Protein AF-A0A418EXW4-F1 (afdb_monomer_lite)

pLDDT: mean 85.15, std 21.93, range [22.19, 98.62]

Secondary structure (DSSP, 8-state):
--SPPEEE-STTT-EEE----TT--SHHHHHHHTTSSEEEE-HHHHHHHIIIIISBTTTSPTT--GGG--EEEEEEEEE---HHHHHHHTTSSSTTSEE---EETTEE--S-SS--S-HHHHHHHTGGG-----SPPEEEE-TT-TTS--TT-EEEEE--SSTTS-GGG--HHHHHHS--SBPPTTPPP-SSS-SEEEEEEEEEEHHHHTTGGGSB-TTSSPBPSSHHHHHHTT--SB-TT-TTSS-GGGSSTT-HHHHHHHHHHHHHHHHHHHTSTT--PPPPPPHHHHHHTS--HHHH-HHHHS-TT-EEEETTTTEEEE-SSS-TT-BPPPTTPPPPPPPPPPPP-S-GGGS---TTS-TTS-S-PPPPPPPP--------------------EEEEEEE-------

Radius of gyration: 22.68 Å; chains: 1; bounding box: 72×52×68 Å

Structure (mmCIF, N/CA/C/O backbone):
data_AF-A0A418EXW4-F1
#
_entry.id   AF-A0A418EXW4-F1
#
loop_
_atom_site.group_PDB
_atom_site.id
_atom_site.type_symbol
_atom_site.label_atom_id
_atom_site.label_alt_id
_atom_site.label_comp_id
_atom_site.label_asym_id
_atom_site.label_entity_id
_atom_site.label_seq_id
_atom_site.pdbx_PDB_ins_code
_atom_site.Cartn_x
_atom_site.Cartn_y
_atom_site.Cartn_z
_atom_site.occupancy
_atom_site.B_iso_or_equiv
_atom_site.auth_seq_id
_atom_site.auth_comp_id
_atom_site.auth_asym_id
_atom_site.auth_atom_id
_atom_site.pdbx_PDB_model_num
ATOM 1 N N . GLN A 1 1 ? -5.792 6.456 5.890 1.00 83.19 1 GLN A N 1
ATOM 2 C CA . GLN A 1 1 ? -6.657 7.423 5.182 1.00 83.19 1 GLN A CA 1
ATOM 3 C C . GLN A 1 1 ? -7.570 8.117 6.175 1.00 83.19 1 GLN A C 1
ATOM 5 O O . GLN A 1 1 ? -7.992 7.467 7.125 1.00 83.19 1 GLN A O 1
ATOM 10 N N . ALA A 1 2 ? -7.866 9.405 5.986 1.00 87.44 2 ALA A N 1
ATOM 11 C CA . ALA A 1 2 ? -8.767 10.152 6.876 1.00 87.44 2 ALA A CA 1
ATOM 12 C C . ALA A 1 2 ? -10.256 9.908 6.583 1.00 87.44 2 ALA A C 1
ATOM 14 O O . ALA A 1 2 ? -11.087 9.942 7.484 1.00 87.44 2 ALA A O 1
ATOM 15 N N . PHE A 1 3 ? -10.582 9.588 5.332 1.00 90.56 3 PHE A N 1
ATOM 16 C CA . PHE A 1 3 ? -11.949 9.374 4.866 1.00 90.56 3 PHE A CA 1
ATOM 17 C C . PHE A 1 3 ? -12.121 7.941 4.345 1.00 90.56 3 PHE A C 1
ATOM 19 O O . PHE A 1 3 ? -11.136 7.341 3.884 1.00 90.56 3 PHE A O 1
ATOM 26 N N . PRO A 1 4 ? -13.339 7.373 4.407 1.00 94.19 4 PRO A N 1
ATOM 27 C CA . PRO A 1 4 ? -13.627 6.156 3.669 1.00 94.19 4 PRO A CA 1
ATOM 28 C C . PRO A 1 4 ? -13.623 6.479 2.164 1.00 94.19 4 PRO A C 1
ATOM 30 O O . PRO A 1 4 ? -13.849 7.631 1.781 1.00 94.19 4 PRO A O 1
ATOM 33 N N . PRO A 1 5 ? -13.351 5.502 1.291 1.00 95.50 5 PRO A N 1
ATOM 34 C CA . PRO A 1 5 ? -13.584 5.686 -0.128 1.00 95.50 5 PRO A CA 1
ATOM 35 C C . PRO A 1 5 ? -15.093 5.679 -0.419 1.00 95.50 5 PRO A C 1
ATOM 37 O O . PRO A 1 5 ? -15.870 5.021 0.278 1.00 95.50 5 PRO A O 1
ATOM 40 N N . SER A 1 6 ? -15.500 6.352 -1.491 1.00 95.19 6 SER A N 1
ATOM 41 C CA . SER A 1 6 ? -16.889 6.372 -1.964 1.00 95.19 6 SER A CA 1
ATOM 42 C C . SER A 1 6 ? -17.069 5.359 -3.091 1.00 95.19 6 SER A C 1
ATOM 44 O O . SER A 1 6 ? -16.230 5.278 -3.988 1.00 95.19 6 SER A O 1
ATOM 46 N N . TYR A 1 7 ? -18.145 4.569 -3.051 1.00 96.19 7 TYR A N 1
ATOM 47 C CA . TYR A 1 7 ? -18.466 3.634 -4.132 1.00 96.19 7 TYR A CA 1
ATOM 48 C C . TYR A 1 7 ? -19.105 4.381 -5.305 1.00 96.19 7 TYR A C 1
ATOM 50 O O . TYR A 1 7 ? -20.157 5.002 -5.146 1.00 96.19 7 TYR A O 1
ATOM 58 N N . ASP A 1 8 ? -18.484 4.311 -6.480 1.00 95.12 8 ASP A N 1
ATOM 59 C CA . ASP A 1 8 ? -19.014 4.880 -7.716 1.00 95.12 8 ASP A CA 1
ATOM 60 C C . ASP A 1 8 ? -19.685 3.776 -8.548 1.00 95.12 8 ASP A C 1
ATOM 62 O O . ASP A 1 8 ? -19.020 2.896 -9.100 1.00 95.12 8 ASP A O 1
ATOM 66 N N . ALA A 1 9 ? -21.018 3.829 -8.616 1.00 94.50 9 ALA A N 1
ATOM 67 C CA . ALA A 1 9 ? -21.865 2.880 -9.344 1.00 94.50 9 ALA A CA 1
ATOM 68 C C . ALA A 1 9 ? -22.154 3.308 -10.800 1.00 94.50 9 ALA A C 1
ATOM 70 O O . ALA A 1 9 ? -23.098 2.818 -11.423 1.00 94.50 9 ALA A O 1
ATOM 71 N N . GLY A 1 10 ? -21.389 4.261 -11.346 1.00 91.50 10 GLY A N 1
ATOM 72 C CA . GLY A 1 10 ? -21.533 4.699 -12.730 1.00 91.50 10 GLY A CA 1
ATOM 73 C C . GLY A 1 10 ? -21.259 3.568 -13.737 1.00 91.50 10 GLY A C 1
ATOM 74 O O . GLY A 1 10 ? -20.490 2.645 -13.441 1.00 91.50 10 GLY A O 1
ATOM 75 N N . PRO A 1 11 ? -21.849 3.613 -14.950 1.00 87.88 11 PRO A N 1
ATOM 76 C CA . PRO A 1 11 ? -21.608 2.603 -15.979 1.00 87.88 11 PRO A CA 1
ATOM 77 C C . PRO A 1 11 ? -20.112 2.438 -16.288 1.00 87.88 11 PRO A C 1
ATOM 79 O O . PRO A 1 11 ? -19.457 3.367 -16.751 1.00 87.88 11 PRO A O 1
ATOM 82 N N . GLY A 1 12 ? -19.566 1.246 -16.032 1.00 84.50 12 GLY A N 1
ATOM 83 C CA . GLY A 1 12 ? -18.142 0.949 -16.235 1.00 84.50 12 GLY A CA 1
ATOM 84 C C . GLY A 1 12 ? -17.203 1.414 -15.111 1.00 84.50 12 GLY A C 1
ATOM 85 O O . GLY A 1 12 ? -15.995 1.216 -15.223 1.00 84.50 12 GLY A O 1
ATOM 86 N N . HIS A 1 13 ? -17.727 1.997 -14.027 1.00 91.19 13 HIS A N 1
ATOM 87 C CA . HIS A 1 13 ? -16.953 2.388 -12.846 1.00 91.19 13 HIS A CA 1
ATOM 88 C C . HIS A 1 13 ? -16.941 1.246 -11.818 1.00 91.19 13 HIS A C 1
ATOM 90 O O . HIS A 1 13 ? -15.905 0.588 -11.659 1.00 91.19 13 HIS A O 1
ATOM 96 N N . ASN A 1 14 ? -18.103 0.994 -11.193 1.00 91.38 14 ASN A N 1
ATOM 97 C CA . ASN A 1 14 ? -18.404 -0.062 -10.212 1.00 91.38 14 ASN A CA 1
ATOM 98 C C . ASN A 1 14 ? -17.257 -0.351 -9.230 1.00 91.38 14 ASN A C 1
ATOM 100 O O . ASN A 1 14 ? -16.878 -1.503 -9.018 1.00 91.38 14 ASN A O 1
ATOM 104 N N . THR A 1 15 ? -16.675 0.701 -8.655 1.00 94.25 15 THR A N 1
ATOM 105 C CA . THR A 1 15 ? -15.489 0.612 -7.794 1.00 94.25 15 THR A CA 1
ATOM 106 C C . THR A 1 15 ? -15.510 1.700 -6.735 1.00 94.25 15 THR A C 1
ATOM 108 O O . THR A 1 15 ? -16.086 2.770 -6.926 1.00 94.25 15 THR A O 1
ATOM 111 N N . PHE A 1 16 ? -14.818 1.453 -5.629 1.00 96.94 16 PHE A N 1
ATOM 112 C CA . PHE A 1 16 ? -14.482 2.499 -4.677 1.00 96.94 16 PHE A CA 1
ATOM 113 C C . PHE A 1 16 ? -13.431 3.453 -5.261 1.00 96.94 16 PHE A C 1
ATOM 115 O O . PHE A 1 16 ? -12.499 3.020 -5.947 1.00 96.94 16 PHE A O 1
ATOM 122 N N . VAL A 1 17 ? -13.582 4.745 -4.974 1.00 95.56 17 VAL A N 1
ATOM 123 C CA . VAL A 1 17 ? -12.668 5.826 -5.365 1.00 95.56 17 VAL A CA 1
ATOM 124 C C . VAL A 1 17 ? -12.491 6.832 -4.226 1.00 95.56 17 VAL A C 1
ATOM 126 O O . VAL A 1 17 ? -13.269 6.867 -3.271 1.00 95.56 17 VAL A O 1
ATOM 129 N N . ALA A 1 18 ? -11.462 7.669 -4.321 1.00 92.50 18 ALA A N 1
ATOM 130 C CA . ALA A 1 18 ? -11.243 8.752 -3.378 1.00 92.50 18 ALA A CA 1
ATOM 131 C C . ALA A 1 18 ? -12.281 9.866 -3.504 1.00 92.50 18 ALA A C 1
ATOM 133 O O . ALA A 1 18 ? -12.610 10.298 -4.601 1.00 92.50 18 ALA A O 1
ATOM 134 N N . ASP A 1 19 ? -12.744 10.368 -2.360 1.00 84.94 19 ASP A N 1
ATOM 135 C CA . ASP A 1 19 ? -13.742 11.446 -2.286 1.00 84.94 19 ASP A CA 1
ATOM 136 C C . ASP A 1 19 ? -13.309 12.586 -1.352 1.00 84.94 19 ASP A C 1
ATOM 138 O O . ASP A 1 19 ? -14.115 13.363 -0.855 1.00 84.94 19 ASP A O 1
ATOM 142 N N . PHE A 1 20 ? -12.006 12.663 -1.072 1.00 77.69 20 PHE A N 1
ATOM 143 C CA . PHE A 1 20 ? -11.433 13.599 -0.103 1.00 77.69 20 PHE A CA 1
ATOM 144 C C . PHE A 1 20 ? -10.622 14.733 -0.737 1.00 77.69 20 PHE A C 1
ATOM 146 O O . PHE A 1 20 ? -10.200 15.645 -0.032 1.00 77.69 20 PHE A O 1
ATOM 153 N N . VAL A 1 21 ? -10.375 14.699 -2.050 1.00 78.19 21 VAL A N 1
ATOM 154 C CA . VAL A 1 21 ? -9.720 15.806 -2.759 1.00 78.19 21 VAL A CA 1
ATOM 155 C C . VAL A 1 21 ? -10.798 16.660 -3.396 1.00 78.19 21 VAL A C 1
ATOM 157 O O . VAL A 1 21 ? -11.480 16.216 -4.312 1.00 78.19 21 VAL A O 1
ATOM 160 N N . LYS A 1 22 ? -10.934 17.895 -2.906 1.00 74.75 22 LYS A N 1
ATOM 161 C CA . LYS A 1 22 ? -11.986 18.832 -3.323 1.00 74.75 22 LYS A CA 1
ATOM 162 C C . LYS A 1 22 ? -12.024 19.059 -4.838 1.00 74.75 22 LYS A C 1
ATOM 164 O O . LYS A 1 22 ? -13.104 19.156 -5.409 1.00 74.75 22 LYS A O 1
ATOM 169 N N . ASP A 1 23 ? -10.856 19.096 -5.472 1.00 78.88 23 ASP A N 1
ATOM 170 C CA . ASP A 1 23 ? -10.730 19.352 -6.909 1.00 78.88 23 ASP A CA 1
ATOM 171 C C . ASP A 1 23 ? -10.870 18.077 -7.764 1.00 78.88 23 ASP A C 1
ATOM 173 O O . ASP A 1 23 ? -10.887 18.150 -8.992 1.00 78.88 23 ASP A O 1
ATOM 177 N N . ALA A 1 24 ? -11.008 16.897 -7.145 1.00 85.31 24 ALA A N 1
ATOM 178 C CA . ALA A 1 24 ? -11.282 15.649 -7.848 1.00 85.31 24 ALA A CA 1
ATOM 179 C C . ALA A 1 24 ? -12.788 15.512 -8.117 1.00 85.31 24 ALA A C 1
ATOM 181 O O . ALA A 1 24 ? -13.532 14.898 -7.352 1.00 85.31 24 ALA A O 1
ATOM 182 N N . VAL A 1 25 ? -13.239 16.118 -9.217 1.00 88.25 25 VAL A N 1
ATOM 183 C CA . VAL A 1 25 ? -14.669 16.218 -9.546 1.00 88.25 25 VAL A CA 1
ATOM 184 C C . VAL A 1 25 ? -15.150 15.020 -10.361 1.00 88.25 25 VAL A C 1
ATOM 186 O O . VAL A 1 25 ? -16.224 14.480 -10.090 1.00 88.25 25 VAL A O 1
ATOM 189 N N . THR A 1 26 ? -14.376 14.585 -11.358 1.00 92.62 26 THR A N 1
ATOM 190 C CA . THR A 1 26 ? -14.779 13.472 -12.229 1.00 92.62 26 THR A CA 1
ATOM 191 C C . THR A 1 26 ? -14.409 12.120 -11.625 1.00 92.62 26 THR A C 1
ATOM 193 O O . THR A 1 26 ? -13.487 12.017 -10.816 1.00 92.62 26 THR A O 1
ATOM 196 N N . PHE A 1 27 ? -15.064 11.046 -12.079 1.00 93.81 27 PHE A N 1
ATOM 197 C CA . PHE A 1 27 ? -14.653 9.684 -11.726 1.00 93.81 27 PHE A CA 1
ATOM 198 C C . PHE A 1 27 ? -13.165 9.434 -12.017 1.00 93.81 27 PHE A C 1
ATOM 200 O O . PHE A 1 27 ? -12.473 8.838 -11.199 1.00 93.81 27 PHE A O 1
ATOM 207 N N . GLN A 1 28 ? -12.652 9.917 -13.154 1.00 92.56 28 GLN A N 1
ATOM 208 C CA . GLN A 1 28 ? -11.246 9.725 -13.519 1.00 92.56 28 GLN A CA 1
ATOM 209 C C . GLN A 1 28 ? -10.301 10.452 -12.559 1.00 92.56 28 GLN A C 1
ATOM 211 O O . GLN A 1 28 ? -9.252 9.910 -12.215 1.00 92.56 28 GLN A O 1
ATOM 216 N N . ASP A 1 29 ? -10.686 11.634 -12.071 1.00 91.94 29 ASP A N 1
ATOM 217 C CA . ASP A 1 29 ? -9.913 12.346 -11.053 1.00 91.94 29 ASP A CA 1
ATOM 218 C C . ASP A 1 29 ? -9.911 11.587 -9.730 1.00 91.94 29 ASP A C 1
ATOM 220 O O . ASP A 1 29 ? -8.846 11.352 -9.159 1.00 91.94 29 ASP A O 1
ATOM 224 N N . LYS A 1 30 ? -11.090 11.152 -9.274 1.00 94.44 30 LYS A N 1
ATOM 225 C CA . LYS A 1 30 ? -11.257 10.388 -8.031 1.00 94.44 30 LYS A CA 1
ATOM 226 C C . LYS A 1 30 ? -10.513 9.053 -8.074 1.00 94.44 30 LYS A C 1
ATOM 228 O O . LYS A 1 30 ? -9.831 8.678 -7.115 1.00 94.44 30 LYS A O 1
ATOM 233 N N . TYR A 1 31 ? -10.578 8.356 -9.207 1.00 94.75 31 TYR A N 1
ATOM 234 C CA . TYR A 1 31 ? -9.795 7.152 -9.464 1.00 94.75 31 TYR A CA 1
ATOM 235 C C . TYR A 1 31 ? -8.300 7.475 -9.384 1.00 94.75 31 TYR A C 1
ATOM 237 O O . TYR A 1 31 ? -7.606 6.931 -8.532 1.00 94.75 31 TYR A O 1
ATOM 245 N N . ARG A 1 32 ? -7.802 8.433 -10.173 1.00 93.88 32 ARG A N 1
ATOM 246 C CA . ARG A 1 32 ? -6.382 8.822 -10.195 1.00 93.88 32 ARG A CA 1
ATOM 247 C C . ARG A 1 32 ? -5.840 9.181 -8.809 1.00 93.88 32 ARG A C 1
ATOM 249 O O . ARG A 1 32 ? -4.806 8.647 -8.415 1.00 93.88 32 ARG A O 1
ATOM 256 N N . VAL A 1 33 ? -6.553 10.028 -8.064 1.00 92.56 33 VAL A N 1
ATOM 257 C CA . VAL A 1 33 ? -6.192 10.473 -6.706 1.00 92.56 33 VAL A CA 1
ATOM 258 C C . VAL A 1 33 ? -6.076 9.313 -5.714 1.00 92.56 33 VAL A C 1
ATOM 260 O O . VAL A 1 33 ? -5.283 9.394 -4.777 1.00 92.56 33 VAL A O 1
ATOM 263 N N . SER A 1 34 ? -6.790 8.203 -5.925 1.00 94.69 34 SER A N 1
ATOM 264 C CA . SER A 1 34 ? -6.730 7.041 -5.020 1.00 94.69 34 SER A CA 1
ATOM 265 C C . SER A 1 34 ? -5.339 6.396 -4.936 1.00 94.69 34 SER A C 1
ATOM 267 O O . SER A 1 34 ? -5.062 5.692 -3.962 1.00 94.69 34 SER A O 1
ATOM 269 N N . MET A 1 35 ? -4.483 6.638 -5.938 1.00 95.25 35 MET A N 1
ATOM 270 C CA . MET A 1 35 ? -3.099 6.159 -6.035 1.00 95.25 35 MET A CA 1
ATOM 271 C C . MET A 1 35 ? -2.174 7.230 -6.656 1.00 95.25 35 MET A C 1
ATOM 273 O O . MET A 1 35 ? -1.333 6.914 -7.496 1.00 95.25 35 MET A O 1
ATOM 277 N N . ASP A 1 36 ? -2.336 8.519 -6.331 1.00 94.50 36 ASP A N 1
ATOM 278 C CA . ASP A 1 36 ? -1.576 9.620 -6.963 1.00 94.50 36 ASP A CA 1
ATOM 279 C C . ASP A 1 36 ? -0.199 9.863 -6.325 1.00 94.50 36 ASP A C 1
ATOM 281 O O . ASP A 1 36 ? 0.008 10.854 -5.629 1.00 94.50 36 ASP A O 1
ATOM 285 N N . THR A 1 37 ? 0.741 8.948 -6.589 1.00 96.44 37 THR A N 1
ATOM 286 C CA . THR A 1 37 ? 2.108 8.939 -6.035 1.00 96.44 37 THR A CA 1
ATOM 287 C C . THR A 1 37 ? 2.086 8.701 -4.532 1.00 96.44 37 THR A C 1
ATOM 289 O O . THR A 1 37 ? 2.160 9.629 -3.729 1.00 96.44 37 THR A O 1
ATOM 292 N N . VAL A 1 38 ? 1.917 7.436 -4.149 1.00 95.38 38 VAL A N 1
ATOM 293 C CA . VAL A 1 38 ? 1.603 7.054 -2.768 1.00 95.38 38 VAL A CA 1
ATOM 294 C C . VAL A 1 38 ? 2.438 5.875 -2.291 1.00 95.38 38 VAL A C 1
ATOM 296 O O . VAL A 1 38 ? 2.827 5.002 -3.071 1.00 95.38 38 VAL A O 1
ATOM 299 N N . ASN A 1 39 ? 2.647 5.823 -0.978 1.00 95.31 39 ASN A N 1
ATOM 300 C CA . ASN A 1 39 ? 3.104 4.617 -0.301 1.00 95.31 39 ASN A CA 1
ATOM 301 C C . ASN A 1 39 ? 1.909 3.699 -0.005 1.00 95.31 39 ASN A C 1
ATOM 303 O O . ASN A 1 39 ? 0.850 4.153 0.439 1.00 95.31 39 ASN A O 1
ATOM 307 N N . THR A 1 40 ? 2.100 2.397 -0.174 1.00 96.94 40 THR A N 1
ATOM 308 C CA . THR A 1 40 ? 1.206 1.360 0.355 1.00 96.94 40 THR A CA 1
ATOM 309 C C . THR A 1 40 ? 2.024 0.347 1.150 1.00 96.94 40 THR A C 1
ATOM 311 O O . THR A 1 40 ? 3.253 0.416 1.191 1.00 96.94 40 THR A O 1
ATOM 314 N N . ALA A 1 41 ? 1.357 -0.610 1.786 1.00 97.25 41 ALA A N 1
ATOM 315 C CA . ALA A 1 41 ? 2.026 -1.646 2.550 1.00 97.25 41 ALA A CA 1
ATOM 316 C C . ALA A 1 41 ? 1.304 -2.998 2.447 1.00 97.25 41 ALA A C 1
ATOM 318 O O . ALA A 1 41 ? 0.163 -3.105 1.989 1.00 97.25 41 ALA A O 1
ATOM 319 N N . SER A 1 42 ? 1.970 -4.053 2.908 1.00 97.88 42 SER A N 1
ATOM 320 C CA . SER A 1 42 ? 1.277 -5.267 3.332 1.00 97.88 42 SER A CA 1
ATOM 321 C C . SER A 1 42 ? 0.292 -4.948 4.470 1.00 97.88 42 SER A C 1
ATOM 323 O O . SER A 1 42 ? 0.343 -3.871 5.073 1.00 97.88 42 SER A O 1
ATOM 325 N N . VAL A 1 43 ? -0.617 -5.873 4.788 1.00 97.81 43 VAL A N 1
ATOM 326 C CA . VAL A 1 43 ? -1.553 -5.702 5.918 1.00 97.81 43 VAL A CA 1
ATOM 327 C C . VAL A 1 43 ? -0.783 -5.446 7.215 1.00 97.81 43 VAL A C 1
ATOM 329 O O . VAL A 1 43 ? -1.119 -4.560 8.000 1.00 97.81 43 VAL A O 1
ATOM 332 N N . GLU A 1 44 ? 0.298 -6.191 7.396 1.00 97.62 44 GLU A N 1
ATOM 333 C CA . GLU A 1 44 ? 1.221 -6.099 8.514 1.00 97.62 44 GLU A CA 1
ATOM 334 C C . GLU A 1 44 ? 1.920 -4.739 8.544 1.00 97.62 44 GLU A C 1
ATOM 336 O O . GLU A 1 44 ? 2.035 -4.120 9.599 1.00 97.62 44 GLU A O 1
ATOM 341 N N . GLY A 1 45 ? 2.347 -4.235 7.384 1.00 97.00 45 GLY A N 1
ATOM 342 C CA . GLY A 1 45 ? 2.979 -2.925 7.297 1.00 97.00 45 GLY A CA 1
ATOM 343 C C . GLY A 1 45 ? 2.026 -1.757 7.529 1.00 97.00 45 GLY A C 1
ATOM 344 O O . GLY A 1 45 ? 2.429 -0.756 8.124 1.00 97.00 45 GLY A O 1
ATOM 345 N N . ALA A 1 46 ? 0.753 -1.895 7.151 1.00 97.75 46 ALA A N 1
ATOM 346 C CA . ALA A 1 46 ? -0.278 -0.914 7.478 1.00 97.75 46 ALA A CA 1
ATOM 347 C C . ALA A 1 46 ? -0.512 -0.827 8.996 1.00 97.75 46 ALA A C 1
ATOM 349 O O . ALA A 1 46 ? -0.620 0.277 9.533 1.00 97.75 46 ALA A O 1
ATOM 350 N N . LEU A 1 47 ? -0.531 -1.966 9.700 1.00 97.94 47 LEU A N 1
ATOM 351 C CA . LEU A 1 47 ? -0.631 -1.998 11.163 1.00 97.94 47 LEU A CA 1
ATOM 352 C C . LEU A 1 47 ? 0.639 -1.506 11.857 1.00 97.94 47 LEU A C 1
ATOM 354 O O . LEU A 1 47 ? 0.528 -0.793 12.852 1.00 97.94 47 LEU A O 1
ATOM 358 N N . MET A 1 48 ? 1.823 -1.814 11.316 1.00 96.00 48 MET A N 1
ATOM 359 C CA . MET A 1 48 ? 3.079 -1.232 11.794 1.00 96.00 48 MET A CA 1
ATOM 360 C C . MET A 1 48 ? 3.001 0.296 11.752 1.00 96.00 48 MET A C 1
ATOM 362 O O . MET A 1 48 ? 3.203 0.942 12.777 1.00 96.00 48 MET A O 1
ATOM 366 N N . TYR A 1 49 ? 2.644 0.873 10.598 1.00 95.00 49 TYR A N 1
ATOM 367 C CA . TYR A 1 49 ? 2.528 2.325 10.440 1.00 95.00 49 TYR A CA 1
ATOM 368 C C . TYR A 1 49 ? 1.488 2.926 11.390 1.00 95.00 49 TYR A C 1
ATOM 370 O O . TYR A 1 49 ? 1.743 3.943 12.041 1.00 95.00 49 TYR A O 1
ATOM 378 N N . LEU A 1 50 ? 0.325 2.277 11.501 1.00 96.31 50 LEU A N 1
ATOM 379 C CA . LEU A 1 50 ? -0.730 2.699 12.410 1.00 96.31 50 LEU A CA 1
ATOM 380 C C . LEU A 1 50 ? -0.226 2.740 13.858 1.00 96.31 50 LEU A C 1
ATOM 382 O O . LEU A 1 50 ? -0.375 3.769 14.505 1.00 96.31 50 LEU A O 1
ATOM 386 N N . GLN A 1 51 ? 0.413 1.672 14.337 1.00 95.19 51 GLN A N 1
ATOM 387 C CA . GLN A 1 51 ? 0.926 1.563 15.704 1.00 95.19 51 GLN A CA 1
ATOM 388 C C . GLN A 1 51 ? 2.085 2.532 15.975 1.00 95.19 51 GLN A C 1
ATOM 390 O O . GLN A 1 51 ? 2.043 3.286 16.944 1.00 95.19 51 GLN A O 1
ATOM 395 N N . ALA A 1 52 ? 3.120 2.511 15.132 1.00 91.94 52 ALA A N 1
ATOM 396 C CA . ALA A 1 52 ? 4.373 3.231 15.361 1.00 91.94 52 ALA A CA 1
ATOM 397 C C . ALA A 1 52 ? 4.264 4.743 15.140 1.00 91.94 52 ALA A C 1
ATOM 399 O O . ALA A 1 52 ? 5.057 5.507 15.690 1.00 91.94 52 ALA A O 1
ATOM 400 N N . GLU A 1 53 ? 3.332 5.177 14.290 1.00 90.38 53 GLU A N 1
ATOM 401 C CA . GLU A 1 53 ? 3.239 6.578 13.874 1.00 90.38 53 GLU A CA 1
ATOM 402 C C . GLU A 1 53 ? 1.820 7.128 13.940 1.00 90.38 53 GLU A C 1
ATOM 404 O O . GLU A 1 53 ? 1.639 8.309 14.228 1.00 90.38 53 GLU A O 1
ATOM 409 N N . GLY A 1 54 ? 0.814 6.297 13.674 1.00 92.81 54 GLY A N 1
ATOM 410 C CA . GLY A 1 54 ? -0.581 6.709 13.573 1.00 92.81 54 GLY A CA 1
ATOM 411 C C . GLY A 1 54 ? -1.237 7.077 14.897 1.00 92.81 54 GLY A C 1
ATOM 412 O O . GLY A 1 54 ? -1.873 8.127 14.983 1.00 92.81 54 GLY A O 1
ATOM 413 N N . ILE A 1 55 ? -1.102 6.218 15.906 1.00 94.81 55 ILE A N 1
ATOM 414 C CA . ILE A 1 55 ? -1.922 6.266 17.131 1.00 94.81 55 ILE A CA 1
ATOM 415 C C . ILE A 1 55 ? -1.139 6.539 18.411 1.00 94.81 55 ILE A C 1
ATOM 417 O O . ILE A 1 55 ? -1.754 6.753 19.452 1.00 94.81 55 ILE A O 1
ATOM 421 N N . ASP A 1 56 ? 0.194 6.495 18.364 1.00 93.31 56 ASP A N 1
ATOM 422 C CA . ASP A 1 56 ? 1.009 6.612 19.570 1.00 93.31 56 ASP A CA 1
ATOM 423 C C . ASP A 1 56 ? 0.884 8.006 20.189 1.00 93.31 56 ASP A C 1
ATOM 425 O O . ASP A 1 56 ? 1.332 9.010 19.624 1.00 93.31 56 ASP A O 1
ATOM 429 N N . TYR A 1 57 ? 0.270 8.052 21.370 1.00 91.44 57 TYR A N 1
ATOM 430 C CA . TYR A 1 57 ? 0.057 9.261 22.155 1.00 91.44 57 TYR A CA 1
ATOM 431 C C . TYR A 1 57 ? 1.372 9.963 22.526 1.00 91.44 57 TYR A C 1
ATOM 433 O O . TYR A 1 57 ? 1.382 11.171 22.758 1.00 91.44 57 TYR A O 1
ATOM 441 N N . ALA A 1 58 ? 2.499 9.242 22.549 1.00 89.12 58 ALA A N 1
ATOM 442 C CA . ALA A 1 58 ? 3.807 9.819 22.843 1.00 89.12 58 ALA A CA 1
ATOM 443 C C . ALA A 1 58 ? 4.309 10.799 21.773 1.00 89.12 58 ALA A C 1
ATOM 445 O O . ALA A 1 58 ? 5.088 11.698 22.092 1.00 89.12 58 ALA A O 1
ATOM 446 N N . VAL A 1 59 ? 3.881 10.626 20.519 1.00 87.44 59 VAL A N 1
ATOM 447 C CA . VAL A 1 59 ? 4.385 11.391 19.363 1.00 87.44 59 VAL A CA 1
ATOM 448 C C . VAL A 1 59 ? 3.292 12.168 18.632 1.00 87.44 59 VAL A C 1
ATOM 450 O O . VAL A 1 59 ? 3.596 13.045 17.822 1.00 87.44 59 VAL A O 1
ATOM 453 N N . ASN A 1 60 ? 2.022 11.873 18.913 1.00 89.06 60 ASN A N 1
ATOM 454 C CA . ASN A 1 60 ? 0.878 12.523 18.288 1.00 89.06 60 ASN A CA 1
ATOM 455 C C . ASN A 1 60 ? 0.297 13.653 19.142 1.00 89.06 60 ASN A C 1
ATOM 457 O O . ASN A 1 60 ? 0.443 13.702 20.363 1.00 89.06 60 ASN A O 1
ATOM 461 N N . LYS A 1 61 ? -0.407 14.579 18.481 1.00 88.94 61 LYS A N 1
ATOM 462 C CA . LYS A 1 61 ? -1.178 15.612 19.182 1.00 88.94 61 LYS A CA 1
ATOM 463 C C . LYS A 1 61 ? -2.317 14.949 19.975 1.00 88.94 61 LYS A C 1
ATOM 465 O O . LYS A 1 61 ? -2.954 14.040 19.440 1.00 88.94 61 LYS A O 1
ATOM 470 N N . PRO A 1 62 ? -2.637 15.424 21.194 1.00 87.12 62 PRO A N 1
ATOM 471 C CA . PRO A 1 62 ? -3.729 14.862 21.984 1.00 87.12 62 PRO A CA 1
ATOM 472 C C . PRO A 1 62 ? -5.042 14.806 21.198 1.00 87.12 62 PRO A C 1
ATOM 474 O O . PRO A 1 62 ? -5.473 15.808 20.630 1.00 87.12 62 PRO A O 1
ATOM 477 N N . CYS A 1 63 ? -5.673 13.632 21.180 1.00 91.50 63 CYS A N 1
ATOM 478 C CA . CYS A 1 63 ? -6.941 13.360 20.494 1.00 91.50 63 CYS A CA 1
ATOM 479 C C . CYS A 1 63 ? -6.935 13.557 18.974 1.00 91.50 63 CYS A C 1
ATOM 481 O O . CYS A 1 63 ? -7.993 13.729 18.370 1.00 91.50 63 CYS A O 1
ATOM 483 N N . TYR A 1 64 ? -5.760 13.435 18.354 1.00 91.19 64 TYR A N 1
ATOM 484 C CA . TYR A 1 64 ? -5.602 13.283 16.913 1.00 91.19 64 TYR A CA 1
ATOM 485 C C . TYR A 1 64 ? -4.709 12.081 16.618 1.00 91.19 64 TYR A C 1
ATOM 487 O O . TYR A 1 64 ? -3.648 11.926 17.217 1.00 91.19 64 TYR A O 1
ATOM 495 N N . ARG A 1 65 ? -5.108 11.261 15.647 1.00 94.12 65 ARG A N 1
ATOM 496 C CA . ARG A 1 65 ? -4.172 10.343 14.992 1.00 94.12 65 ARG A CA 1
ATOM 497 C C . ARG A 1 65 ? -3.359 11.109 13.953 1.00 94.12 65 ARG A C 1
ATOM 499 O O . ARG A 1 65 ? -3.851 12.097 13.395 1.00 94.12 65 ARG A O 1
ATOM 506 N N . LYS A 1 66 ? -2.141 10.653 13.649 1.00 90.31 66 LYS A N 1
ATOM 507 C CA . LYS A 1 66 ? -1.306 11.253 12.597 1.00 90.31 66 LYS A CA 1
ATOM 508 C C . LYS A 1 66 ? -2.114 11.382 11.306 1.00 90.31 66 LYS A C 1
ATOM 510 O O . LYS A 1 66 ? -2.795 10.448 10.880 1.00 90.31 66 LYS A O 1
ATOM 515 N N . ASN A 1 67 ? -2.062 12.563 10.695 1.00 85.94 67 ASN A N 1
ATOM 516 C CA . ASN A 1 67 ? -2.767 12.886 9.450 1.00 85.94 67 ASN A CA 1
ATOM 517 C C . ASN A 1 67 ? -4.283 12.602 9.484 1.00 85.94 67 ASN A C 1
ATOM 519 O O . ASN A 1 67 ? -4.877 12.329 8.443 1.00 85.94 67 ASN A O 1
ATOM 523 N N . ASN A 1 68 ? -4.902 12.640 10.671 1.00 91.31 68 ASN A N 1
ATOM 524 C CA . ASN A 1 68 ? -6.316 12.331 10.892 1.00 91.31 68 ASN A CA 1
ATOM 525 C C . ASN A 1 68 ? -6.733 10.954 10.356 1.00 91.31 68 ASN A C 1
ATOM 527 O O . ASN A 1 68 ? -7.854 10.797 9.887 1.00 91.31 68 ASN A O 1
ATOM 531 N N . MET A 1 69 ? -5.841 9.958 10.369 1.00 92.81 69 MET A N 1
ATOM 532 C CA . MET A 1 69 ? -6.191 8.646 9.830 1.00 92.81 69 MET A CA 1
ATOM 533 C C . MET A 1 69 ? -7.334 7.990 10.622 1.00 92.81 69 MET A C 1
ATOM 535 O O . MET A 1 69 ? -7.277 7.864 11.842 1.00 92.81 69 MET A O 1
ATOM 539 N N . SER A 1 70 ? -8.348 7.524 9.903 1.00 95.75 70 SER A N 1
ATOM 540 C CA . SER A 1 70 ? -9.534 6.858 10.453 1.00 95.75 70 SER A CA 1
ATOM 541 C C . SER A 1 70 ? -9.839 5.534 9.755 1.00 95.75 70 SER A C 1
ATOM 543 O O . SER A 1 70 ? -10.576 4.720 10.301 1.00 95.75 70 SER A O 1
ATOM 545 N N . TYR A 1 71 ? -9.244 5.288 8.583 1.00 97.50 71 TYR A N 1
ATOM 546 C CA . TYR A 1 71 ? -9.525 4.119 7.755 1.00 97.50 71 TYR A CA 1
ATOM 547 C C . TYR A 1 71 ? -8.255 3.479 7.188 1.00 97.50 71 TYR A C 1
ATOM 549 O O . TYR A 1 71 ? -7.314 4.180 6.784 1.00 97.50 71 TYR A O 1
ATOM 557 N N . ILE A 1 72 ? -8.282 2.150 7.092 1.00 98.38 72 ILE A N 1
ATOM 558 C CA . ILE A 1 72 ? -7.342 1.322 6.327 1.00 98.38 72 ILE A CA 1
ATOM 559 C C . ILE A 1 72 ? -8.045 0.923 5.032 1.00 98.38 72 ILE A C 1
ATOM 561 O O . ILE A 1 72 ? -9.123 0.331 5.076 1.00 98.38 72 ILE A O 1
ATOM 565 N N . TRP A 1 73 ? -7.467 1.270 3.886 1.00 97.75 73 TRP A N 1
ATOM 566 C CA . TRP A 1 73 ? -8.029 0.916 2.581 1.00 97.75 73 TRP A CA 1
ATOM 567 C C . TRP A 1 73 ? -7.369 -0.347 2.052 1.00 97.75 73 TRP A C 1
ATOM 569 O O . TRP A 1 73 ? -6.165 -0.523 2.219 1.00 97.75 73 TRP A O 1
ATOM 579 N N . PHE A 1 74 ? -8.145 -1.195 1.385 1.00 98.44 74 PHE A N 1
ATOM 580 C CA . PHE A 1 74 ? -7.668 -2.423 0.762 1.00 98.44 74 PHE A CA 1
ATOM 581 C C . PHE A 1 74 ? -7.772 -2.308 -0.750 1.00 98.44 74 PHE A C 1
ATOM 583 O O . PHE A 1 74 ? -8.773 -1.837 -1.291 1.00 98.44 74 PHE A O 1
ATOM 590 N N . TYR A 1 75 ? -6.728 -2.766 -1.423 1.00 97.94 75 TYR A N 1
ATOM 591 C CA . TYR A 1 75 ? -6.550 -2.664 -2.856 1.00 97.94 75 TYR A CA 1
ATOM 592 C C . TYR A 1 75 ? -6.313 -4.044 -3.435 1.00 97.94 75 TYR A C 1
ATOM 594 O O . TYR A 1 75 ? -5.586 -4.843 -2.851 1.00 97.94 75 TYR A O 1
ATOM 602 N N . ASN A 1 76 ? -6.864 -4.277 -4.617 1.00 96.75 76 ASN A N 1
ATOM 603 C CA . ASN A 1 76 ? -6.395 -5.295 -5.539 1.00 96.75 76 ASN A CA 1
ATOM 604 C C . ASN A 1 76 ? -5.575 -4.592 -6.626 1.00 96.75 76 ASN A C 1
ATOM 606 O O . ASN A 1 76 ? -6.082 -3.691 -7.287 1.00 96.75 76 ASN A O 1
ATOM 610 N N . ILE A 1 77 ? -4.305 -4.945 -6.781 1.00 97.75 77 ILE A N 1
ATOM 611 C CA . ILE A 1 77 ? -3.322 -4.239 -7.602 1.00 97.75 77 ILE A CA 1
ATOM 612 C C . ILE A 1 77 ? -2.671 -5.232 -8.544 1.00 97.75 77 ILE A C 1
ATOM 614 O O . ILE A 1 77 ? -2.028 -6.179 -8.115 1.00 97.75 77 ILE A O 1
ATOM 618 N N . THR A 1 78 ? -2.792 -4.995 -9.844 1.00 97.56 78 THR A N 1
ATOM 619 C CA . THR A 1 78 ? -2.031 -5.746 -10.842 1.00 97.56 78 THR A CA 1
ATOM 620 C C . THR A 1 78 ? -0.740 -5.004 -11.161 1.00 97.56 78 THR A C 1
ATOM 622 O O . THR A 1 78 ? -0.798 -3.799 -11.390 1.00 97.56 78 THR A O 1
ATOM 625 N N . ILE A 1 79 ? 0.400 -5.696 -11.218 1.00 97.38 79 ILE A N 1
ATOM 626 C CA . ILE A 1 79 ? 1.723 -5.126 -11.502 1.00 97.38 79 ILE A CA 1
ATOM 627 C C . ILE A 1 79 ? 2.383 -5.886 -12.658 1.00 97.38 79 ILE A C 1
ATOM 629 O O . ILE A 1 79 ? 2.400 -7.117 -12.685 1.00 97.38 79 ILE A O 1
ATOM 633 N N . VAL A 1 80 ? 2.964 -5.139 -13.596 1.00 97.00 80 VAL A N 1
ATOM 634 C CA . VAL A 1 80 ? 3.961 -5.617 -14.561 1.00 97.00 80 VAL A CA 1
ATOM 635 C C . VAL A 1 80 ? 5.103 -4.618 -14.549 1.00 97.00 80 VAL A C 1
ATOM 637 O O . VAL A 1 80 ? 4.931 -3.478 -14.969 1.00 97.00 80 VAL A O 1
ATOM 640 N N . GLN A 1 81 ? 6.260 -5.040 -14.054 1.00 96.56 81 GLN A N 1
ATOM 641 C CA . GLN A 1 81 ? 7.420 -4.167 -13.930 1.00 96.56 81 GLN A CA 1
ATOM 642 C C . GLN A 1 81 ? 8.092 -3.886 -15.280 1.00 96.56 81 GLN A C 1
ATOM 644 O O . GLN A 1 81 ? 8.103 -4.762 -16.150 1.00 96.56 81 GLN A O 1
ATOM 649 N N . PRO A 1 82 ? 8.724 -2.713 -15.449 1.00 96.75 82 PRO A N 1
ATOM 650 C CA . PRO A 1 82 ? 9.579 -2.451 -16.598 1.00 96.75 82 PRO A CA 1
ATOM 651 C C . PRO A 1 82 ? 10.774 -3.410 -16.675 1.00 96.75 82 PRO A C 1
ATOM 653 O O . PRO A 1 82 ? 11.441 -3.680 -15.674 1.00 96.75 82 PRO A O 1
ATOM 656 N N . THR A 1 83 ? 11.104 -3.870 -17.885 1.00 95.50 83 THR A N 1
ATOM 657 C CA . THR A 1 83 ? 12.231 -4.788 -18.125 1.00 95.50 83 THR A CA 1
ATOM 658 C C . THR A 1 83 ? 13.572 -4.209 -17.677 1.00 95.50 83 THR A C 1
ATOM 660 O O . THR A 1 83 ? 14.364 -4.922 -17.068 1.00 95.50 83 THR A O 1
ATOM 663 N N . TYR A 1 84 ? 13.821 -2.922 -17.943 1.00 95.44 84 TYR A N 1
ATOM 664 C CA . TYR A 1 84 ? 15.077 -2.271 -17.559 1.00 95.44 84 TYR A CA 1
ATOM 665 C C . TYR A 1 84 ? 15.250 -2.196 -16.043 1.00 95.44 84 TYR A C 1
ATOM 667 O O . TYR A 1 84 ? 16.356 -2.399 -15.552 1.00 95.44 84 TYR A O 1
ATOM 675 N N . MET A 1 85 ? 14.163 -1.962 -15.302 1.00 94.44 85 MET A N 1
ATOM 676 C CA . MET A 1 85 ? 14.200 -1.998 -13.843 1.00 94.44 85 MET A CA 1
ATOM 677 C C . MET A 1 85 ? 14.525 -3.410 -13.341 1.00 94.44 85 MET A C 1
ATOM 679 O O . MET A 1 85 ? 15.433 -3.569 -12.528 1.00 94.44 85 MET A O 1
ATOM 683 N N . LEU A 1 86 ? 13.845 -4.444 -13.855 1.00 94.00 86 LEU A N 1
ATOM 684 C CA . LEU A 1 86 ? 14.135 -5.829 -13.465 1.00 94.00 86 LEU A CA 1
ATOM 685 C C . LEU A 1 86 ? 15.600 -6.189 -13.745 1.00 94.00 86 LEU A C 1
ATOM 687 O O . LEU A 1 86 ? 16.266 -6.755 -12.886 1.00 94.00 86 LEU A O 1
ATOM 691 N N . ALA A 1 87 ? 16.136 -5.802 -14.905 1.00 93.56 87 ALA A N 1
ATOM 692 C CA . ALA A 1 87 ? 17.541 -6.027 -15.239 1.00 93.56 87 ALA A CA 1
ATOM 693 C C . ALA A 1 87 ? 18.512 -5.379 -14.233 1.00 93.56 87 ALA A C 1
ATOM 695 O O . ALA A 1 87 ? 19.597 -5.916 -13.991 1.00 93.56 87 ALA A O 1
ATOM 696 N N . GLU A 1 88 ? 18.133 -4.233 -13.664 1.00 91.00 88 GLU A N 1
ATOM 697 C CA . GLU A 1 88 ? 18.937 -3.479 -12.703 1.00 91.00 88 GLU A CA 1
ATOM 698 C C . GLU A 1 88 ? 18.863 -4.067 -11.284 1.00 91.00 88 GLU A C 1
ATOM 700 O O . GLU A 1 88 ? 19.893 -4.161 -10.617 1.00 91.00 88 GLU A O 1
ATOM 705 N N . PHE A 1 89 ? 17.683 -4.522 -10.842 1.00 90.12 89 PHE A N 1
ATOM 706 C CA . PHE A 1 89 ? 17.419 -4.853 -9.432 1.00 90.12 89 PHE A CA 1
ATOM 707 C C . PHE A 1 89 ? 17.008 -6.311 -9.144 1.00 90.12 89 PHE A C 1
ATOM 709 O O . PHE A 1 89 ? 16.722 -6.649 -7.991 1.00 90.12 89 PHE A O 1
ATOM 716 N N . GLN A 1 90 ? 17.027 -7.209 -10.135 1.00 88.69 90 GLN A N 1
ATOM 717 C CA . GLN A 1 90 ? 16.646 -8.628 -9.975 1.00 88.69 90 GLN A CA 1
ATOM 718 C C . GLN A 1 90 ? 17.454 -9.420 -8.930 1.00 88.69 90 GLN A C 1
ATOM 720 O O . GLN A 1 90 ? 17.006 -10.480 -8.491 1.00 88.69 90 GLN A O 1
ATOM 725 N N . ASP A 1 91 ? 18.620 -8.925 -8.507 1.00 86.56 91 ASP A N 1
ATOM 726 C CA . ASP A 1 91 ? 19.474 -9.597 -7.517 1.00 86.56 91 ASP A CA 1
ATOM 727 C C . ASP A 1 91 ? 19.206 -9.149 -6.066 1.00 86.56 91 ASP A C 1
ATOM 729 O O . ASP A 1 91 ? 19.729 -9.741 -5.111 1.00 86.56 91 ASP A O 1
ATOM 733 N N . THR A 1 92 ? 18.350 -8.141 -5.871 1.00 86.62 92 THR A N 1
ATOM 734 C CA . THR A 1 92 ? 18.033 -7.564 -4.556 1.00 86.62 92 THR A CA 1
ATOM 735 C C . THR A 1 92 ? 17.218 -8.519 -3.664 1.00 86.62 92 THR A C 1
ATOM 737 O O . THR A 1 92 ? 16.923 -9.670 -4.007 1.00 86.62 92 THR A O 1
ATOM 740 N N . GLN A 1 93 ? 16.880 -8.081 -2.445 1.00 83.62 93 GLN A N 1
ATOM 741 C CA . GLN A 1 93 ? 16.027 -8.853 -1.533 1.00 83.62 93 GLN A CA 1
ATOM 742 C C . GLN A 1 93 ? 14.585 -8.996 -2.051 1.00 83.62 93 GLN A C 1
ATOM 744 O O . GLN A 1 93 ? 13.917 -9.968 -1.705 1.00 83.62 93 GLN A O 1
ATOM 749 N N . MET A 1 94 ? 14.134 -8.059 -2.889 1.00 89.19 94 MET A N 1
ATOM 750 C CA . MET A 1 94 ? 12.798 -8.007 -3.482 1.00 89.19 94 MET A CA 1
ATOM 751 C C . MET A 1 94 ? 12.934 -8.070 -5.011 1.00 89.19 94 MET A C 1
ATOM 753 O O . MET A 1 94 ? 12.755 -7.061 -5.682 1.00 89.19 94 MET A O 1
ATOM 757 N N . PRO A 1 95 ? 13.268 -9.235 -5.590 1.00 87.81 95 PRO A N 1
ATOM 758 C CA . PRO A 1 95 ? 13.767 -9.332 -6.967 1.00 87.81 95 PRO A CA 1
ATOM 759 C C . PRO A 1 95 ? 12.732 -9.014 -8.064 1.00 87.81 95 PRO A C 1
ATOM 761 O O . PRO A 1 95 ? 13.081 -8.975 -9.238 1.00 87.81 95 PRO A O 1
ATOM 764 N N . GLU A 1 96 ? 11.464 -8.811 -7.700 1.00 93.81 96 GLU A N 1
ATOM 765 C CA . GLU A 1 96 ? 10.388 -8.361 -8.598 1.00 93.81 96 GLU A CA 1
ATOM 766 C C . GLU A 1 96 ? 10.054 -6.868 -8.419 1.00 93.81 96 GLU A C 1
ATOM 768 O O . GLU A 1 96 ? 9.043 -6.389 -8.929 1.00 93.81 96 GLU A O 1
ATOM 773 N N . TYR A 1 97 ? 10.851 -6.120 -7.654 1.00 94.94 97 TYR A N 1
ATOM 774 C CA . TYR A 1 97 ? 10.588 -4.722 -7.331 1.00 94.94 97 TYR A CA 1
ATOM 775 C C . TYR A 1 97 ? 11.849 -3.878 -7.468 1.00 94.94 97 TYR A C 1
ATOM 777 O O . TYR A 1 97 ? 12.965 -4.352 -7.255 1.00 94.94 97 TYR A O 1
ATOM 785 N N . GLY A 1 98 ? 11.648 -2.605 -7.809 1.00 93.19 98 GLY A N 1
ATOM 786 C CA . GLY A 1 98 ? 12.709 -1.615 -7.689 1.00 93.19 98 GLY A CA 1
ATOM 787 C C . GLY A 1 98 ? 12.914 -1.231 -6.223 1.00 93.19 98 GLY A C 1
ATOM 788 O O . GLY A 1 98 ? 12.160 -1.681 -5.345 1.00 93.19 98 GLY A O 1
ATOM 789 N N . PRO A 1 99 ? 13.893 -0.368 -5.929 1.00 91.88 99 PRO A N 1
ATOM 790 C CA . PRO A 1 99 ? 14.059 0.134 -4.583 1.00 91.88 99 PRO A CA 1
ATOM 791 C C . PRO A 1 99 ? 12.826 0.919 -4.131 1.00 91.88 99 PRO A C 1
ATOM 793 O O . PRO A 1 99 ? 12.207 1.641 -4.915 1.00 91.88 99 PRO A O 1
ATOM 796 N N . PHE A 1 100 ? 12.437 0.755 -2.868 1.00 92.94 100 PHE A N 1
ATOM 797 C CA . PHE A 1 100 ? 11.390 1.584 -2.280 1.00 92.94 100 PHE A CA 1
ATOM 798 C C . PHE A 1 100 ? 11.847 3.041 -2.225 1.00 92.94 100 PHE A C 1
ATOM 800 O O . PHE A 1 100 ? 12.958 3.340 -1.786 1.00 92.94 100 PHE A O 1
ATOM 807 N N . VAL A 1 101 ? 10.940 3.945 -2.583 1.00 91.56 101 VAL A N 1
ATOM 808 C CA . VAL A 1 101 ? 11.120 5.385 -2.404 1.00 91.56 101 VAL A CA 1
ATOM 809 C C . VAL A 1 101 ? 9.955 5.920 -1.599 1.00 91.56 101 VAL A C 1
ATOM 811 O O . VAL A 1 101 ? 8.804 5.707 -1.970 1.00 91.56 101 VAL A O 1
ATOM 814 N N . ALA A 1 102 ? 10.234 6.648 -0.521 1.00 91.25 102 ALA A N 1
ATOM 815 C CA . ALA A 1 102 ? 9.169 7.307 0.221 1.00 91.25 102 ALA A CA 1
ATOM 816 C C . ALA A 1 102 ? 8.422 8.296 -0.690 1.00 91.25 102 ALA A C 1
ATOM 818 O O . ALA A 1 102 ? 9.039 9.092 -1.398 1.00 91.25 102 ALA A O 1
ATOM 819 N N . MET A 1 103 ? 7.092 8.212 -0.688 1.00 92.25 103 MET A N 1
ATOM 820 C CA . MET A 1 103 ? 6.201 9.103 -1.433 1.00 92.25 103 MET A CA 1
ATOM 821 C C . MET A 1 103 ? 5.239 9.835 -0.495 1.00 92.25 103 MET A C 1
ATOM 823 O O . MET A 1 103 ? 4.104 9.404 -0.277 1.00 92.25 103 MET A O 1
ATOM 827 N N . ASP A 1 104 ? 5.711 10.930 0.093 1.00 87.44 104 ASP A N 1
ATOM 828 C CA . ASP A 1 104 ? 4.934 11.771 1.002 1.00 87.44 104 ASP A CA 1
ATOM 829 C C . ASP A 1 104 ? 4.284 12.936 0.248 1.00 87.44 104 ASP A C 1
ATOM 831 O O . ASP A 1 104 ? 4.886 13.534 -0.637 1.00 87.44 104 ASP A O 1
ATOM 835 N N . ASN A 1 105 ? 3.046 13.298 0.601 1.00 88.56 105 ASN A N 1
ATOM 836 C CA . ASN A 1 105 ? 2.312 14.424 -0.003 1.00 88.56 105 ASN A CA 1
ATOM 837 C C . ASN A 1 105 ? 2.171 14.371 -1.541 1.00 88.56 105 ASN A C 1
ATOM 839 O O . ASN A 1 105 ? 2.069 15.414 -2.194 1.00 88.56 105 ASN A O 1
ATOM 843 N N . GLY A 1 106 ? 2.150 13.172 -2.128 1.00 91.31 106 GLY A N 1
ATOM 844 C CA . GLY A 1 106 ? 1.965 12.988 -3.569 1.00 91.31 106 GLY A CA 1
ATOM 845 C C . GLY A 1 106 ? 3.231 13.201 -4.396 1.00 91.31 106 GLY A C 1
ATOM 846 O O . GLY A 1 106 ? 3.148 13.297 -5.621 1.00 91.31 106 GLY A O 1
ATOM 847 N N . ILE A 1 107 ? 4.396 13.296 -3.757 1.00 93.88 107 ILE A N 1
ATOM 848 C CA . ILE A 1 107 ? 5.685 13.518 -4.410 1.00 93.88 107 ILE A CA 1
ATOM 849 C C . ILE A 1 107 ? 6.694 12.468 -3.941 1.00 93.88 107 ILE A C 1
ATOM 851 O O . ILE A 1 107 ? 6.605 11.983 -2.819 1.00 93.88 107 ILE A O 1
ATOM 855 N N . CYS A 1 108 ? 7.672 12.125 -4.779 1.00 93.50 108 CYS A N 1
ATOM 856 C CA . CYS A 1 108 ? 8.890 11.472 -4.309 1.00 93.50 108 CYS A CA 1
ATOM 857 C C . CYS A 1 108 ? 9.540 12.315 -3.209 1.00 93.50 108 CYS A C 1
ATOM 859 O O . CYS A 1 108 ? 9.965 13.441 -3.470 1.00 93.50 108 CYS A O 1
ATOM 861 N N . THR A 1 109 ? 9.610 11.783 -1.993 1.00 91.56 109 THR A N 1
ATOM 862 C CA . THR A 1 109 ? 10.038 12.535 -0.816 1.00 91.56 109 THR A CA 1
ATOM 863 C C . THR A 1 109 ? 11.462 13.065 -1.010 1.00 91.56 109 THR A C 1
ATOM 865 O O . THR A 1 109 ? 12.390 12.271 -1.195 1.00 91.56 109 THR A O 1
ATOM 868 N N . PRO A 1 110 ? 11.669 14.395 -0.962 1.00 88.69 110 PRO A N 1
ATOM 869 C CA . PRO A 1 110 ? 13.003 14.979 -0.987 1.00 88.69 110 PRO A CA 1
ATOM 870 C C . PRO A 1 110 ? 13.857 14.460 0.174 1.00 88.69 110 PRO A C 1
ATOM 872 O O . PRO A 1 110 ? 13.397 14.420 1.314 1.00 88.69 110 PRO A O 1
ATOM 875 N N . ILE A 1 111 ? 15.116 14.109 -0.092 1.00 84.62 111 ILE A N 1
ATOM 876 C CA . ILE A 1 111 ? 16.034 13.601 0.945 1.00 84.62 111 ILE A CA 1
ATOM 877 C C . ILE A 1 111 ? 16.588 14.758 1.771 1.00 84.62 111 ILE A C 1
ATOM 879 O O . ILE A 1 111 ? 16.736 14.676 2.987 1.00 84.62 111 ILE A O 1
ATOM 883 N N . SER A 1 112 ? 16.930 15.850 1.093 1.00 81.69 112 SER A N 1
ATOM 884 C CA . SER A 1 112 ? 17.403 17.087 1.704 1.00 81.69 112 SER A CA 1
ATOM 885 C C . SER A 1 112 ? 17.219 18.247 0.730 1.00 81.69 112 SER A C 1
ATOM 887 O O . SER A 1 112 ? 16.929 18.040 -0.447 1.00 81.69 112 SER A O 1
ATOM 889 N N . ALA A 1 113 ? 17.469 19.476 1.185 1.00 80.19 113 ALA A N 1
ATOM 890 C CA . ALA A 1 113 ? 17.510 20.632 0.290 1.00 80.19 113 ALA A CA 1
ATOM 891 C C . ALA A 1 113 ? 18.553 20.474 -0.840 1.00 80.19 113 ALA A C 1
ATOM 893 O O . ALA A 1 113 ? 18.336 20.965 -1.943 1.00 80.19 113 ALA A O 1
ATOM 894 N N . ALA A 1 114 ? 19.663 19.768 -0.582 1.00 83.81 114 ALA A N 1
ATOM 895 C CA . ALA A 1 114 ? 20.710 19.506 -1.573 1.00 83.81 114 ALA A CA 1
ATOM 896 C C . ALA A 1 114 ? 20.376 18.333 -2.513 1.00 83.81 114 ALA A C 1
ATOM 898 O O . ALA A 1 114 ? 20.908 18.259 -3.618 1.00 83.81 114 ALA A O 1
ATOM 899 N N . VAL A 1 115 ? 19.493 17.425 -2.088 1.00 82.50 115 VAL A N 1
ATOM 900 C CA . VAL A 1 115 ? 19.047 16.264 -2.870 1.00 82.50 115 VAL A CA 1
ATOM 901 C C . VAL A 1 115 ? 17.515 16.285 -2.933 1.00 82.50 115 VAL A C 1
ATOM 903 O O . VAL A 1 115 ? 16.848 15.543 -2.202 1.00 82.50 115 VAL A O 1
ATOM 906 N N . PRO A 1 116 ? 16.945 17.174 -3.771 1.00 86.06 116 PRO A N 1
ATOM 907 C CA . PRO A 1 116 ? 15.505 17.411 -3.813 1.00 86.06 116 PRO A CA 1
ATOM 908 C C . PRO A 1 116 ? 14.726 16.283 -4.499 1.00 86.06 116 PRO A C 1
ATOM 910 O O . PRO A 1 116 ? 13.515 16.197 -4.335 1.00 86.06 116 PRO A O 1
ATOM 913 N N . VAL A 1 117 ? 15.409 15.426 -5.266 1.00 90.62 117 VAL A N 1
ATOM 914 C CA . VAL A 1 117 ? 14.813 14.287 -5.971 1.00 90.62 117 VAL A CA 1
ATOM 915 C C . VAL A 1 117 ? 15.682 13.047 -5.735 1.00 90.62 117 VAL A C 1
ATOM 917 O O . VAL A 1 117 ? 16.857 13.080 -6.120 1.00 90.62 117 VAL A O 1
ATOM 920 N N . PRO A 1 118 ? 15.133 11.975 -5.131 1.00 91.69 118 PRO A N 1
ATOM 921 C CA . PRO A 1 118 ? 15.797 10.675 -5.022 1.00 91.69 118 PRO A CA 1
ATOM 922 C C . PRO A 1 118 ? 16.239 10.133 -6.384 1.00 91.69 118 PRO A C 1
ATOM 924 O O . PRO A 1 118 ? 15.542 10.333 -7.382 1.00 91.69 118 PRO A O 1
ATOM 927 N N . ALA A 1 119 ? 17.370 9.430 -6.425 1.00 91.69 119 ALA A N 1
ATOM 928 C CA . ALA A 1 119 ? 17.920 8.857 -7.656 1.00 91.69 119 ALA A CA 1
ATOM 929 C C . ALA A 1 119 ? 16.913 7.953 -8.368 1.00 91.69 119 ALA A C 1
ATOM 931 O O . ALA A 1 119 ? 16.638 8.139 -9.548 1.00 91.69 119 ALA A O 1
ATOM 932 N N . GLU A 1 120 ? 16.260 7.081 -7.613 1.00 92.00 120 GLU A N 1
ATOM 933 C CA . GLU A 1 120 ? 15.235 6.153 -8.079 1.00 92.00 120 GLU A CA 1
ATOM 934 C C . GLU A 1 120 ? 14.094 6.871 -8.823 1.00 92.00 120 GLU A C 1
ATOM 936 O O . GLU A 1 120 ? 13.565 6.372 -9.814 1.00 92.00 120 GLU A O 1
ATOM 941 N N . CYS A 1 121 ? 13.722 8.083 -8.391 1.00 93.88 121 CYS A N 1
ATOM 942 C CA . CYS A 1 121 ? 12.698 8.874 -9.076 1.00 93.88 121 CYS A CA 1
ATOM 943 C C . CYS A 1 121 ? 13.222 9.577 -10.333 1.00 93.88 121 CYS A C 1
ATOM 945 O O . CYS A 1 121 ? 12.448 9.846 -11.256 1.00 93.88 121 CYS A O 1
ATOM 947 N N . LYS A 1 122 ? 14.527 9.856 -10.410 1.00 93.81 122 LYS A N 1
ATOM 948 C CA . LYS A 1 122 ? 15.163 10.308 -11.656 1.00 93.81 122 LYS A CA 1
ATOM 949 C C . LYS A 1 122 ? 15.212 9.184 -12.685 1.00 93.81 122 LYS A C 1
ATOM 951 O O . LYS A 1 122 ? 15.019 9.445 -13.870 1.00 93.81 122 LYS A O 1
ATOM 956 N N . GLU A 1 123 ? 15.390 7.945 -12.238 1.00 94.19 123 GLU A N 1
ATOM 957 C CA . GLU A 1 123 ? 15.460 6.761 -13.097 1.00 94.19 123 GLU A CA 1
ATOM 958 C C . GLU A 1 123 ? 14.131 6.403 -13.781 1.00 94.19 123 GLU A C 1
ATOM 960 O O . GLU A 1 123 ? 14.134 5.775 -14.838 1.00 94.19 123 GLU A O 1
ATOM 965 N N . ILE A 1 124 ? 12.988 6.842 -13.242 1.00 94.25 124 ILE A N 1
ATOM 966 C CA . ILE A 1 124 ? 11.667 6.584 -13.843 1.00 94.25 124 ILE A CA 1
ATOM 967 C C . ILE A 1 124 ? 11.608 7.087 -15.294 1.00 94.25 124 ILE A C 1
ATOM 969 O O . ILE A 1 124 ? 11.332 6.313 -16.215 1.00 94.25 124 ILE A O 1
ATOM 973 N N . ASP A 1 125 ? 11.915 8.369 -15.502 1.00 92.88 125 ASP A N 1
ATOM 974 C CA . ASP A 1 125 ? 11.860 9.019 -16.817 1.00 92.88 125 ASP A CA 1
ATOM 975 C C . ASP A 1 125 ? 13.248 9.312 -17.417 1.00 92.88 125 ASP A C 1
ATOM 977 O O . ASP A 1 125 ? 13.334 9.798 -18.547 1.00 92.88 125 ASP A O 1
ATOM 981 N N . GLY A 1 126 ? 14.331 8.957 -16.715 1.00 93.50 126 GLY A N 1
ATOM 982 C CA . GLY A 1 126 ? 15.713 9.204 -17.141 1.00 93.50 126 GLY A CA 1
ATOM 983 C C . GLY A 1 126 ? 16.127 10.674 -17.020 1.00 93.50 126 GLY A C 1
ATOM 984 O O . GLY A 1 126 ? 16.726 11.245 -17.932 1.00 93.50 126 GLY A O 1
ATOM 985 N N . LEU A 1 127 ? 15.750 11.313 -15.912 1.00 91.94 127 LEU A N 1
ATOM 986 C CA . LEU A 1 127 ? 16.036 12.721 -15.628 1.00 91.94 127 LEU A CA 1
ATOM 987 C C . LEU A 1 127 ? 17.518 12.921 -15.299 1.00 91.94 127 LEU A C 1
ATOM 989 O O . LEU A 1 127 ? 18.159 12.023 -14.773 1.00 91.94 127 LEU A O 1
ATOM 993 N N . ASP A 1 128 ? 18.078 14.099 -15.577 1.00 91.94 128 ASP A N 1
ATOM 994 C CA . ASP A 1 128 ? 19.483 14.432 -15.271 1.00 91.94 128 ASP A CA 1
ATOM 995 C C . ASP A 1 128 ? 20.510 13.401 -15.790 1.00 91.94 128 ASP A C 1
ATOM 997 O O . ASP A 1 128 ? 21.544 13.167 -15.167 1.00 91.94 128 ASP A O 1
ATOM 1001 N N . ASN A 1 129 ? 20.226 12.778 -16.940 1.00 93.31 129 ASN A N 1
ATOM 1002 C CA . ASN A 1 129 ? 21.007 11.686 -17.537 1.00 93.31 129 ASN A CA 1
ATOM 1003 C C . ASN A 1 129 ? 21.019 10.367 -16.737 1.00 93.31 129 ASN A C 1
ATOM 1005 O O . ASN A 1 129 ? 21.809 9.472 -17.049 1.00 93.31 129 ASN A O 1
ATOM 1009 N N . PHE A 1 130 ? 20.148 10.201 -15.741 1.00 94.19 130 PHE A N 1
ATOM 1010 C CA . PHE A 1 130 ? 19.934 8.903 -15.105 1.00 94.19 130 PHE A CA 1
ATOM 1011 C C . PHE A 1 130 ? 19.401 7.881 -16.121 1.00 94.19 130 PHE A C 1
ATOM 1013 O O . PHE A 1 130 ? 18.753 8.261 -17.104 1.00 94.19 130 PHE A O 1
ATOM 1020 N N . PRO A 1 131 ? 19.673 6.579 -15.921 1.00 94.38 131 PRO A N 1
ATOM 1021 C CA . PRO A 1 131 ? 19.125 5.545 -16.786 1.00 94.38 131 PRO A CA 1
ATOM 1022 C C . PRO A 1 131 ? 17.596 5.593 -16.762 1.00 94.38 131 PRO A C 1
ATOM 1024 O O . PRO A 1 131 ? 16.989 5.645 -15.699 1.00 94.38 131 PRO A O 1
ATOM 1027 N N . LYS A 1 132 ? 16.962 5.553 -17.937 1.00 94.88 132 LYS A N 1
ATOM 1028 C CA . LYS A 1 132 ? 15.501 5.473 -18.036 1.00 94.88 132 LYS A CA 1
ATOM 1029 C C . LYS A 1 132 ? 15.046 4.030 -17.830 1.00 94.88 132 LYS A C 1
ATOM 1031 O O . LYS A 1 132 ? 14.993 3.250 -18.780 1.00 94.88 132 LYS A O 1
ATOM 1036 N N . LEU A 1 133 ? 14.720 3.685 -16.591 1.00 95.06 133 LEU A N 1
ATOM 1037 C CA . LEU A 1 133 ? 14.255 2.353 -16.209 1.00 95.06 133 LEU A CA 1
ATOM 1038 C C . LEU A 1 133 ? 12.759 2.153 -16.479 1.00 95.06 133 LEU A C 1
ATOM 1040 O O . LEU A 1 133 ? 12.317 1.014 -16.616 1.00 95.06 133 LEU A O 1
ATOM 1044 N N . GLY A 1 134 ? 12.001 3.243 -16.617 1.00 95.12 134 GLY A N 1
ATOM 1045 C CA . GLY A 1 134 ? 10.543 3.230 -16.698 1.00 95.12 134 GLY A CA 1
ATOM 1046 C C . GLY A 1 134 ? 9.900 3.360 -15.313 1.00 95.12 134 GLY A C 1
ATOM 1047 O O . GLY A 1 134 ? 10.568 3.188 -14.295 1.00 95.12 134 GLY A O 1
ATOM 1048 N N . PRO A 1 135 ? 8.597 3.671 -15.241 1.00 95.19 135 PRO A N 1
ATOM 1049 C CA . PRO A 1 135 ? 7.914 3.881 -13.971 1.00 95.19 135 PRO A CA 1
ATOM 1050 C C . PRO A 1 135 ? 7.759 2.558 -13.234 1.00 95.19 135 PRO A C 1
ATOM 1052 O O . PRO A 1 135 ? 6.912 1.754 -13.595 1.00 95.19 135 PRO A O 1
ATOM 1055 N N . PHE A 1 136 ? 8.561 2.298 -12.212 1.00 96.06 136 PHE A N 1
ATOM 1056 C CA . PHE A 1 136 ? 8.519 1.030 -11.490 1.00 96.06 136 PHE A CA 1
ATOM 1057 C C . PHE A 1 136 ? 7.821 1.147 -10.138 1.00 96.06 136 PHE A C 1
ATOM 1059 O O . PHE A 1 136 ? 7.782 2.211 -9.524 1.00 96.06 136 PHE A O 1
ATOM 1066 N N . VAL A 1 137 ? 7.292 0.022 -9.659 1.00 97.75 137 VAL A N 1
ATOM 1067 C CA . VAL A 1 137 ? 6.852 -0.101 -8.267 1.00 97.75 137 VAL A CA 1
ATOM 1068 C C . VAL A 1 137 ? 8.054 -0.503 -7.422 1.00 97.75 137 VAL A C 1
ATOM 1070 O O . VAL A 1 137 ? 8.694 -1.525 -7.691 1.00 97.75 137 VAL A O 1
ATOM 1073 N N . GLY A 1 138 ? 8.349 0.303 -6.408 1.00 95.81 138 GLY A N 1
ATOM 1074 C CA . GLY A 1 138 ? 9.390 0.013 -5.427 1.00 95.81 138 GLY A CA 1
ATOM 1075 C C . GLY A 1 138 ? 8.875 -0.848 -4.275 1.00 95.81 138 GLY A C 1
ATOM 1076 O O . GLY A 1 138 ? 7.681 -0.812 -3.967 1.00 95.81 138 GLY A O 1
ATOM 1077 N N . GLY A 1 139 ? 9.761 -1.612 -3.633 1.00 94.44 139 GLY A N 1
ATOM 1078 C CA . GLY A 1 139 ? 9.414 -2.488 -2.512 1.00 94.44 139 GLY A CA 1
ATOM 1079 C C . GLY A 1 139 ? 10.544 -2.648 -1.492 1.00 94.44 139 GLY A C 1
ATOM 1080 O O . GLY A 1 139 ? 11.713 -2.714 -1.859 1.00 94.44 139 GLY A O 1
ATOM 1081 N N . GLU A 1 140 ? 10.203 -2.727 -0.204 1.00 91.19 140 GLU A N 1
ATOM 1082 C CA . GLU A 1 140 ? 11.176 -2.870 0.889 1.00 91.19 140 GLU A CA 1
ATOM 1083 C C . GLU A 1 140 ? 10.585 -3.610 2.101 1.00 91.19 140 GLU A C 1
ATOM 1085 O O . GLU A 1 140 ? 9.542 -3.205 2.624 1.00 91.19 140 GLU A O 1
ATOM 1090 N N . PRO A 1 141 ? 11.251 -4.658 2.617 1.00 92.00 141 PRO A N 1
ATOM 1091 C CA . PRO A 1 141 ? 10.912 -5.243 3.910 1.00 92.00 141 PRO A CA 1
ATOM 1092 C C . PRO A 1 141 ? 11.333 -4.325 5.069 1.00 92.00 141 PRO A C 1
ATOM 1094 O O . PRO A 1 141 ? 12.488 -3.917 5.156 1.00 92.00 141 PRO A O 1
ATOM 1097 N N . ARG A 1 142 ? 10.428 -4.065 6.019 1.00 89.25 142 ARG A N 1
ATOM 1098 C CA . ARG A 1 142 ? 10.658 -3.204 7.199 1.00 89.25 142 ARG A CA 1
ATOM 1099 C C . ARG A 1 142 ? 10.393 -3.936 8.515 1.00 89.25 142 ARG A C 1
ATOM 1101 O O . ARG A 1 142 ? 9.578 -3.530 9.340 1.00 89.25 142 ARG A O 1
ATOM 1108 N N . LYS A 1 143 ? 11.075 -5.062 8.696 1.00 89.38 143 LYS A N 1
ATOM 1109 C CA . LYS A 1 143 ? 10.745 -6.067 9.722 1.00 89.38 143 LYS A CA 1
ATOM 1110 C C . LYS A 1 143 ? 11.082 -5.667 11.159 1.00 89.38 143 LYS A C 1
ATOM 1112 O O . LYS A 1 143 ? 10.486 -6.181 12.103 1.00 89.38 143 LYS A O 1
ATOM 1117 N N . ASP A 1 144 ? 12.054 -4.773 11.316 1.00 86.94 144 ASP A N 1
ATOM 1118 C CA . ASP A 1 144 ? 12.738 -4.524 12.588 1.00 86.94 144 ASP A CA 1
ATOM 1119 C C . ASP A 1 144 ? 12.536 -3.099 13.112 1.00 86.94 144 ASP A C 1
ATOM 1121 O O . ASP A 1 144 ? 13.398 -2.578 13.818 1.00 86.94 144 ASP A O 1
ATOM 1125 N N . ASP A 1 145 ? 11.414 -2.451 12.776 1.00 87.50 145 ASP A N 1
ATOM 1126 C CA . ASP A 1 145 ? 11.077 -1.173 13.408 1.00 87.50 145 ASP A CA 1
ATOM 1127 C C . ASP A 1 145 ? 10.913 -1.391 14.926 1.00 87.50 145 ASP A C 1
ATOM 1129 O O . ASP A 1 145 ? 10.019 -2.134 15.347 1.00 87.50 145 ASP A O 1
ATOM 1133 N N . PRO A 1 146 ? 11.759 -0.774 15.775 1.00 89.44 146 PRO A N 1
ATOM 1134 C CA . PRO A 1 146 ? 11.752 -1.038 17.210 1.00 89.44 146 PRO A CA 1
ATOM 1135 C C . PRO A 1 146 ? 10.473 -0.545 17.899 1.00 89.44 146 PRO A C 1
ATOM 1137 O O . PRO A 1 146 ? 10.178 -0.975 19.011 1.00 89.44 146 PRO A O 1
ATOM 1140 N N . ARG A 1 147 ? 9.700 0.338 17.254 1.00 89.81 147 ARG A N 1
ATOM 1141 C CA . ARG A 1 147 ? 8.425 0.857 17.774 1.00 89.81 147 ARG A CA 1
ATOM 1142 C C . ARG A 1 147 ? 7.278 -0.135 17.562 1.00 89.81 147 ARG A C 1
ATOM 1144 O O . ARG A 1 147 ? 6.299 -0.124 18.307 1.00 89.81 147 ARG A O 1
ATOM 1151 N N . ALA A 1 148 ? 7.387 -0.977 16.535 1.00 92.19 148 ALA A N 1
ATOM 1152 C CA . ALA A 1 148 ? 6.365 -1.929 16.123 1.00 92.19 148 ALA A CA 1
ATOM 1153 C C . ALA A 1 148 ? 6.999 -3.038 15.254 1.00 92.19 148 ALA A C 1
ATOM 1155 O O . ALA A 1 148 ? 6.983 -2.951 14.024 1.00 92.19 148 ALA A O 1
ATOM 1156 N N . PRO A 1 149 ? 7.573 -4.092 15.860 1.00 95.12 149 PRO A N 1
ATOM 1157 C CA . PRO A 1 149 ? 8.244 -5.153 15.115 1.00 95.12 149 PRO A CA 1
ATOM 1158 C C . PRO A 1 149 ? 7.226 -6.115 14.479 1.00 95.12 149 PRO A C 1
ATOM 1160 O O . PRO A 1 149 ? 6.626 -6.947 15.164 1.00 95.12 149 PRO A O 1
ATOM 1163 N N . TYR A 1 150 ? 7.035 -6.005 13.163 1.00 96.00 150 TYR A N 1
ATOM 1164 C CA . TYR A 1 150 ? 6.176 -6.874 12.348 1.00 96.00 150 TYR A CA 1
ATOM 1165 C C . TYR A 1 150 ? 7.046 -7.614 11.315 1.00 96.00 150 TYR A C 1
ATOM 1167 O O . TYR A 1 150 ? 7.532 -7.001 10.368 1.00 96.00 150 TYR A O 1
ATOM 1175 N N . ASP A 1 151 ? 7.221 -8.933 11.460 1.00 93.81 151 ASP A N 1
ATOM 1176 C CA . ASP A 1 151 ? 8.125 -9.751 10.616 1.00 93.81 151 ASP A CA 1
ATOM 1177 C C . ASP A 1 151 ? 7.797 -9.733 9.115 1.00 93.81 151 ASP A C 1
ATOM 1179 O O . ASP A 1 151 ? 8.668 -9.938 8.264 1.00 93.81 151 ASP A O 1
ATOM 1183 N N . GLU A 1 152 ? 6.530 -9.487 8.802 1.00 93.25 152 GLU A N 1
ATOM 1184 C CA . GLU A 1 152 ? 5.953 -9.534 7.457 1.00 93.25 152 GLU A CA 1
ATOM 1185 C C . GLU A 1 152 ? 5.538 -8.133 6.965 1.00 93.25 152 GLU A C 1
ATOM 1187 O O . GLU A 1 152 ? 4.729 -7.962 6.053 1.00 93.25 152 GLU A O 1
ATOM 1192 N N . ASN A 1 153 ? 6.121 -7.099 7.576 1.00 94.50 153 ASN A N 1
ATOM 1193 C CA . ASN A 1 153 ? 5.980 -5.716 7.151 1.00 94.50 153 ASN A CA 1
ATOM 1194 C C . ASN A 1 153 ? 6.748 -5.459 5.850 1.00 94.50 153 ASN A C 1
ATOM 1196 O O . ASN A 1 153 ? 7.982 -5.498 5.827 1.00 94.50 153 ASN A O 1
ATOM 1200 N N . ILE A 1 154 ? 6.009 -5.153 4.786 1.00 95.69 154 ILE A N 1
ATOM 1201 C CA . ILE A 1 154 ? 6.560 -4.797 3.481 1.00 95.69 154 ILE A CA 1
ATOM 1202 C C . ILE A 1 154 ? 5.929 -3.487 3.034 1.00 95.69 154 ILE A C 1
ATOM 1204 O O . ILE A 1 154 ? 4.709 -3.335 3.067 1.00 95.69 154 ILE A O 1
ATOM 1208 N N . TRP A 1 155 ? 6.769 -2.543 2.633 1.00 95.75 155 TRP A N 1
ATOM 1209 C CA . TRP A 1 155 ? 6.365 -1.245 2.113 1.00 95.75 155 TRP A CA 1
ATOM 1210 C C . TRP A 1 155 ? 6.565 -1.201 0.615 1.00 95.75 155 TRP A C 1
ATOM 1212 O O . TRP A 1 155 ? 7.491 -1.812 0.083 1.00 95.75 155 TRP A O 1
ATOM 1222 N N . PHE A 1 156 ? 5.702 -0.447 -0.050 1.00 97.62 156 PHE A N 1
ATOM 1223 C CA . PHE A 1 156 ? 5.726 -0.294 -1.489 1.00 97.62 156 PHE A CA 1
ATOM 1224 C C . PHE A 1 156 ? 5.479 1.155 -1.883 1.00 97.62 156 PHE A C 1
ATOM 1226 O O . PHE A 1 156 ? 4.732 1.873 -1.219 1.00 97.62 156 PHE A O 1
ATOM 1233 N N . SER A 1 157 ? 6.081 1.564 -2.992 1.00 96.94 157 SER A N 1
ATOM 1234 C CA . SER A 1 157 ? 5.997 2.922 -3.520 1.00 96.94 157 SER A CA 1
ATOM 1235 C C . SER A 1 157 ? 5.456 2.903 -4.945 1.00 96.94 157 SER A C 1
ATOM 1237 O O . SER A 1 157 ? 6.036 2.248 -5.816 1.00 96.94 157 SER A O 1
ATOM 1239 N N . TYR A 1 158 ? 4.357 3.622 -5.175 1.00 98.06 158 TYR A N 1
ATOM 1240 C CA . TYR A 1 158 ? 3.615 3.640 -6.436 1.00 98.06 158 TYR A CA 1
ATOM 1241 C C . TYR A 1 158 ? 3.690 5.019 -7.080 1.00 98.06 158 TYR A C 1
ATOM 1243 O O . TYR A 1 158 ? 2.848 5.868 -6.772 1.00 98.06 158 TYR A O 1
ATOM 1251 N N . PRO A 1 159 ? 4.653 5.269 -7.984 1.00 96.88 159 PRO A N 1
ATOM 1252 C CA . PRO A 1 159 ? 4.753 6.559 -8.646 1.00 96.88 159 PRO A CA 1
ATOM 1253 C C . PRO A 1 159 ? 3.613 6.709 -9.654 1.00 96.88 159 PRO A C 1
ATOM 1255 O O . PRO A 1 159 ? 3.489 5.920 -10.589 1.00 96.88 159 PRO A O 1
ATOM 1258 N N . ASN A 1 160 ? 2.785 7.739 -9.499 1.00 96.25 160 ASN A N 1
ATOM 1259 C CA . ASN A 1 160 ? 1.814 8.148 -10.512 1.00 96.25 160 ASN A CA 1
ATOM 1260 C C . ASN A 1 160 ? 2.360 9.351 -11.289 1.00 96.25 160 ASN A C 1
ATOM 1262 O O . ASN A 1 160 ? 3.454 9.846 -11.033 1.00 96.25 160 ASN A O 1
ATOM 1266 N N . SER A 1 161 ? 1.607 9.802 -12.278 1.00 95.62 161 SER A N 1
ATOM 1267 C CA . SER A 1 161 ? 1.905 10.988 -13.055 1.00 95.62 161 SER A CA 1
ATOM 1268 C C . SER A 1 161 ? 2.228 12.209 -12.183 1.00 95.62 161 SER A C 1
ATOM 1270 O O . SER A 1 161 ? 1.646 12.424 -11.115 1.00 95.62 161 SER A O 1
ATOM 1272 N N . CYS A 1 162 ? 3.152 13.040 -12.666 1.00 96.62 162 CYS A N 1
ATOM 1273 C CA . CYS A 1 162 ? 3.647 14.218 -11.960 1.00 96.62 162 CYS A CA 1
ATOM 1274 C C . CYS A 1 162 ? 4.167 13.889 -10.547 1.00 96.62 162 CYS A C 1
ATOM 1276 O O . CYS A 1 162 ? 3.796 14.521 -9.557 1.00 96.62 162 CYS A O 1
ATOM 1278 N N . TYR A 1 163 ? 4.994 12.846 -10.438 1.00 95.88 163 TYR A N 1
ATOM 1279 C CA . TYR A 1 163 ? 5.553 12.352 -9.176 1.00 95.88 163 TYR A CA 1
ATOM 1280 C C . TYR A 1 163 ? 6.618 13.272 -8.558 1.00 95.88 163 TYR A C 1
ATOM 1282 O O . TYR A 1 163 ? 7.055 13.010 -7.442 1.00 95.88 163 TYR A O 1
ATOM 1290 N N . LEU A 1 164 ? 7.024 14.348 -9.242 1.00 95.12 164 LEU A N 1
ATOM 1291 C CA . LEU A 1 164 ? 7.910 15.393 -8.713 1.00 95.12 164 LEU A CA 1
ATOM 1292 C C . LEU A 1 164 ? 7.165 16.656 -8.262 1.00 95.12 164 LEU A C 1
ATOM 1294 O O . LEU A 1 164 ? 7.785 17.696 -8.047 1.00 95.12 164 LEU A O 1
ATOM 1298 N N . SER A 1 165 ? 5.838 16.614 -8.143 1.00 95.06 165 SER A N 1
ATOM 1299 C CA . SER A 1 165 ? 5.064 17.732 -7.599 1.00 95.06 165 SER A CA 1
ATOM 1300 C C . SER A 1 165 ? 4.118 17.251 -6.505 1.00 95.06 165 SER A C 1
ATOM 1302 O O . SER A 1 165 ? 3.482 16.208 -6.671 1.00 95.06 165 SER A O 1
ATOM 1304 N N . PRO A 1 166 ? 4.001 18.000 -5.393 1.00 92.69 166 PRO A N 1
ATOM 1305 C CA . PRO A 1 166 ? 3.069 17.653 -4.327 1.00 92.69 166 PRO A CA 1
ATOM 1306 C C . PRO A 1 166 ? 1.627 17.767 -4.829 1.00 92.69 166 PRO A C 1
ATOM 1308 O O . PRO A 1 166 ? 1.384 18.432 -5.835 1.00 92.69 166 PRO A O 1
ATOM 1311 N N . PHE A 1 167 ? 0.664 17.181 -4.112 1.00 88.94 167 PHE A N 1
ATOM 1312 C CA . PHE A 1 167 ? -0.749 17.126 -4.525 1.00 88.94 167 PHE A CA 1
ATOM 1313 C C . PHE A 1 167 ? -1.294 18.443 -5.108 1.00 88.94 167 PHE A C 1
ATOM 1315 O O . PHE A 1 167 ? -1.797 18.443 -6.229 1.00 88.94 167 PHE A O 1
ATOM 1322 N N . GLY A 1 168 ? -1.128 19.570 -4.405 1.00 87.31 168 GLY A N 1
ATOM 1323 C CA . GLY A 1 168 ? -1.617 20.883 -4.858 1.00 87.31 168 GLY A CA 1
ATOM 1324 C C . GLY A 1 168 ? -0.850 21.505 -6.036 1.00 87.31 168 GLY A C 1
ATOM 1325 O O . GLY A 1 168 ? -1.303 22.487 -6.610 1.00 87.31 168 GLY A O 1
ATOM 1326 N N . GLY A 1 169 ? 0.311 20.954 -6.401 1.00 91.31 169 GLY A N 1
ATOM 1327 C CA . GLY A 1 169 ? 1.139 21.409 -7.522 1.00 91.31 169 GLY A CA 1
ATOM 1328 C C . GLY A 1 169 ? 1.007 20.559 -8.789 1.00 91.31 169 GLY A C 1
ATOM 1329 O O . GLY A 1 169 ? 1.615 20.888 -9.810 1.00 91.31 169 GLY A O 1
ATOM 1330 N N . LYS A 1 170 ? 0.246 19.459 -8.756 1.00 93.38 170 LYS A N 1
ATOM 1331 C CA . LYS A 1 170 ? 0.094 18.570 -9.913 1.00 93.38 170 LYS A CA 1
ATOM 1332 C C . LYS A 1 170 ? -0.803 19.215 -10.973 1.00 93.38 170 LYS A C 1
ATOM 1334 O O . LYS A 1 170 ? -1.986 19.447 -10.751 1.00 93.38 170 LYS A O 1
ATOM 1339 N N . SER A 1 171 ? -0.248 19.440 -12.159 1.00 92.81 171 SER A N 1
ATOM 1340 C CA . SER A 1 171 ? -0.942 19.983 -13.333 1.00 92.81 171 SER A CA 1
ATOM 1341 C C . SER A 1 171 ? -1.024 18.966 -14.471 1.00 92.81 171 SER A C 1
ATOM 1343 O O . SER A 1 171 ? -0.181 18.079 -14.598 1.00 92.81 171 SER A O 1
ATOM 1345 N N . GLU A 1 172 ? -1.986 19.128 -15.379 1.00 93.12 172 GLU A N 1
ATOM 1346 C CA . GLU A 1 172 ? -2.052 18.303 -16.596 1.00 93.12 172 GLU A CA 1
ATOM 1347 C C . GLU A 1 172 ? -0.783 18.421 -17.461 1.00 93.12 172 GLU A C 1
ATOM 1349 O O . GLU A 1 172 ? -0.410 17.475 -18.151 1.00 93.12 172 GLU A O 1
ATOM 1354 N N . ALA A 1 173 ? -0.075 19.555 -17.402 1.00 95.56 173 ALA A N 1
ATOM 1355 C CA . ALA A 1 173 ? 1.190 19.735 -18.109 1.00 95.56 173 ALA A CA 1
ATOM 1356 C C . ALA A 1 173 ? 2.289 18.810 -17.562 1.00 95.56 173 ALA A C 1
ATOM 1358 O O . ALA A 1 173 ? 2.912 18.089 -18.340 1.00 95.56 173 ALA A O 1
ATOM 1359 N N . CYS A 1 174 ? 2.497 18.769 -16.240 1.00 95.31 174 CYS A N 1
ATOM 1360 C CA . CYS A 1 174 ? 3.495 17.868 -15.659 1.00 95.31 174 CYS A CA 1
ATOM 1361 C C . CYS A 1 174 ? 3.064 16.399 -15.719 1.00 95.31 174 CYS A C 1
ATOM 1363 O O . CYS A 1 174 ? 3.913 15.531 -15.871 1.00 95.31 174 CYS A O 1
ATOM 1365 N N . ARG A 1 175 ? 1.761 16.090 -15.668 1.00 94.31 175 ARG A N 1
ATOM 1366 C CA . ARG A 1 175 ? 1.277 14.707 -15.823 1.00 94.31 175 ARG A CA 1
ATOM 1367 C C . ARG A 1 175 ? 1.547 14.133 -17.216 1.00 94.31 175 ARG A C 1
ATOM 1369 O O . ARG A 1 175 ? 1.724 12.928 -17.354 1.00 94.31 175 ARG A O 1
ATOM 1376 N N . LYS A 1 176 ? 1.608 14.985 -18.245 1.00 92.81 176 LYS A N 1
ATOM 1377 C CA . LYS A 1 176 ? 1.990 14.580 -19.607 1.00 92.81 176 LYS A CA 1
ATOM 1378 C C . LYS A 1 176 ? 3.486 14.311 -19.752 1.00 92.81 176 LYS A C 1
ATOM 1380 O O . LYS A 1 176 ? 3.858 13.474 -20.567 1.00 92.81 176 LYS A O 1
ATOM 1385 N N . THR A 1 177 ? 4.334 15.028 -19.013 1.00 92.31 177 THR A N 1
ATOM 1386 C CA . THR A 1 177 ? 5.796 14.874 -19.100 1.00 92.31 177 THR A CA 1
ATOM 1387 C C . THR A 1 177 ? 6.329 13.807 -18.152 1.00 92.31 177 THR A C 1
ATOM 1389 O O . THR A 1 177 ? 7.235 13.074 -18.523 1.00 92.31 177 THR A O 1
ATOM 1392 N N . GLN A 1 178 ? 5.737 13.699 -16.965 1.00 94.25 178 GLN A N 1
ATOM 1393 C CA . GLN A 1 178 ? 6.003 12.680 -15.958 1.00 94.25 178 GLN A CA 1
ATOM 1394 C C . GLN A 1 178 ? 4.788 11.763 -15.903 1.00 94.25 178 GLN A C 1
ATOM 1396 O O . GLN A 1 178 ? 3.816 12.065 -15.211 1.00 94.25 178 GLN A O 1
ATOM 1401 N N . THR A 1 179 ? 4.799 10.681 -16.673 1.00 87.81 179 THR A N 1
ATOM 1402 C CA . THR A 1 179 ? 3.595 9.848 -16.868 1.00 87.81 179 THR A CA 1
ATOM 1403 C C . THR A 1 179 ? 3.325 8.899 -15.699 1.00 87.81 179 THR A C 1
ATOM 1405 O O . THR A 1 179 ? 2.166 8.621 -15.391 1.00 87.81 179 THR A O 1
ATOM 1408 N N . GLY A 1 180 ? 4.371 8.480 -14.979 1.00 94.44 180 GLY A N 1
ATOM 1409 C CA . GLY A 1 180 ? 4.253 7.539 -13.864 1.00 94.44 180 GLY A CA 1
ATOM 1410 C C . GLY A 1 180 ? 3.728 6.163 -14.292 1.00 94.44 180 GLY A C 1
ATOM 1411 O O . GLY A 1 180 ? 3.684 5.831 -15.471 1.00 94.44 180 GLY A O 1
ATOM 1412 N N . GLY A 1 181 ? 3.372 5.326 -13.317 1.00 96.88 181 GLY A N 1
ATOM 1413 C CA . GLY A 1 181 ? 3.070 3.910 -13.541 1.00 96.88 181 GLY A CA 1
ATOM 1414 C C . GLY A 1 181 ? 1.589 3.544 -13.576 1.00 96.88 181 GLY A C 1
ATOM 1415 O O . GLY A 1 181 ? 1.283 2.407 -13.935 1.00 96.88 181 GLY A O 1
ATOM 1416 N N . LEU A 1 182 ? 0.675 4.452 -13.212 1.00 97.69 182 LEU A N 1
ATOM 1417 C CA . LEU A 1 182 ? -0.750 4.128 -13.127 1.00 97.69 182 LEU A CA 1
ATOM 1418 C C . LEU A 1 182 ? -1.362 3.945 -14.521 1.00 97.69 182 LEU A C 1
ATOM 1420 O O . LEU A 1 182 ? -1.378 4.861 -15.342 1.00 97.69 182 LEU A O 1
ATOM 1424 N N . CYS A 1 183 ? -1.948 2.779 -14.756 1.00 97.31 183 CYS A N 1
ATOM 1425 C CA . CYS A 1 183 ? -2.733 2.504 -15.945 1.00 97.31 183 CYS A CA 1
ATOM 1426 C C . CYS A 1 183 ? -4.088 3.229 -15.919 1.00 97.31 183 CYS A C 1
ATOM 1428 O O . CYS A 1 183 ? -4.741 3.284 -14.866 1.00 97.31 183 CYS A O 1
ATOM 1430 N N . PRO A 1 184 ? -4.580 3.694 -17.084 1.00 94.19 184 PRO A N 1
ATOM 1431 C CA . PRO A 1 184 ? -5.969 4.110 -17.227 1.00 94.19 184 PRO A CA 1
ATOM 1432 C C . PRO A 1 184 ? -6.928 3.014 -16.746 1.00 94.19 184 PRO A C 1
ATOM 1434 O O . PRO A 1 184 ? -6.656 1.821 -16.920 1.00 94.19 184 PRO A O 1
ATOM 1437 N N . ARG A 1 185 ? -8.071 3.404 -16.169 1.00 92.38 185 ARG A N 1
ATOM 1438 C CA . ARG A 1 185 ? -9.088 2.453 -15.695 1.00 92.38 185 ARG A CA 1
ATOM 1439 C C . ARG A 1 185 ? -9.441 1.445 -16.798 1.00 92.38 185 ARG A C 1
ATOM 1441 O O . ARG A 1 185 ? -9.701 1.821 -17.937 1.00 92.38 185 ARG A O 1
ATOM 1448 N N . GLY A 1 186 ? -9.437 0.160 -16.443 1.00 90.69 186 GLY A N 1
ATOM 1449 C CA . GLY A 1 186 ? -9.761 -0.947 -17.352 1.00 90.69 186 GLY A CA 1
ATOM 1450 C C . GLY A 1 186 ? -8.606 -1.396 -18.255 1.00 90.69 186 GLY A C 1
ATOM 1451 O O . GLY A 1 186 ? -8.738 -2.396 -18.958 1.00 90.69 186 GLY A O 1
ATOM 1452 N N . THR A 1 187 ? -7.459 -0.713 -18.217 1.00 95.19 187 THR A N 1
ATOM 1453 C CA . THR A 1 187 ? -6.252 -1.125 -18.943 1.00 95.19 187 THR A CA 1
ATOM 1454 C C . THR A 1 187 ? -5.379 -2.002 -18.052 1.00 95.19 187 THR A C 1
ATOM 1456 O O . THR A 1 187 ? -5.071 -1.634 -16.920 1.00 95.19 187 THR A O 1
ATOM 1459 N N . LYS A 1 188 ? -4.962 -3.164 -18.565 1.00 96.19 188 LYS A N 1
ATOM 1460 C CA . LYS A 1 188 ? -4.002 -4.029 -17.870 1.00 96.19 188 LYS A CA 1
ATOM 1461 C C . LYS A 1 188 ? -2.585 -3.452 -17.99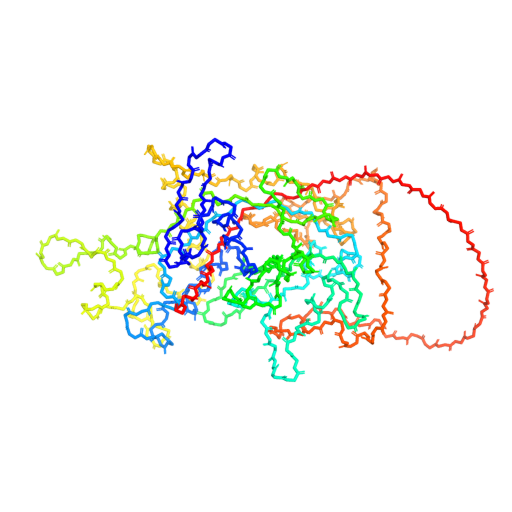0 1.00 96.19 188 LYS A C 1
ATOM 1463 O O . LYS A 1 188 ? -2.236 -2.990 -19.079 1.00 96.19 188 LYS A O 1
ATOM 1468 N N . PRO A 1 189 ? -1.773 -3.505 -16.920 1.00 97.94 189 PRO A N 1
ATOM 1469 C CA . PRO A 1 189 ? -0.379 -3.094 -16.988 1.00 97.94 189 PRO A CA 1
ATOM 1470 C C . PRO A 1 189 ? 0.408 -3.982 -17.936 1.00 97.94 189 PRO A C 1
ATOM 1472 O O . PRO A 1 189 ? 0.087 -5.156 -18.134 1.00 97.94 189 PRO A O 1
ATOM 1475 N N . ASP A 1 190 ? 1.444 -3.399 -18.524 1.00 95.81 190 ASP A N 1
ATOM 1476 C CA . ASP A 1 190 ? 2.265 -4.082 -19.513 1.00 95.81 190 ASP A CA 1
ATOM 1477 C C . ASP A 1 190 ? 3.767 -3.803 -19.377 1.00 95.81 190 ASP A C 1
ATOM 1479 O O . ASP A 1 190 ? 4.553 -4.302 -20.185 1.00 95.81 190 ASP A O 1
ATOM 1483 N N . GLY A 1 191 ? 4.150 -3.021 -18.361 1.00 94.44 191 GLY A N 1
ATOM 1484 C CA . GLY A 1 191 ? 5.529 -2.656 -18.037 1.00 94.44 191 GLY A CA 1
ATOM 1485 C C . GLY A 1 191 ? 6.172 -1.688 -19.028 1.00 94.44 191 GLY A C 1
ATOM 1486 O O . GLY A 1 191 ? 7.351 -1.378 -18.887 1.00 94.44 191 GLY A O 1
ATOM 1487 N N . ILE A 1 192 ? 5.429 -1.217 -20.037 1.00 91.56 192 ILE A N 1
ATOM 1488 C CA . ILE A 1 192 ? 5.925 -0.290 -21.062 1.00 91.56 192 ILE A CA 1
ATOM 1489 C C . ILE A 1 192 ? 5.117 1.005 -21.052 1.00 91.56 192 ILE A C 1
ATOM 1491 O O . ILE A 1 192 ? 5.680 2.086 -20.913 1.00 91.56 192 ILE A O 1
ATOM 1495 N N . LYS A 1 193 ? 3.797 0.907 -21.225 1.00 92.94 193 LYS A N 1
ATOM 1496 C CA . LYS A 1 193 ? 2.878 2.052 -21.219 1.00 92.94 193 LYS A CA 1
ATOM 1497 C C . LYS A 1 193 ? 2.498 2.455 -19.803 1.00 92.94 193 LYS A C 1
ATOM 1499 O O . LYS A 1 193 ? 2.298 3.632 -19.533 1.00 92.94 193 LYS A O 1
ATOM 1504 N N . CYS A 1 194 ? 2.344 1.463 -18.936 1.00 96.38 194 CYS A N 1
ATOM 1505 C CA . CYS A 1 194 ? 2.046 1.619 -17.524 1.00 96.38 194 CYS A CA 1
ATOM 1506 C C . CYS A 1 194 ? 2.397 0.320 -16.789 1.00 96.38 194 CYS A C 1
ATOM 1508 O O . CYS A 1 194 ? 2.494 -0.758 -17.388 1.00 96.38 194 CYS A O 1
ATOM 1510 N N . THR A 1 195 ? 2.563 0.431 -15.481 1.00 97.88 195 THR A N 1
ATOM 1511 C CA . THR A 1 195 ? 3.186 -0.597 -14.642 1.00 97.88 195 THR A CA 1
ATOM 1512 C C . THR A 1 195 ? 2.214 -1.199 -13.653 1.00 97.88 195 THR A C 1
ATOM 1514 O O . THR A 1 195 ? 2.350 -2.369 -13.306 1.00 97.88 195 THR A O 1
ATOM 1517 N N . PHE A 1 196 ? 1.210 -0.442 -13.215 1.00 98.50 196 PHE A N 1
ATOM 1518 C CA . PHE A 1 196 ? 0.221 -0.954 -12.284 1.00 98.50 196 PHE A CA 1
ATOM 1519 C C . PHE A 1 196 ? -1.191 -0.469 -12.592 1.00 98.50 196 PHE A C 1
ATOM 1521 O O . PHE A 1 196 ? -1.414 0.668 -12.999 1.00 98.50 196 PHE A O 1
ATOM 1528 N N . ALA A 1 197 ? -2.159 -1.341 -12.347 1.00 97.94 197 ALA A N 1
ATOM 1529 C CA . ALA A 1 197 ? -3.579 -1.016 -12.300 1.00 97.94 197 ALA A CA 1
ATOM 1530 C C . ALA A 1 197 ? -4.119 -1.430 -10.933 1.00 97.94 197 ALA A C 1
ATOM 1532 O O . ALA A 1 197 ? -3.561 -2.331 -10.308 1.00 97.94 197 ALA A O 1
ATOM 1533 N N . PHE A 1 198 ? -5.192 -0.802 -10.465 1.00 97.50 198 PHE A N 1
ATOM 1534 C CA . PHE A 1 198 ? -5.755 -1.135 -9.163 1.00 97.50 198 PHE A CA 1
ATOM 1535 C C . PHE A 1 198 ? -7.277 -1.035 -9.136 1.00 97.50 198 PHE A C 1
ATOM 1537 O O . PHE A 1 198 ? -7.891 -0.352 -9.955 1.00 97.50 198 PHE A O 1
ATOM 1544 N N . GLU A 1 199 ? -7.855 -1.672 -8.128 1.00 96.25 199 GLU A N 1
ATOM 1545 C CA . GLU A 1 199 ? -9.206 -1.436 -7.638 1.00 96.25 199 GLU A CA 1
ATOM 1546 C C . GLU A 1 199 ? -9.135 -1.278 -6.119 1.00 96.25 199 GLU A C 1
ATOM 1548 O O . GLU A 1 199 ? -8.439 -2.038 -5.442 1.00 96.25 199 GLU A O 1
ATOM 1553 N N . VAL A 1 200 ? -9.837 -0.285 -5.568 1.00 97.31 200 VAL A N 1
ATOM 1554 C CA . VAL A 1 200 ? -10.080 -0.243 -4.122 1.00 97.31 200 VAL A CA 1
ATOM 1555 C C . VAL A 1 200 ? -11.206 -1.234 -3.861 1.00 97.31 200 VAL A C 1
ATOM 1557 O O . VAL A 1 200 ? -12.327 -1.047 -4.327 1.00 97.31 200 VAL A O 1
ATOM 1560 N N . ILE A 1 201 ? -10.897 -2.314 -3.153 1.00 97.19 201 ILE A N 1
ATOM 1561 C CA . ILE A 1 201 ? -11.829 -3.426 -2.933 1.00 97.19 201 ILE A CA 1
ATOM 1562 C C . ILE A 1 201 ? -12.625 -3.275 -1.640 1.00 97.19 201 ILE A C 1
ATOM 1564 O O . ILE A 1 201 ? -13.627 -3.952 -1.442 1.00 97.19 201 ILE A O 1
ATOM 1568 N N . GLY A 1 202 ? -12.204 -2.385 -0.743 1.00 97.69 202 GLY A N 1
ATOM 1569 C CA . GLY A 1 202 ? -12.952 -2.041 0.459 1.00 97.69 202 GLY A CA 1
ATOM 1570 C C . GLY A 1 202 ? -12.103 -1.280 1.464 1.00 97.69 202 GLY A C 1
ATOM 1571 O O . GLY A 1 202 ? -11.004 -0.812 1.158 1.00 97.69 202 GLY A O 1
ATOM 1572 N N . PHE A 1 203 ? -12.613 -1.164 2.684 1.00 97.94 203 PHE A N 1
ATOM 1573 C CA . PHE A 1 203 ? -11.957 -0.428 3.754 1.00 97.94 203 PHE A CA 1
ATOM 1574 C C . PHE A 1 203 ? -12.403 -0.929 5.127 1.00 97.94 203 PHE A C 1
ATOM 1576 O O . PHE A 1 203 ? -13.430 -1.584 5.266 1.00 97.94 203 PHE A O 1
ATOM 1583 N N . VAL A 1 204 ? -11.633 -0.579 6.150 1.00 98.25 204 VAL A N 1
ATOM 1584 C CA . VAL A 1 204 ? -11.955 -0.818 7.558 1.00 98.25 204 VAL A CA 1
ATOM 1585 C C . VAL A 1 204 ? -11.803 0.491 8.316 1.00 98.25 204 VAL A C 1
ATOM 1587 O O . VAL A 1 204 ? -10.777 1.161 8.179 1.00 98.25 204 VAL A O 1
ATOM 1590 N N . ALA A 1 205 ? -12.808 0.853 9.113 1.00 97.94 205 ALA A N 1
ATOM 1591 C CA . ALA A 1 205 ? -12.675 1.913 10.102 1.00 97.94 205 ALA A CA 1
ATOM 1592 C C . ALA A 1 205 ? -11.797 1.417 11.258 1.00 97.94 205 ALA A C 1
ATOM 1594 O O . ALA A 1 205 ? -12.021 0.340 11.812 1.00 97.94 205 ALA A O 1
ATOM 1595 N N . ILE A 1 206 ? -10.781 2.200 11.615 1.00 98.56 206 ILE A N 1
ATOM 1596 C CA . ILE A 1 206 ? -9.811 1.822 12.648 1.00 98.56 206 ILE A CA 1
ATOM 1597 C C . ILE A 1 206 ? -10.511 1.679 14.002 1.00 98.56 206 ILE A C 1
ATOM 1599 O O . ILE A 1 206 ? -10.241 0.725 14.721 1.00 98.56 206 ILE A O 1
ATOM 1603 N N . ASP A 1 207 ? -11.442 2.581 14.326 1.00 98.31 207 ASP A N 1
ATOM 1604 C CA . ASP A 1 207 ? -12.141 2.586 15.619 1.00 98.31 207 ASP A CA 1
ATOM 1605 C C . ASP A 1 207 ? -12.949 1.307 15.850 1.00 98.31 207 ASP A C 1
ATOM 1607 O O . ASP A 1 207 ? -12.980 0.799 16.973 1.00 98.31 207 ASP A O 1
ATOM 1611 N N . ASP A 1 208 ? -13.547 0.761 14.789 1.00 98.25 208 ASP A N 1
ATOM 1612 C CA . ASP A 1 208 ? -14.287 -0.495 14.856 1.00 98.25 208 ASP A CA 1
ATOM 1613 C C . ASP A 1 208 ? -13.344 -1.696 14.972 1.00 98.25 208 ASP A C 1
ATOM 1615 O O . ASP A 1 208 ? -13.563 -2.573 15.806 1.00 98.25 208 ASP A O 1
ATOM 1619 N N . LEU A 1 209 ? -12.258 -1.712 14.188 1.00 98.44 209 LEU A N 1
ATOM 1620 C CA . LEU A 1 209 ? -11.243 -2.770 14.229 1.00 98.44 209 LEU A CA 1
ATOM 1621 C C . LEU A 1 209 ? -10.648 -2.942 15.627 1.00 98.44 209 LEU A C 1
ATOM 1623 O O . LEU A 1 209 ? -10.511 -4.061 16.119 1.00 98.44 209 LEU A O 1
ATOM 1627 N N . VAL A 1 210 ? -10.254 -1.830 16.250 1.00 98.06 210 VAL A N 1
ATOM 1628 C CA . VAL A 1 210 ? -9.581 -1.854 17.554 1.00 98.06 210 VAL A CA 1
ATOM 1629 C C . VAL A 1 210 ? -10.575 -1.940 18.719 1.00 98.06 210 VAL A C 1
ATOM 1631 O O . VAL A 1 210 ? -10.175 -2.117 19.871 1.00 98.06 210 VAL A O 1
ATOM 1634 N N . GLY A 1 211 ? -11.876 -1.847 18.423 1.00 98.06 211 GLY A N 1
ATOM 1635 C CA . GLY A 1 211 ? -12.975 -2.048 19.362 1.00 98.06 211 GLY A CA 1
ATOM 1636 C C . GLY A 1 211 ? -13.400 -0.808 20.149 1.00 98.06 211 GLY A C 1
ATOM 1637 O O . GLY A 1 211 ? -14.201 -0.948 21.072 1.00 98.06 211 GLY A O 1
ATOM 1638 N N . ILE A 1 212 ? -12.915 0.394 19.814 1.00 98.25 212 ILE A N 1
ATOM 1639 C CA . ILE A 1 212 ? -13.303 1.643 20.500 1.00 98.25 212 ILE A CA 1
ATOM 1640 C C . ILE A 1 212 ? -14.822 1.842 20.439 1.00 98.25 212 ILE A C 1
ATOM 1642 O O . ILE A 1 212 ? -15.441 2.121 21.465 1.00 98.25 212 ILE A O 1
ATOM 1646 N N . THR A 1 213 ? -15.443 1.629 19.278 1.00 97.88 213 THR A N 1
ATOM 1647 C CA . THR A 1 213 ? -16.897 1.807 19.092 1.00 97.88 213 THR A CA 1
ATOM 1648 C C . THR A 1 213 ? -17.752 0.767 19.818 1.00 97.88 213 THR A C 1
ATOM 1650 O O . THR A 1 213 ? -18.966 0.928 19.940 1.00 97.88 213 THR A O 1
ATOM 1653 N N . SER A 1 214 ? -17.126 -0.287 20.350 1.00 97.19 214 SER A N 1
ATOM 1654 C CA . SER A 1 214 ? -17.769 -1.309 21.183 1.00 97.19 214 SER A CA 1
ATOM 1655 C C . SER A 1 214 ? -17.561 -1.081 22.685 1.00 97.19 214 SER A C 1
ATOM 1657 O O . SER A 1 214 ? -18.157 -1.785 23.500 1.00 97.19 214 SER A O 1
ATOM 1659 N N . MET A 1 215 ? -16.723 -0.119 23.087 1.00 97.06 215 MET A N 1
ATOM 1660 C CA . MET A 1 215 ? -16.468 0.169 24.501 1.00 97.06 215 MET A CA 1
ATOM 1661 C C . MET A 1 215 ? -17.590 1.034 25.100 1.00 97.06 215 MET A C 1
ATOM 1663 O O . MET A 1 215 ? -18.058 1.967 24.443 1.00 97.06 215 MET A O 1
ATOM 1667 N N . PRO A 1 216 ? -18.015 0.772 26.351 1.00 96.06 216 PRO A N 1
ATOM 1668 C CA . PRO A 1 216 ? -19.072 1.540 27.001 1.00 96.06 216 PRO A CA 1
ATOM 1669 C C . PRO A 1 216 ? -18.618 2.970 27.326 1.00 96.06 216 PRO A C 1
ATOM 1671 O O . PRO A 1 216 ? -17.519 3.187 27.843 1.00 96.06 216 PRO A O 1
ATOM 1674 N N . PHE A 1 217 ? -19.498 3.939 27.073 1.00 94.94 217 PHE A N 1
ATOM 1675 C CA . PHE A 1 217 ? -19.315 5.338 27.447 1.00 94.94 217 PHE A CA 1
ATOM 1676 C C . PHE A 1 217 ? -19.975 5.625 28.804 1.00 94.94 217 PHE A C 1
ATOM 1678 O O . PHE A 1 217 ? -21.205 5.750 28.921 1.00 94.94 217 PHE A O 1
ATOM 1685 N N . GLY A 1 218 ? -19.144 5.750 29.841 1.00 88.31 218 GLY A N 1
ATOM 1686 C CA . GLY A 1 218 ? -19.593 5.978 31.216 1.00 88.31 218 GLY A CA 1
ATOM 1687 C C . GLY A 1 218 ? -20.620 4.936 31.679 1.00 88.31 218 GLY A C 1
ATOM 1688 O O . GLY A 1 218 ? -20.498 3.749 31.388 1.00 88.31 218 GLY A O 1
ATOM 1689 N N . THR A 1 219 ? -21.659 5.388 32.384 1.00 87.62 219 THR A N 1
ATOM 1690 C CA . THR A 1 219 ? -22.788 4.556 32.852 1.00 87.62 219 THR A CA 1
ATOM 1691 C C . THR A 1 219 ? -24.054 4.728 32.008 1.00 87.62 219 THR A C 1
ATOM 1693 O O . THR A 1 219 ? -25.122 4.247 32.376 1.00 87.62 219 THR A O 1
ATOM 1696 N N . SER A 1 220 ? -23.953 5.420 30.871 1.00 86.00 220 SER A N 1
ATOM 1697 C CA . SER A 1 220 ? -25.109 5.839 30.065 1.00 86.00 220 SER A CA 1
ATOM 1698 C C . SER A 1 220 ? -25.752 4.721 29.232 1.00 86.00 220 SER A C 1
ATOM 1700 O O . SER A 1 220 ? -26.790 4.941 28.616 1.00 86.00 220 SER A O 1
ATOM 1702 N N . GLY A 1 221 ? -25.133 3.537 29.174 1.00 88.88 221 GLY A N 1
ATOM 1703 C CA . GLY A 1 221 ? -25.588 2.411 28.351 1.00 88.88 221 GLY A CA 1
ATOM 1704 C C . GLY A 1 221 ? -25.267 2.529 26.855 1.00 88.88 221 GLY A C 1
ATOM 1705 O O . GLY A 1 221 ? -25.525 1.582 26.118 1.00 88.88 221 GLY A O 1
ATOM 1706 N N . ARG A 1 222 ? -24.680 3.646 26.395 1.00 95.69 222 ARG A N 1
ATOM 1707 C CA . ARG A 1 222 ? -24.182 3.810 25.016 1.00 95.69 222 ARG A CA 1
ATOM 1708 C C . ARG A 1 222 ? -22.711 3.404 24.895 1.00 95.69 222 ARG A C 1
ATOM 1710 O O . ARG A 1 222 ? -21.999 3.346 25.897 1.00 95.69 222 ARG A O 1
ATOM 1717 N N . THR A 1 223 ? -22.235 3.216 23.669 1.00 97.69 223 THR A N 1
ATOM 1718 C CA . THR A 1 223 ? -20.805 3.062 23.364 1.00 97.69 223 THR A CA 1
ATOM 1719 C C . THR A 1 223 ? -20.182 4.362 22.842 1.00 97.69 223 THR A C 1
ATOM 1721 O O 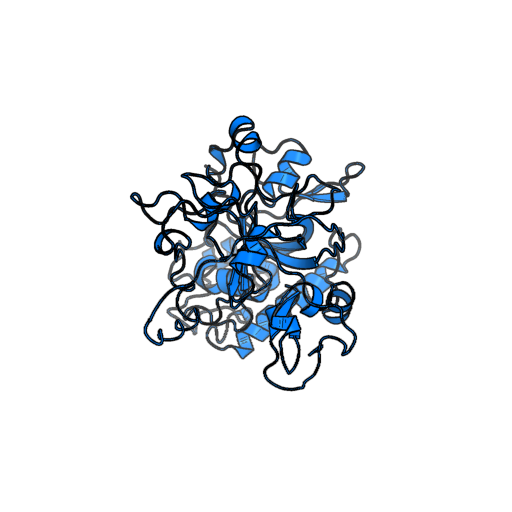. THR A 1 223 ? -20.893 5.333 22.547 1.00 97.69 223 THR A O 1
ATOM 1724 N N . TYR A 1 224 ? -18.848 4.417 22.770 1.00 97.81 224 TYR A N 1
ATOM 1725 C CA . TYR A 1 224 ? -18.162 5.542 22.129 1.00 97.81 224 TYR A CA 1
ATOM 1726 C C . TYR A 1 224 ? -18.517 5.622 20.642 1.00 97.81 224 TYR A C 1
ATOM 1728 O O . TYR A 1 224 ? -18.572 4.616 19.943 1.00 97.81 224 TYR A O 1
ATOM 1736 N N . SER A 1 225 ? -18.690 6.842 20.145 1.00 96.25 225 SER A N 1
ATOM 1737 C CA . SER A 1 225 ? -18.889 7.131 18.719 1.00 96.25 225 SER A CA 1
ATOM 1738 C C . SER A 1 225 ? -17.609 6.997 17.885 1.00 96.25 225 SER A C 1
ATOM 1740 O O . SER A 1 225 ? -17.686 6.871 16.667 1.00 96.25 225 SER A O 1
ATOM 1742 N N . GLY A 1 226 ? -16.437 7.025 18.526 1.00 96.50 226 GLY A N 1
ATOM 1743 C CA . GLY A 1 226 ? -15.133 6.877 17.881 1.00 96.50 226 GLY A CA 1
ATOM 1744 C C . GLY A 1 226 ? -13.983 7.404 18.741 1.00 96.50 226 GLY A C 1
ATOM 1745 O O . GLY A 1 226 ? -14.171 7.814 19.892 1.00 96.50 226 GLY A O 1
ATOM 1746 N N . PHE A 1 227 ? -12.781 7.428 18.165 1.00 96.31 227 PHE A N 1
ATOM 1747 C CA . PHE A 1 227 ? -11.532 7.780 18.848 1.00 96.31 227 PHE A CA 1
ATOM 1748 C C . PHE A 1 227 ? -11.549 9.173 19.485 1.00 96.31 227 PHE A C 1
ATOM 1750 O O . PHE A 1 227 ? -11.047 9.350 20.593 1.00 96.31 227 PHE A O 1
ATOM 1757 N N . VAL A 1 228 ? -12.140 10.170 18.820 1.00 95.00 228 VAL A N 1
ATOM 1758 C CA . VAL A 1 228 ? -12.149 11.551 19.332 1.00 95.00 228 VAL A CA 1
ATOM 1759 C C . VAL A 1 228 ? -12.929 11.653 20.643 1.00 95.00 228 VAL A C 1
ATOM 1761 O O . VAL A 1 228 ? -12.482 12.327 21.568 1.00 95.00 228 VAL A O 1
ATOM 1764 N N . GLU A 1 229 ? -14.079 10.987 20.744 1.00 95.81 229 GLU A N 1
ATOM 1765 C CA . GLU A 1 229 ? -14.874 10.966 21.974 1.00 95.81 229 GLU A CA 1
ATOM 1766 C C . GLU A 1 229 ? -14.194 10.143 23.068 1.00 95.81 229 GLU A C 1
ATOM 1768 O O . GLU A 1 229 ? -14.109 10.590 24.209 1.00 95.81 229 GLU A O 1
ATOM 1773 N N . PHE A 1 230 ? -13.647 8.986 22.693 1.00 96.62 230 PHE A N 1
ATOM 1774 C CA . PHE A 1 230 ? -12.855 8.135 23.575 1.00 96.62 230 PHE A CA 1
ATOM 1775 C C . PHE A 1 230 ? -11.682 8.893 24.204 1.00 96.62 230 PHE A C 1
ATOM 1777 O O . PHE A 1 230 ? -11.515 8.895 25.422 1.00 96.62 230 PHE A O 1
ATOM 1784 N N . CYS A 1 231 ? -10.919 9.620 23.393 1.00 95.44 231 CYS A N 1
ATOM 1785 C CA . CYS A 1 231 ? -9.792 10.402 23.877 1.00 95.44 231 CYS A CA 1
ATOM 1786 C C . CYS A 1 231 ? -10.217 11.601 24.736 1.00 95.44 231 CYS A C 1
ATOM 1788 O O . CYS A 1 231 ? -9.588 11.878 25.756 1.00 95.44 231 CYS A O 1
ATOM 1790 N N . LYS A 1 232 ? -11.304 12.299 24.374 1.00 95.44 232 LYS A N 1
ATOM 1791 C CA . LYS A 1 232 ? -11.836 13.416 25.178 1.00 95.44 232 LYS A CA 1
ATOM 1792 C C . LYS A 1 232 ? -12.349 12.975 26.552 1.00 95.44 232 LYS A C 1
ATOM 1794 O O . LYS A 1 232 ? -12.367 13.797 27.463 1.00 95.44 232 LYS A O 1
ATOM 1799 N N . ASP A 1 233 ? -12.693 11.698 26.722 1.00 95.25 233 ASP A N 1
ATOM 1800 C CA . ASP A 1 233 ? -12.966 11.076 28.028 1.00 95.25 233 ASP A CA 1
ATOM 1801 C C . ASP A 1 233 ? -11.683 10.620 28.767 1.00 95.25 233 ASP A C 1
ATOM 1803 O O . ASP A 1 233 ? -11.702 9.739 29.630 1.00 95.25 233 ASP A O 1
ATOM 1807 N N . ASN A 1 234 ? -10.531 11.209 28.426 1.00 93.06 234 ASN A N 1
ATOM 1808 C CA . ASN A 1 234 ? -9.208 10.913 28.987 1.00 93.06 234 ASN A CA 1
ATOM 1809 C C . ASN A 1 234 ? -8.781 9.443 28.849 1.00 93.06 234 ASN A C 1
ATOM 1811 O O . ASN A 1 234 ? -8.007 8.934 29.665 1.00 93.06 234 ASN A O 1
ATOM 1815 N N . LYS A 1 235 ? -9.285 8.736 27.832 1.00 94.25 235 LYS A N 1
ATOM 1816 C CA . LYS A 1 235 ? -8.839 7.379 27.511 1.00 94.25 235 LYS A CA 1
ATOM 1817 C C . LYS A 1 235 ? -7.713 7.416 26.484 1.00 94.25 235 LYS A C 1
ATOM 1819 O O . LYS A 1 235 ? -7.646 8.301 25.635 1.00 94.25 235 LYS A O 1
ATOM 1824 N N . VAL A 1 236 ? -6.829 6.428 26.554 1.00 94.00 236 VAL A N 1
ATOM 1825 C CA . VAL A 1 236 ? -5.652 6.319 25.687 1.00 94.00 236 VAL A CA 1
ATOM 1826 C C . VAL A 1 236 ? -5.778 5.061 24.842 1.00 94.00 236 VAL A C 1
ATOM 1828 O O . VAL A 1 236 ? -5.994 3.972 25.371 1.00 94.00 236 VAL A O 1
ATOM 1831 N N . GLU A 1 237 ? -5.672 5.216 23.521 1.00 95.69 237 GLU A N 1
ATOM 1832 C CA . GLU A 1 237 ? -5.670 4.076 22.602 1.00 95.69 237 GLU A CA 1
ATOM 1833 C C . GLU A 1 237 ? -4.344 3.317 22.727 1.00 95.69 237 GLU A C 1
ATOM 1835 O O . GLU A 1 237 ? -4.330 2.114 22.995 1.00 95.69 237 GLU A O 1
ATOM 1840 N N . PHE A 1 238 ? -3.233 4.041 22.588 1.00 95.50 238 PHE A N 1
ATOM 1841 C CA . PHE A 1 238 ? -1.880 3.511 22.656 1.00 95.50 238 PHE A CA 1
ATOM 1842 C C . PHE A 1 238 ? -0.897 4.597 23.123 1.00 95.50 238 PHE A C 1
ATOM 1844 O O . PHE A 1 238 ? -0.953 5.727 22.640 1.00 95.50 238 PHE A O 1
ATOM 1851 N N . ASP A 1 239 ? 0.005 4.261 24.049 1.00 93.12 239 ASP A N 1
ATOM 1852 C CA . ASP A 1 239 ? 1.130 5.112 24.466 1.00 93.12 239 ASP A CA 1
ATOM 1853 C C . ASP A 1 239 ? 2.377 4.239 24.640 1.00 93.12 239 ASP A C 1
ATOM 1855 O O . ASP A 1 239 ? 2.441 3.395 25.540 1.00 93.12 239 ASP A O 1
ATOM 1859 N N . SER A 1 240 ? 3.384 4.447 23.792 1.00 91.75 240 SER A N 1
ATOM 1860 C CA . SER A 1 240 ? 4.634 3.679 23.837 1.00 91.75 240 SER A CA 1
ATOM 1861 C C . SER A 1 240 ? 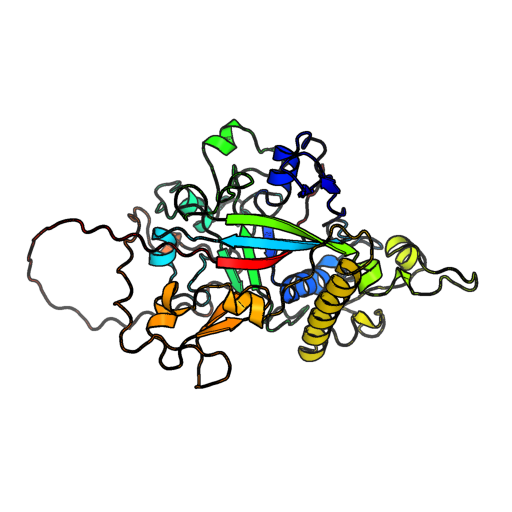5.455 3.905 25.113 1.00 91.75 240 SER A C 1
ATOM 1863 O O . SER A 1 240 ? 6.312 3.084 25.444 1.00 91.75 240 SER A O 1
ATOM 1865 N N . ARG A 1 241 ? 5.181 4.971 25.876 1.00 91.31 241 ARG A N 1
ATOM 1866 C CA . ARG A 1 241 ? 5.843 5.274 27.158 1.00 91.31 241 ARG A CA 1
ATOM 1867 C C . ARG A 1 241 ? 5.158 4.603 28.343 1.00 91.31 241 ARG A C 1
ATOM 1869 O O . ARG A 1 241 ? 5.769 4.476 29.402 1.00 91.31 241 ARG A O 1
ATOM 1876 N N . ASN A 1 242 ? 3.897 4.194 28.190 1.00 91.31 242 ASN A N 1
ATOM 1877 C CA . ASN A 1 242 ? 3.129 3.537 29.240 1.00 91.31 242 ASN A CA 1
ATOM 1878 C C . ASN A 1 242 ? 2.402 2.302 28.702 1.00 91.31 242 ASN A C 1
ATOM 1880 O O . ASN A 1 242 ? 1.222 2.340 28.349 1.00 91.31 242 ASN A O 1
ATOM 1884 N N . LEU A 1 243 ? 3.097 1.165 28.758 1.00 88.62 243 LEU A N 1
ATOM 1885 C CA . LEU A 1 243 ? 2.596 -0.097 28.217 1.00 88.62 243 LEU A CA 1
ATOM 1886 C C . LEU A 1 243 ? 1.381 -0.677 28.965 1.00 88.62 243 LEU A C 1
ATOM 1888 O O . LEU A 1 243 ? 0.768 -1.635 28.502 1.00 88.62 243 LEU A O 1
ATOM 1892 N N . THR A 1 244 ? 1.013 -0.095 30.108 1.00 86.69 244 THR A N 1
ATOM 1893 C CA . THR A 1 244 ? -0.176 -0.493 30.876 1.00 86.69 244 THR A CA 1
ATOM 1894 C C . THR A 1 244 ? -1.437 0.274 30.469 1.00 86.69 244 THR A C 1
ATOM 1896 O O . THR A 1 244 ? -2.545 -0.166 30.770 1.00 86.69 244 THR A O 1
ATOM 1899 N N . SER A 1 245 ? -1.284 1.395 29.754 1.00 81.88 245 SER A N 1
ATOM 1900 C CA . SER A 1 245 ? -2.361 2.320 29.388 1.00 81.88 245 SER A CA 1
ATOM 1901 C C . SER A 1 245 ? -2.685 2.244 27.893 1.00 81.88 245 SER A C 1
ATOM 1903 O O . SER A 1 245 ? -2.560 3.226 27.163 1.00 81.88 245 SER A O 1
ATOM 1905 N N . MET A 1 246 ? -3.105 1.066 27.437 1.00 91.94 246 MET A N 1
ATOM 1906 C CA . MET A 1 246 ? -3.543 0.837 26.059 1.00 91.94 246 MET A CA 1
ATOM 1907 C C . MET A 1 246 ? -4.769 -0.064 26.008 1.00 91.94 246 MET A C 1
ATOM 1909 O O . MET A 1 246 ? -5.004 -0.893 26.897 1.00 91.94 246 MET A O 1
ATOM 1913 N N . ILE A 1 247 ? -5.538 0.074 24.935 1.00 96.25 247 ILE A N 1
ATOM 1914 C CA . ILE A 1 247 ? -6.697 -0.786 24.710 1.00 96.25 247 ILE A CA 1
ATOM 1915 C C . ILE A 1 247 ? -6.263 -2.234 24.423 1.00 96.25 247 ILE A C 1
ATOM 1917 O O . ILE A 1 247 ? -5.138 -2.466 23.969 1.00 96.25 247 ILE A O 1
ATOM 1921 N N . PRO A 1 248 ? -7.138 -3.232 24.661 1.00 96.31 248 PRO A N 1
ATOM 1922 C CA . PRO A 1 248 ? -6.786 -4.647 24.531 1.00 96.31 248 PRO A CA 1
ATOM 1923 C C . PRO A 1 248 ? -6.149 -5.026 23.191 1.00 96.31 248 PRO A C 1
ATOM 1925 O O . PRO A 1 248 ? -5.214 -5.822 23.177 1.00 96.31 248 PRO A O 1
ATOM 1928 N N . PHE A 1 249 ? -6.603 -4.417 22.090 1.00 97.75 249 PHE A N 1
ATOM 1929 C CA . PHE A 1 249 ? -6.077 -4.681 20.751 1.00 97.75 249 PHE A CA 1
ATOM 1930 C C . PHE A 1 249 ? -4.558 -4.449 20.651 1.00 97.75 249 PHE A C 1
ATOM 1932 O O . PHE A 1 249 ? -3.867 -5.209 19.974 1.00 97.75 249 PHE A O 1
ATOM 1939 N N . TRP A 1 250 ? -4.003 -3.462 21.363 1.00 96.94 250 TRP A N 1
ATOM 1940 C CA . TRP A 1 250 ? -2.595 -3.048 21.249 1.00 96.94 250 TRP A CA 1
ATOM 1941 C C . TRP A 1 250 ? -1.645 -3.665 22.293 1.00 96.94 250 TRP A C 1
ATOM 1943 O O . TRP A 1 250 ? -0.445 -3.407 22.237 1.00 96.94 250 TRP A O 1
ATOM 1953 N N . ARG A 1 251 ? -2.137 -4.529 23.196 1.00 94.75 251 ARG A N 1
ATOM 1954 C CA . ARG A 1 251 ? -1.332 -5.167 24.265 1.00 94.75 251 ARG A CA 1
ATOM 1955 C C . ARG A 1 251 ? -0.132 -5.967 23.761 1.00 94.75 251 ARG A C 1
ATOM 1957 O O . ARG A 1 251 ? -0.249 -6.733 22.818 1.00 94.75 251 ARG A O 1
ATOM 1964 N N . ASP A 1 252 ? 1.007 -5.864 24.434 1.00 94.75 252 ASP A N 1
ATOM 1965 C CA . ASP A 1 252 ? 2.274 -6.465 23.987 1.00 94.75 252 ASP A CA 1
ATOM 1966 C C . ASP A 1 252 ? 2.708 -5.944 22.595 1.00 94.75 252 ASP A C 1
ATOM 1968 O O . ASP A 1 252 ? 2.888 -6.718 21.650 1.00 94.75 252 ASP A O 1
ATOM 1972 N N . PRO A 1 253 ? 2.879 -4.616 22.432 1.00 94.38 253 PRO A N 1
ATOM 1973 C CA . PRO A 1 253 ? 3.108 -3.981 21.125 1.00 94.38 253 PRO A CA 1
ATOM 1974 C C . PRO A 1 253 ? 4.445 -4.363 20.472 1.00 94.38 253 PRO A C 1
ATOM 1976 O O . PRO A 1 253 ? 4.606 -4.257 19.255 1.00 94.38 253 PRO A O 1
ATOM 1979 N N . PHE A 1 254 ? 5.405 -4.827 21.276 1.00 94.62 254 PHE A N 1
ATOM 1980 C CA . PHE A 1 254 ? 6.722 -5.281 20.823 1.00 94.62 254 PHE A CA 1
ATOM 1981 C C . PHE A 1 254 ? 6.801 -6.801 20.628 1.00 94.62 254 PHE A C 1
ATOM 1983 O O . PHE A 1 254 ? 7.837 -7.322 20.218 1.00 94.62 254 PHE A O 1
ATOM 1990 N N . ASN A 1 255 ? 5.723 -7.532 20.924 1.00 96.50 255 ASN A N 1
ATOM 1991 C CA . ASN A 1 255 ? 5.678 -8.973 20.735 1.00 96.50 255 ASN A CA 1
ATOM 1992 C C . ASN A 1 255 ? 5.305 -9.296 19.280 1.00 96.50 255 ASN A C 1
ATOM 1994 O O . ASN A 1 255 ? 4.190 -9.023 18.832 1.00 96.50 255 ASN A O 1
ATOM 1998 N N . ARG A 1 256 ? 6.239 -9.913 18.546 1.00 96.88 256 ARG A N 1
ATOM 1999 C CA . ARG A 1 256 ? 6.068 -10.264 17.125 1.00 96.88 256 ARG A CA 1
ATOM 2000 C C . ARG A 1 256 ? 4.870 -11.193 16.881 1.00 96.88 256 ARG A C 1
ATOM 2002 O O . ARG A 1 256 ? 4.129 -10.987 15.925 1.00 96.88 256 ARG A O 1
ATOM 2009 N N . THR A 1 257 ? 4.606 -12.143 17.781 1.00 97.69 257 THR A N 1
ATOM 2010 C CA . THR A 1 257 ? 3.432 -13.031 17.705 1.00 97.69 257 THR A CA 1
ATOM 2011 C C . THR A 1 257 ? 2.124 -12.264 17.911 1.00 97.69 257 THR A C 1
ATOM 2013 O O . THR A 1 257 ? 1.162 -12.482 17.177 1.00 97.69 257 THR A O 1
ATOM 2016 N N . ALA A 1 258 ? 2.077 -11.327 18.863 1.00 97.50 258 ALA A N 1
ATOM 2017 C CA . ALA A 1 258 ? 0.911 -10.464 19.059 1.00 97.50 258 ALA A CA 1
ATOM 2018 C C . ALA A 1 258 ? 0.662 -9.572 17.829 1.00 97.50 258 ALA A C 1
ATOM 2020 O O . ALA A 1 258 ? -0.473 -9.437 17.377 1.00 97.50 258 ALA A O 1
ATOM 2021 N N . ASN A 1 259 ? 1.724 -9.033 17.228 1.00 97.75 259 ASN A N 1
ATOM 2022 C CA . ASN A 1 259 ? 1.655 -8.255 15.989 1.00 97.75 259 ASN A CA 1
ATOM 2023 C C . ASN A 1 259 ? 1.146 -9.092 14.802 1.00 97.75 259 ASN A C 1
ATOM 2025 O O . ASN A 1 259 ? 0.285 -8.643 14.044 1.00 97.75 259 ASN A O 1
ATOM 2029 N N . GLN A 1 260 ? 1.578 -10.348 14.678 1.00 97.44 260 GLN A N 1
ATOM 2030 C CA . GLN A 1 260 ? 1.025 -11.279 13.689 1.00 97.44 260 GLN A CA 1
ATOM 2031 C C . GLN A 1 260 ? -0.470 -11.565 13.930 1.00 97.44 260 GLN A C 1
ATOM 2033 O O . GLN A 1 260 ? -1.263 -11.606 12.982 1.00 97.44 260 GLN A O 1
ATOM 2038 N N . ALA A 1 261 ? -0.880 -11.718 15.193 1.00 98.31 261 ALA A N 1
ATOM 2039 C CA . ALA A 1 261 ? -2.281 -11.918 15.553 1.00 98.31 261 ALA A CA 1
ATOM 2040 C C . ALA A 1 261 ? -3.152 -10.700 15.194 1.00 98.31 261 ALA A C 1
ATOM 2042 O O . ALA A 1 261 ? -4.263 -10.883 14.696 1.00 98.31 261 ALA A O 1
ATOM 2043 N N . ARG A 1 262 ? -2.644 -9.467 15.347 1.00 98.38 262 ARG A N 1
ATOM 2044 C CA . ARG A 1 262 ? -3.337 -8.237 14.904 1.00 98.38 262 ARG A CA 1
ATOM 2045 C C . ARG A 1 262 ? -3.570 -8.210 13.401 1.00 98.38 262 ARG A C 1
ATOM 2047 O O . ARG A 1 262 ? -4.667 -7.881 12.959 1.00 98.38 262 ARG A O 1
ATOM 2054 N N . SER A 1 263 ? -2.569 -8.598 12.618 1.00 98.06 263 SER A N 1
ATOM 2055 C CA . SER A 1 263 ? -2.684 -8.677 11.156 1.00 98.06 263 SER A CA 1
ATOM 2056 C C . SER A 1 263 ? -3.738 -9.693 10.731 1.00 98.06 263 SER A C 1
ATOM 2058 O O . SER A 1 263 ? -4.573 -9.411 9.872 1.00 98.06 263 SER A O 1
ATOM 2060 N N . THR A 1 264 ? -3.782 -10.838 11.416 1.00 98.06 264 THR A N 1
ATOM 2061 C CA . THR A 1 264 ? -4.837 -11.841 11.225 1.00 98.06 264 THR A CA 1
ATOM 2062 C C . THR A 1 264 ? -6.213 -11.292 11.618 1.00 98.06 264 THR A C 1
ATOM 2064 O O . THR A 1 264 ? -7.184 -11.487 10.887 1.00 98.06 264 THR A O 1
ATOM 2067 N N . ALA A 1 265 ? -6.310 -10.563 12.734 1.00 98.56 265 ALA A N 1
ATOM 2068 C CA . ALA A 1 265 ? -7.551 -9.932 13.177 1.00 98.56 265 ALA A CA 1
ATOM 2069 C C . ALA A 1 265 ? -8.070 -8.907 12.158 1.00 98.56 265 ALA A C 1
ATOM 2071 O O . ALA A 1 265 ? -9.259 -8.914 11.857 1.00 98.56 265 ALA A O 1
ATOM 2072 N N . LEU A 1 266 ? -7.190 -8.095 11.565 1.00 98.62 266 LEU A N 1
ATOM 2073 C CA . LEU A 1 266 ? -7.545 -7.152 10.504 1.00 98.62 266 LEU A CA 1
ATOM 2074 C C . LEU A 1 266 ? -8.082 -7.864 9.252 1.00 98.62 266 LEU A C 1
ATOM 2076 O O . LEU A 1 266 ? -9.138 -7.488 8.749 1.00 98.62 266 LEU A O 1
ATOM 2080 N N . ILE A 1 267 ? -7.416 -8.922 8.779 1.00 98.38 267 ILE A N 1
ATOM 2081 C CA . ILE A 1 267 ? -7.886 -9.713 7.623 1.00 98.38 267 ILE A CA 1
ATOM 2082 C C . ILE A 1 267 ? -9.259 -10.333 7.906 1.00 98.38 267 ILE A C 1
ATOM 2084 O O . ILE A 1 267 ? -10.164 -10.271 7.070 1.00 98.38 267 ILE A O 1
ATOM 2088 N N . ASN A 1 268 ? -9.432 -10.918 9.092 1.00 98.31 268 ASN A N 1
ATOM 2089 C CA . ASN A 1 268 ? -10.690 -11.543 9.494 1.00 98.31 268 ASN A CA 1
ATOM 2090 C C . ASN A 1 268 ? -11.818 -10.516 9.610 1.00 98.31 268 ASN A C 1
ATOM 2092 O O . ASN A 1 268 ? -12.905 -10.747 9.080 1.00 98.31 268 ASN A O 1
ATOM 2096 N N . TYR A 1 269 ? -11.547 -9.377 10.249 1.00 98.44 269 TYR A N 1
ATOM 2097 C CA . TYR A 1 269 ? -12.508 -8.294 10.408 1.00 98.44 269 TYR A CA 1
ATOM 2098 C C . TYR A 1 269 ? -12.926 -7.718 9.050 1.00 98.44 269 TYR A C 1
ATOM 2100 O O . TYR A 1 269 ? -14.119 -7.624 8.771 1.00 98.44 269 TYR A O 1
ATOM 2108 N N . TYR A 1 270 ? -11.968 -7.435 8.158 1.00 98.56 270 TYR A N 1
ATOM 2109 C CA . TYR A 1 270 ? -12.266 -7.004 6.790 1.00 98.56 270 TYR A CA 1
ATOM 2110 C C . TYR A 1 270 ? -13.203 -7.992 6.088 1.00 98.56 270 TYR A C 1
ATOM 2112 O O . TYR A 1 270 ? -14.240 -7.604 5.558 1.00 98.56 270 TYR A O 1
ATOM 2120 N N . ASN A 1 271 ? -12.877 -9.287 6.122 1.00 98.19 271 ASN A N 1
ATOM 2121 C CA . ASN A 1 271 ? -13.685 -10.312 5.464 1.00 98.19 271 ASN A CA 1
ATOM 2122 C C . ASN A 1 271 ? -15.079 -10.462 6.080 1.00 98.19 271 ASN A C 1
ATOM 2124 O O . ASN A 1 271 ? -16.030 -10.765 5.361 1.00 98.19 271 ASN A O 1
ATOM 2128 N N . GLN A 1 272 ? -15.220 -10.254 7.389 1.00 97.38 272 GLN A N 1
ATOM 2129 C CA . GLN A 1 272 ? -16.520 -10.227 8.052 1.00 97.38 272 GLN A CA 1
ATOM 2130 C C . GLN A 1 272 ? -17.373 -9.052 7.559 1.00 97.38 272 GLN A C 1
ATOM 2132 O O . GLN A 1 272 ? -18.561 -9.242 7.299 1.00 97.38 272 GLN A O 1
ATOM 2137 N N . VAL A 1 273 ? -16.782 -7.861 7.413 1.00 96.38 273 VAL A N 1
ATOM 2138 C CA . VAL A 1 273 ? -17.466 -6.664 6.897 1.00 96.38 273 VAL A CA 1
ATOM 2139 C C . VAL A 1 273 ? -17.807 -6.824 5.413 1.00 96.38 273 VAL A C 1
ATOM 2141 O O . VAL A 1 273 ? -18.930 -6.542 4.998 1.00 96.38 273 VAL A O 1
ATOM 2144 N N . ALA A 1 274 ? -16.882 -7.350 4.609 1.00 97.31 274 ALA A N 1
ATOM 2145 C CA . ALA A 1 274 ? -17.088 -7.546 3.177 1.00 97.31 274 ALA A CA 1
ATOM 2146 C C . ALA A 1 274 ? -18.196 -8.560 2.853 1.00 97.31 274 ALA A C 1
ATOM 2148 O O . ALA A 1 274 ? -18.852 -8.447 1.825 1.00 97.31 274 ALA A O 1
ATOM 2149 N N . LYS A 1 275 ? -18.446 -9.526 3.743 1.00 96.69 275 LYS A N 1
ATOM 2150 C CA . LYS A 1 275 ? -19.500 -10.540 3.577 1.00 96.69 275 LYS A CA 1
ATOM 2151 C C . LYS A 1 275 ? -20.883 -10.095 4.066 1.00 96.69 275 LYS A C 1
ATOM 2153 O O . LYS A 1 275 ? -21.826 -10.876 3.955 1.00 96.69 275 LYS A O 1
ATOM 2158 N N . GLN A 1 276 ? -21.024 -8.891 4.625 1.00 96.12 276 GLN A N 1
ATOM 2159 C CA . GLN A 1 276 ? -22.331 -8.395 5.060 1.00 96.12 276 GLN A CA 1
ATOM 2160 C C . GLN A 1 276 ? -23.279 -8.192 3.865 1.00 96.12 276 GLN A C 1
ATOM 2162 O O . GLN A 1 276 ? -22.830 -7.788 2.787 1.00 96.12 276 GLN A O 1
ATOM 2167 N N . PRO A 1 277 ? -24.597 -8.413 4.038 1.00 93.69 277 PRO A N 1
ATOM 2168 C CA . PRO A 1 277 ? -25.581 -8.087 3.011 1.00 93.69 277 PRO A CA 1
ATOM 2169 C C . PRO A 1 277 ? -25.470 -6.618 2.582 1.00 93.69 277 PRO A C 1
ATOM 2171 O O . PRO A 1 277 ? -25.313 -5.735 3.422 1.00 93.69 277 PRO A O 1
ATOM 2174 N N . ASN A 1 278 ? -25.588 -6.355 1.278 1.00 90.19 278 ASN A N 1
ATOM 2175 C CA . ASN A 1 278 ? -25.481 -5.018 0.670 1.00 90.19 278 ASN A CA 1
ATOM 2176 C C . ASN A 1 278 ? -24.099 -4.347 0.783 1.00 90.19 278 ASN A C 1
ATOM 2178 O O . ASN A 1 278 ? -23.975 -3.158 0.487 1.00 90.19 278 ASN A O 1
ATOM 2182 N N . SER A 1 279 ? -23.056 -5.079 1.187 1.00 95.06 279 SER A N 1
ATOM 2183 C CA . SER A 1 279 ? -21.688 -4.575 1.098 1.00 95.06 279 SER A CA 1
ATOM 2184 C C . SER A 1 279 ? -21.245 -4.490 -0.363 1.00 95.06 279 SER A C 1
ATOM 2186 O O . SER A 1 279 ? -21.377 -5.452 -1.117 1.00 95.06 279 SER A O 1
ATOM 2188 N N . TYR A 1 280 ? -20.684 -3.346 -0.757 1.00 96.31 280 TYR A N 1
ATOM 2189 C CA . TYR A 1 280 ? -19.983 -3.201 -2.038 1.00 96.31 280 TYR A CA 1
ATOM 2190 C C . TYR A 1 280 ? -18.527 -3.687 -1.973 1.00 96.31 280 TYR A C 1
ATOM 2192 O O . TYR A 1 280 ? -17.827 -3.670 -2.985 1.00 96.31 280 TYR A O 1
ATOM 2200 N N . MET A 1 281 ? -18.040 -4.077 -0.788 1.00 97.50 281 MET A N 1
ATOM 2201 C CA . MET A 1 281 ? -16.671 -4.558 -0.622 1.00 97.50 281 MET A CA 1
ATOM 2202 C C . MET A 1 281 ? -16.516 -5.976 -1.164 1.00 97.50 281 MET A C 1
ATOM 2204 O O . MET A 1 281 ? -17.413 -6.808 -1.039 1.00 97.50 281 MET A O 1
ATOM 2208 N N . GLN A 1 282 ? -15.347 -6.270 -1.723 1.00 96.69 282 GLN A N 1
ATOM 2209 C CA . GLN A 1 282 ? -15.016 -7.606 -2.202 1.00 96.69 282 GLN A CA 1
ATOM 2210 C C . GLN A 1 282 ? -14.253 -8.364 -1.109 1.00 96.69 282 GLN A C 1
ATOM 2212 O O . GLN A 1 282 ? -13.266 -7.839 -0.600 1.00 96.69 282 GLN A O 1
ATOM 2217 N N . PRO A 1 283 ? -14.655 -9.592 -0.736 1.00 96.56 283 PRO A N 1
ATOM 2218 C CA . PRO A 1 283 ? -13.876 -10.403 0.194 1.00 96.56 283 PRO A CA 1
ATOM 2219 C C . PRO A 1 283 ? -12.436 -10.607 -0.294 1.00 96.56 283 PRO A C 1
ATOM 2221 O O . PRO A 1 283 ? -12.197 -10.780 -1.490 1.00 96.56 283 PRO A O 1
ATOM 2224 N N . LEU A 1 284 ? -11.479 -10.635 0.635 1.00 96.69 284 LEU A N 1
ATOM 2225 C CA . LEU A 1 284 ? -10.096 -10.977 0.312 1.00 96.69 284 LEU A CA 1
ATOM 2226 C C . LEU A 1 284 ? -10.033 -12.441 -0.143 1.00 96.69 284 LEU A C 1
ATOM 2228 O O . LEU A 1 284 ? -10.646 -13.301 0.504 1.00 96.69 284 LEU A O 1
ATOM 2232 N N . PRO A 1 285 ? -9.266 -12.748 -1.202 1.00 95.00 285 PRO A N 1
ATOM 2233 C CA . PRO A 1 285 ? -9.022 -14.127 -1.593 1.00 95.00 285 PRO A CA 1
ATOM 2234 C C . PRO A 1 285 ? -8.244 -14.854 -0.496 1.00 95.00 285 PRO A C 1
ATOM 2236 O O . PRO A 1 285 ? -7.493 -14.251 0.281 1.00 95.00 285 PRO A O 1
ATOM 2239 N N . THR A 1 286 ? -8.370 -16.175 -0.452 1.00 93.31 286 THR A N 1
ATOM 2240 C CA . THR A 1 286 ? -7.442 -16.980 0.343 1.00 93.31 286 THR A CA 1
ATOM 2241 C C . THR A 1 286 ? -6.028 -16.861 -0.230 1.00 93.31 286 THR A C 1
ATOM 2243 O O . THR A 1 286 ? -5.836 -16.650 -1.429 1.00 93.31 286 THR A O 1
ATOM 2246 N N . LEU A 1 287 ? -5.005 -17.059 0.610 1.00 92.19 287 LEU A N 1
ATOM 2247 C CA . LEU A 1 287 ? -3.613 -17.066 0.141 1.00 92.19 287 LEU A CA 1
ATOM 2248 C C . LEU A 1 287 ? -3.379 -18.098 -0.963 1.00 92.19 287 LEU A C 1
ATOM 2250 O O . LEU A 1 287 ? -2.580 -17.849 -1.861 1.00 92.19 287 LEU A O 1
ATOM 2254 N N . LYS A 1 288 ? -4.076 -19.239 -0.908 1.00 92.44 288 LYS A N 1
ATOM 2255 C CA . LYS A 1 288 ? -3.979 -20.277 -1.931 1.00 92.44 288 LYS A CA 1
ATOM 2256 C C . LYS A 1 288 ? -4.561 -19.798 -3.259 1.00 92.44 288 LYS A C 1
ATOM 2258 O O . LYS A 1 288 ? -3.847 -19.834 -4.248 1.00 92.44 288 LYS A O 1
ATOM 2263 N N . GLU A 1 289 ? -5.805 -19.316 -3.274 1.00 94.88 289 GLU A N 1
ATOM 2264 C CA . GLU A 1 289 ? -6.438 -18.792 -4.497 1.00 94.88 289 GLU A CA 1
ATOM 2265 C C . GLU A 1 289 ? -5.612 -17.663 -5.107 1.00 94.88 289 GLU A C 1
ATOM 2267 O O . GLU A 1 289 ? -5.404 -17.619 -6.316 1.00 94.88 289 GLU A O 1
ATOM 2272 N N . LEU A 1 290 ? -5.100 -16.763 -4.265 1.00 94.62 290 LEU A N 1
ATOM 2273 C CA . LEU A 1 290 ? -4.268 -15.670 -4.731 1.00 94.62 290 LEU A CA 1
ATOM 2274 C C . LEU A 1 290 ? -2.938 -16.181 -5.304 1.00 94.62 290 LEU A C 1
ATOM 2276 O O . LEU A 1 290 ? -2.542 -15.740 -6.376 1.00 94.62 290 LEU A O 1
ATOM 2280 N N . THR A 1 291 ? -2.289 -17.148 -4.652 1.00 93.75 291 THR A N 1
ATOM 2281 C CA . THR A 1 291 ? -1.048 -17.764 -5.155 1.00 93.75 291 THR A CA 1
ATOM 2282 C C . THR A 1 291 ? -1.271 -18.506 -6.469 1.00 93.75 291 THR A C 1
ATOM 2284 O O . THR A 1 291 ? -0.468 -18.357 -7.382 1.00 93.75 291 THR A O 1
ATOM 2287 N N . ASP A 1 292 ? -2.365 -19.260 -6.590 1.00 92.88 292 ASP A N 1
ATOM 2288 C CA . ASP A 1 292 ? -2.710 -20.016 -7.800 1.00 92.88 292 ASP A CA 1
ATOM 2289 C C . ASP A 1 292 ? -3.010 -19.089 -8.992 1.00 92.88 292 ASP A C 1
ATOM 2291 O O . ASP A 1 292 ? -2.717 -19.430 -10.137 1.00 92.88 292 ASP A O 1
ATOM 2295 N N . ASN A 1 293 ? -3.568 -17.902 -8.727 1.00 93.94 293 ASN A N 1
ATOM 2296 C CA . ASN A 1 293 ? -3.844 -16.882 -9.742 1.00 93.94 293 ASN A CA 1
ATOM 2297 C C . ASN A 1 293 ? -2.598 -16.094 -10.174 1.00 93.94 293 ASN A C 1
ATOM 2299 O O . ASN A 1 293 ? -2.660 -15.339 -11.146 1.00 93.94 293 ASN A O 1
ATOM 2303 N N . ASN A 1 294 ? -1.481 -16.237 -9.458 1.00 94.31 294 ASN A N 1
ATOM 2304 C CA . ASN A 1 294 ? -0.246 -15.521 -9.734 1.00 94.31 294 ASN A CA 1
ATOM 2305 C C . ASN A 1 294 ? 0.799 -16.415 -10.410 1.00 94.31 294 ASN A C 1
ATOM 2307 O O . ASN A 1 294 ? 0.916 -17.599 -10.092 1.00 94.31 294 ASN A O 1
ATOM 2311 N N . PRO A 1 295 ? 1.630 -15.856 -11.309 1.00 92.94 295 PRO A N 1
ATOM 2312 C CA . PRO A 1 295 ? 2.734 -16.603 -11.888 1.00 92.94 295 PRO A CA 1
ATOM 2313 C C . PRO A 1 295 ? 3.701 -17.095 -10.794 1.00 92.94 295 PRO A C 1
ATOM 2315 O O . PRO A 1 295 ? 4.064 -16.328 -9.883 1.00 92.94 295 PRO A O 1
ATOM 2318 N N . PRO A 1 296 ? 4.182 -18.349 -10.896 1.00 93.56 296 PRO A N 1
ATOM 2319 C CA . PRO A 1 296 ? 5.278 -18.838 -10.076 1.00 93.56 296 PRO A CA 1
ATOM 2320 C C . PRO A 1 296 ? 6.487 -17.902 -10.119 1.00 93.56 296 PRO A C 1
ATOM 2322 O O . PRO A 1 296 ? 6.857 -17.379 -11.169 1.00 93.56 296 PRO A O 1
ATOM 2325 N N . CYS A 1 297 ? 7.152 -17.742 -8.979 1.00 94.94 297 CYS A N 1
ATOM 2326 C CA . CYS A 1 297 ? 8.258 -16.799 -8.819 1.00 94.94 297 CYS A CA 1
ATOM 2327 C C . CYS A 1 297 ? 9.417 -16.991 -9.806 1.00 94.94 297 CYS A C 1
ATOM 2329 O O . CYS A 1 297 ? 10.039 -16.017 -10.220 1.00 94.94 297 CYS A O 1
ATOM 2331 N N . TYR A 1 298 ? 9.706 -18.233 -10.207 1.00 94.62 298 TYR A N 1
ATOM 2332 C CA . TYR A 1 298 ? 10.795 -18.527 -11.142 1.00 94.62 298 TYR A CA 1
ATOM 2333 C C . TYR A 1 298 ? 10.557 -17.979 -12.560 1.00 94.62 298 TYR A C 1
ATOM 2335 O O . TYR A 1 298 ? 11.505 -17.903 -13.332 1.00 94.62 298 TYR A O 1
ATOM 2343 N N . LEU A 1 299 ? 9.320 -17.605 -12.916 1.00 92.38 299 LEU A N 1
ATOM 2344 C CA . LEU A 1 299 ? 9.015 -16.995 -14.216 1.00 92.38 299 LEU A CA 1
ATOM 2345 C C . LEU A 1 299 ? 9.391 -15.512 -14.273 1.00 92.38 299 LEU A C 1
ATOM 2347 O O . LEU A 1 299 ? 9.691 -15.000 -15.345 1.00 92.38 299 LEU A O 1
ATOM 2351 N N . ASN A 1 300 ? 9.386 -14.833 -13.125 1.00 90.00 300 ASN A N 1
ATOM 2352 C CA . ASN A 1 300 ? 9.537 -13.379 -13.047 1.00 90.00 300 ASN A CA 1
ATOM 2353 C C . ASN A 1 300 ? 10.844 -12.945 -12.381 1.00 90.00 300 ASN A C 1
ATOM 2355 O O . ASN A 1 300 ? 11.258 -11.798 -12.522 1.00 90.00 30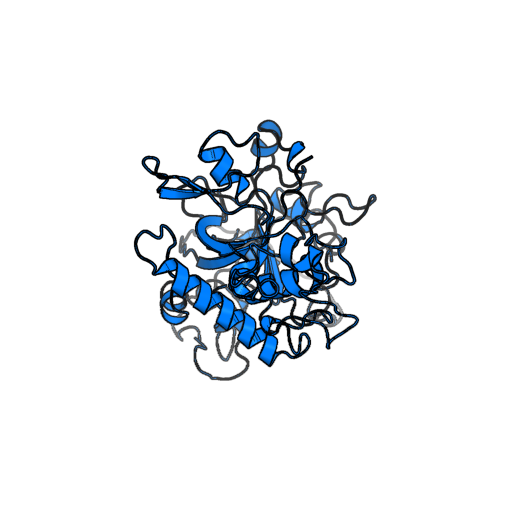0 ASN A O 1
ATOM 2359 N N . SER A 1 301 ? 11.488 -13.843 -11.636 1.00 92.81 301 SER A N 1
ATOM 2360 C CA . SER A 1 301 ? 12.701 -13.551 -10.883 1.00 92.81 301 SER A CA 1
ATOM 2361 C C . SER A 1 301 ? 13.802 -14.536 -11.241 1.00 92.81 301 SER A C 1
ATOM 2363 O O . SER A 1 301 ? 13.699 -15.730 -10.944 1.00 92.81 301 SER A O 1
ATOM 2365 N N . LYS A 1 302 ? 14.907 -14.012 -11.784 1.00 93.25 302 LYS A N 1
ATOM 2366 C CA . LYS A 1 302 ? 16.126 -14.787 -12.033 1.00 93.25 302 LYS A CA 1
ATOM 2367 C C . LYS A 1 302 ? 16.644 -15.452 -10.758 1.00 93.25 302 LYS A C 1
ATOM 2369 O O . LYS A 1 302 ? 16.960 -16.637 -10.754 1.00 93.25 302 LYS A O 1
ATOM 2374 N N . LYS A 1 303 ? 16.633 -14.721 -9.643 1.00 93.94 303 LYS A N 1
ATOM 2375 C CA . LYS A 1 303 ? 17.012 -15.239 -8.323 1.00 93.94 303 LYS A CA 1
ATOM 2376 C C . LYS A 1 303 ? 16.187 -16.460 -7.910 1.00 93.94 303 LYS A C 1
ATOM 2378 O O . LYS A 1 303 ? 16.732 -17.403 -7.349 1.00 93.94 303 LYS A O 1
ATOM 2383 N N . CYS A 1 304 ? 14.888 -16.464 -8.208 1.00 95.25 304 CYS A N 1
ATOM 2384 C CA . CYS A 1 304 ? 14.010 -17.606 -7.958 1.00 95.25 304 CYS A CA 1
ATOM 2385 C C . CYS A 1 304 ? 14.140 -18.728 -8.985 1.00 95.25 304 CYS A C 1
ATOM 2387 O O . CYS A 1 304 ? 13.928 -19.890 -8.644 1.00 95.25 304 CYS A O 1
ATOM 2389 N N . TYR A 1 305 ? 14.485 -18.388 -10.224 1.00 95.69 305 TYR A N 1
ATOM 2390 C CA . TYR A 1 305 ? 14.824 -19.354 -11.259 1.00 95.69 305 TYR A CA 1
ATOM 2391 C C . TYR A 1 305 ? 16.071 -20.164 -10.873 1.00 95.69 305 TYR A C 1
ATOM 2393 O O . TYR A 1 305 ? 16.064 -21.389 -10.974 1.00 95.69 305 TYR A O 1
ATOM 2401 N N . ASP A 1 306 ? 17.100 -19.502 -10.345 1.00 95.00 306 ASP A N 1
ATOM 2402 C CA . ASP A 1 306 ? 18.366 -20.129 -9.946 1.00 95.00 306 ASP A CA 1
ATOM 2403 C C . ASP A 1 306 ? 18.337 -20.742 -8.527 1.00 95.00 306 ASP A C 1
ATOM 2405 O O . ASP A 1 306 ? 19.283 -21.415 -8.112 1.00 95.00 306 ASP A O 1
ATOM 2409 N N . ALA A 1 307 ? 17.265 -20.531 -7.755 1.00 95.38 307 ALA A N 1
ATOM 2410 C CA . ALA A 1 307 ? 17.183 -20.971 -6.364 1.00 95.38 307 ALA A CA 1
ATOM 2411 C C . ALA A 1 307 ? 17.118 -22.504 -6.230 1.00 95.38 307 ALA A C 1
ATOM 2413 O O . ALA A 1 307 ? 16.178 -23.148 -6.700 1.00 95.38 307 ALA A O 1
ATOM 2414 N N . ALA A 1 308 ? 18.055 -23.086 -5.471 1.00 95.88 308 ALA A N 1
ATOM 2415 C CA . ALA A 1 308 ? 18.152 -24.535 -5.249 1.00 95.88 308 ALA A CA 1
ATOM 2416 C C . ALA A 1 308 ? 16.876 -25.159 -4.646 1.00 95.88 308 ALA A C 1
ATOM 2418 O O . ALA A 1 308 ? 16.468 -26.261 -5.023 1.00 95.88 308 ALA A O 1
ATOM 2419 N N . PHE A 1 309 ? 16.226 -24.437 -3.731 1.00 96.69 309 PHE A N 1
ATOM 2420 C CA . PHE A 1 309 ? 14.972 -24.845 -3.091 1.00 96.69 309 PHE A CA 1
ATOM 2421 C C . PHE A 1 309 ? 13.741 -24.165 -3.708 1.00 96.69 309 PHE A C 1
ATOM 2423 O O . PHE A 1 309 ? 12.626 -24.340 -3.225 1.00 96.69 309 PHE A O 1
ATOM 2430 N N . GLY A 1 310 ? 13.926 -23.404 -4.790 1.00 95.81 310 GLY A N 1
ATOM 2431 C CA . GLY A 1 310 ? 12.878 -22.600 -5.401 1.00 95.81 310 GLY A CA 1
ATOM 2432 C C . GLY A 1 310 ? 12.471 -21.388 -4.561 1.00 95.81 310 GLY A C 1
ATOM 2433 O O . GLY A 1 310 ? 13.176 -20.947 -3.649 1.00 95.81 310 GLY A O 1
ATOM 2434 N N . CYS A 1 311 ? 11.303 -20.846 -4.889 1.00 95.81 311 CYS A N 1
ATOM 2435 C CA . CYS A 1 311 ? 10.709 -19.697 -4.212 1.00 95.81 311 CYS A CA 1
ATOM 2436 C C . CYS A 1 311 ? 9.234 -19.939 -3.915 1.00 95.81 311 CYS A C 1
ATOM 2438 O O . CYS A 1 311 ? 8.596 -20.796 -4.525 1.00 95.81 311 CYS A O 1
ATOM 2440 N N . ARG A 1 312 ? 8.674 -19.124 -3.025 1.00 94.38 312 ARG A N 1
ATOM 2441 C CA . ARG A 1 312 ? 7.245 -19.119 -2.703 1.00 94.38 312 ARG A CA 1
ATOM 2442 C C . ARG A 1 312 ? 6.671 -17.707 -2.738 1.00 94.38 312 ARG A C 1
ATOM 2444 O O . ARG A 1 312 ? 7.383 -16.750 -2.441 1.00 94.38 312 ARG A O 1
ATOM 2451 N N . ARG A 1 313 ? 5.382 -17.595 -3.058 1.00 94.06 313 ARG A N 1
ATOM 2452 C CA . ARG A 1 313 ? 4.594 -16.374 -2.842 1.00 94.06 313 ARG A CA 1
ATOM 2453 C C . ARG A 1 313 ? 4.195 -16.314 -1.370 1.00 94.06 313 ARG A C 1
ATOM 2455 O O . ARG A 1 313 ? 3.724 -17.313 -0.827 1.00 94.06 313 ARG A O 1
ATOM 2462 N N . VAL A 1 314 ? 4.390 -15.170 -0.724 1.00 92.25 314 VAL A N 1
ATOM 2463 C CA . VAL A 1 314 ? 3.997 -14.964 0.678 1.00 92.25 314 VAL A CA 1
ATOM 2464 C C . VAL A 1 314 ? 3.045 -13.789 0.832 1.00 92.25 314 VAL A C 1
ATOM 2466 O O . VAL A 1 314 ? 3.124 -12.817 0.080 1.00 92.25 314 VAL A O 1
ATOM 2469 N N . LEU A 1 315 ? 2.194 -13.876 1.861 1.00 94.62 315 LEU A N 1
ATOM 2470 C CA . LEU A 1 315 ? 1.232 -12.846 2.268 1.00 94.62 315 LEU A CA 1
ATOM 2471 C C . LEU A 1 315 ? 0.181 -12.526 1.196 1.00 94.62 315 LEU A C 1
ATOM 2473 O O . LEU A 1 315 ? 0.244 -12.981 0.055 1.00 94.62 315 LEU A O 1
ATOM 2477 N N . LEU A 1 316 ? -0.794 -11.687 1.547 1.00 96.38 316 LEU A N 1
ATOM 2478 C CA . LEU A 1 316 ? -1.705 -11.099 0.556 1.00 96.38 316 LEU A CA 1
ATOM 2479 C C . LEU A 1 316 ? -0.958 -10.181 -0.433 1.00 96.38 316 LEU A C 1
ATOM 2481 O O . LEU A 1 316 ? -1.394 -10.010 -1.569 1.00 96.38 316 LEU A O 1
ATOM 2485 N N . ALA A 1 317 ? 0.224 -9.698 -0.029 1.00 95.44 317 ALA A N 1
ATOM 2486 C CA . ALA A 1 317 ? 1.148 -8.940 -0.865 1.00 95.44 317 ALA A CA 1
ATOM 2487 C C . ALA A 1 317 ? 1.860 -9.782 -1.949 1.00 95.44 317 ALA A C 1
ATOM 2489 O O . ALA A 1 317 ? 2.520 -9.212 -2.812 1.00 95.44 317 ALA A O 1
ATOM 2490 N N . GLN A 1 318 ? 1.736 -11.116 -1.928 1.00 95.38 318 GLN A N 1
ATOM 2491 C CA . GLN A 1 318 ? 2.215 -12.027 -2.980 1.00 95.38 318 GLN A CA 1
ATOM 2492 C C . GLN A 1 318 ? 3.677 -11.827 -3.391 1.00 95.38 318 GLN A C 1
ATOM 2494 O O . GLN A 1 318 ? 4.050 -12.024 -4.546 1.00 95.38 318 GLN A O 1
ATOM 2499 N N . VAL A 1 319 ? 4.532 -11.474 -2.440 1.00 94.44 319 VAL A N 1
ATOM 2500 C CA . VAL A 1 319 ? 5.951 -11.235 -2.705 1.00 94.44 319 VAL A CA 1
ATOM 2501 C C . VAL A 1 319 ? 6.672 -12.567 -2.884 1.00 94.44 319 VAL A C 1
ATOM 2503 O O . VAL A 1 319 ? 6.406 -13.526 -2.157 1.00 94.44 319 VAL A O 1
ATOM 2506 N N . CYS A 1 320 ? 7.605 -12.634 -3.834 1.00 94.50 320 CYS A N 1
ATOM 2507 C CA . CYS A 1 320 ? 8.487 -13.785 -3.973 1.00 94.50 320 CYS A CA 1
ATOM 2508 C C . CYS A 1 320 ? 9.556 -13.832 -2.883 1.00 94.50 320 CYS A C 1
ATOM 2510 O O . CYS A 1 320 ? 10.390 -12.937 -2.761 1.00 94.50 320 CYS A O 1
ATOM 2512 N N . GLN A 1 321 ? 9.567 -14.931 -2.134 1.00 92.44 321 GLN A N 1
ATOM 2513 C CA . GLN A 1 321 ? 10.574 -15.238 -1.130 1.00 92.44 321 GLN A CA 1
ATOM 2514 C C . GLN A 1 321 ? 11.380 -16.469 -1.554 1.00 92.44 321 GLN A C 1
ATOM 2516 O O . GLN A 1 321 ? 10.808 -17.527 -1.825 1.00 92.44 321 GLN A O 1
ATOM 2521 N N . VAL A 1 322 ? 12.709 -16.340 -1.562 1.00 93.81 322 VAL A N 1
ATOM 2522 C CA . VAL A 1 322 ? 13.632 -17.464 -1.780 1.00 93.81 322 VAL A CA 1
ATOM 2523 C C . VAL A 1 322 ? 13.547 -18.436 -0.610 1.00 93.81 322 VAL A C 1
ATOM 2525 O O . VAL A 1 322 ? 13.659 -18.033 0.549 1.00 93.81 322 VAL A O 1
ATOM 2528 N N . CYS A 1 323 ? 13.366 -19.717 -0.915 1.00 95.38 323 CYS A N 1
ATOM 2529 C CA . CYS A 1 323 ? 13.374 -20.763 0.093 1.00 95.38 323 CYS A CA 1
ATOM 2530 C C . CYS A 1 323 ? 14.811 -21.154 0.452 1.00 95.38 323 CYS A C 1
ATOM 2532 O O . CYS A 1 323 ? 15.661 -21.335 -0.419 1.00 95.38 323 CYS A O 1
ATOM 2534 N N . THR A 1 324 ? 15.086 -21.294 1.748 1.00 94.06 324 THR A N 1
ATOM 2535 C CA . THR A 1 324 ? 16.398 -21.730 2.261 1.00 94.06 324 THR A CA 1
ATOM 2536 C C . THR A 1 324 ? 16.490 -23.242 2.454 1.00 94.06 324 THR A C 1
ATOM 2538 O O . THR A 1 324 ? 17.583 -23.765 2.633 1.00 94.06 324 THR A O 1
ATOM 2541 N N . THR A 1 325 ? 15.352 -23.936 2.426 1.00 94.69 325 THR A N 1
ATOM 2542 C CA . THR A 1 325 ? 15.208 -25.391 2.554 1.00 94.69 325 THR A CA 1
ATOM 2543 C C . THR A 1 325 ? 14.003 -25.853 1.737 1.00 94.69 325 THR A C 1
ATOM 2545 O O . THR A 1 325 ? 13.137 -25.039 1.399 1.00 94.69 325 THR A O 1
ATOM 2548 N N . ASP A 1 326 ? 13.934 -27.148 1.417 1.00 91.50 326 ASP A N 1
ATOM 2549 C CA . ASP A 1 326 ? 12.720 -27.742 0.854 1.00 91.50 326 ASP A CA 1
ATOM 2550 C C . ASP A 1 326 ? 11.573 -27.634 1.871 1.00 91.50 326 ASP A C 1
ATOM 2552 O O . ASP A 1 326 ? 11.721 -27.996 3.039 1.00 91.50 326 ASP A O 1
ATOM 2556 N N . GLY A 1 327 ? 10.418 -27.130 1.438 1.00 87.81 327 GLY A N 1
ATOM 2557 C CA . GLY A 1 327 ? 9.294 -26.896 2.336 1.00 87.81 327 GLY A CA 1
ATOM 2558 C C . GLY A 1 327 ? 7.999 -26.534 1.623 1.00 87.81 327 GLY A C 1
ATOM 2559 O O . GLY A 1 327 ? 7.948 -26.352 0.405 1.00 87.81 327 GLY A O 1
ATOM 2560 N N . THR A 1 328 ? 6.925 -26.430 2.403 1.00 86.69 328 THR A N 1
ATOM 2561 C CA . THR A 1 328 ? 5.582 -26.142 1.892 1.00 86.69 328 THR A CA 1
ATOM 2562 C C . THR A 1 328 ? 5.545 -24.826 1.115 1.00 86.69 328 THR A C 1
ATOM 2564 O O . THR A 1 328 ? 5.962 -23.777 1.611 1.00 86.69 328 THR A O 1
ATOM 2567 N N . GLY A 1 329 ? 5.009 -24.888 -0.106 1.00 87.50 329 GLY A N 1
ATOM 2568 C CA . GLY A 1 329 ? 4.850 -23.736 -0.996 1.00 87.50 329 GLY A CA 1
ATOM 2569 C C . GLY A 1 329 ? 6.113 -23.328 -1.759 1.00 87.50 329 GLY A C 1
ATOM 2570 O O . GLY A 1 329 ? 6.026 -22.441 -2.601 1.00 87.50 329 GLY A O 1
ATOM 2571 N N . CYS A 1 330 ? 7.264 -23.960 -1.507 1.00 94.88 330 CYS A N 1
ATOM 2572 C CA . CYS A 1 330 ? 8.496 -23.710 -2.253 1.00 94.88 330 CYS A CA 1
ATOM 2573 C C . CYS A 1 330 ? 8.442 -24.397 -3.621 1.00 94.88 330 CYS A C 1
ATOM 2575 O O . CYS A 1 330 ? 8.495 -25.622 -3.726 1.00 94.88 330 CYS A O 1
ATOM 2577 N N . VAL A 1 331 ? 8.323 -23.596 -4.677 1.00 95.25 331 VAL A N 1
ATOM 2578 C CA . VAL A 1 331 ? 8.204 -24.059 -6.059 1.00 95.25 331 VAL A CA 1
ATOM 2579 C C . VAL A 1 331 ? 9.534 -23.851 -6.775 1.00 95.25 331 VAL A C 1
ATOM 2581 O O . VAL A 1 331 ? 9.986 -22.719 -6.968 1.00 95.25 331 VAL A O 1
ATOM 2584 N N . LYS A 1 332 ? 10.159 -24.960 -7.180 1.00 95.94 332 LYS A N 1
ATOM 2585 C CA . LYS A 1 332 ? 11.347 -24.973 -8.046 1.00 95.94 332 LYS A CA 1
ATOM 2586 C C . LYS A 1 332 ? 10.936 -24.752 -9.496 1.00 95.94 332 LYS A C 1
ATOM 2588 O O . LYS A 1 332 ? 9.831 -25.130 -9.895 1.00 95.94 332 LYS A O 1
ATOM 2593 N N . LYS A 1 333 ? 11.848 -24.211 -10.305 1.00 95.50 333 LYS A N 1
ATOM 2594 C CA . LYS A 1 333 ? 11.666 -24.271 -11.755 1.00 95.50 333 LYS A CA 1
ATOM 2595 C C . LYS A 1 333 ? 11.603 -25.740 -12.211 1.00 95.50 333 LYS A C 1
ATOM 2597 O O . LYS A 1 333 ? 12.360 -26.566 -11.689 1.00 95.50 333 LYS A O 1
ATOM 2602 N N . PRO A 1 334 ? 10.752 -26.083 -13.188 1.00 95.62 334 PRO A N 1
ATOM 2603 C CA . PRO A 1 334 ? 10.802 -27.387 -13.838 1.00 95.62 334 PRO A CA 1
ATOM 2604 C C . PRO A 1 334 ? 12.180 -27.665 -14.456 1.00 95.62 334 PRO A C 1
ATOM 2606 O O . PRO A 1 334 ? 12.866 -26.751 -14.921 1.00 95.62 334 PRO A O 1
ATOM 2609 N N . ALA A 1 335 ? 12.588 -28.936 -14.501 1.00 94.81 335 ALA A N 1
ATOM 2610 C CA . ALA A 1 335 ? 13.872 -29.330 -15.092 1.00 94.81 335 ALA A CA 1
ATOM 2611 C C . ALA A 1 335 ? 13.970 -28.972 -16.588 1.00 94.81 335 ALA A C 1
ATOM 2613 O O . ALA A 1 335 ? 15.053 -28.669 -17.077 1.00 94.81 335 ALA A O 1
ATOM 2614 N N . ASN A 1 336 ? 12.831 -28.964 -17.282 1.00 95.12 336 ASN A N 1
ATOM 2615 C CA . ASN A 1 336 ? 12.679 -28.605 -18.690 1.00 95.12 336 ASN A CA 1
ATOM 2616 C C . ASN A 1 336 ? 12.269 -27.137 -18.911 1.00 95.12 336 ASN A C 1
ATOM 2618 O O . ASN A 1 336 ? 11.801 -26.808 -19.997 1.00 95.12 336 ASN A O 1
ATOM 2622 N N . ALA A 1 337 ? 12.357 -26.276 -17.893 1.00 93.50 337 ALA A N 1
ATOM 2623 C CA . ALA A 1 337 ? 12.063 -24.859 -18.065 1.00 93.50 337 ALA A CA 1
ATOM 2624 C C . ALA A 1 337 ? 13.059 -24.216 -19.041 1.00 93.50 337 ALA A C 1
ATOM 2626 O O . ALA A 1 337 ? 14.264 -24.471 -18.950 1.00 93.50 337 ALA A O 1
ATOM 2627 N N . GLU A 1 338 ? 12.547 -23.362 -19.927 1.00 93.69 338 GLU A N 1
ATOM 2628 C CA . GLU A 1 338 ? 13.369 -22.524 -20.801 1.00 93.69 338 GLU A CA 1
ATOM 2629 C C . GLU A 1 338 ? 14.350 -21.670 -19.982 1.00 93.69 338 GLU A C 1
ATOM 2631 O O . GLU A 1 338 ? 14.018 -21.282 -18.853 1.00 93.69 338 GLU A O 1
ATOM 2636 N N . PRO A 1 339 ? 15.539 -21.346 -20.527 1.00 93.88 339 PRO A N 1
ATOM 2637 C CA . PRO A 1 339 ? 16.472 -20.437 -19.879 1.00 93.88 339 PRO A CA 1
ATOM 2638 C C . PRO A 1 339 ? 15.799 -19.119 -19.499 1.00 93.88 339 PRO A C 1
ATOM 2640 O O . PRO A 1 339 ? 15.017 -18.561 -20.271 1.00 93.88 339 PRO A O 1
ATOM 2643 N N . PHE A 1 340 ? 16.133 -18.600 -18.315 1.00 93.56 340 PHE A N 1
ATOM 2644 C CA . PHE A 1 340 ? 15.692 -17.264 -17.938 1.00 93.56 340 PHE A CA 1
ATOM 2645 C C . PHE A 1 340 ? 16.248 -16.254 -18.956 1.00 93.56 340 PHE A C 1
ATOM 2647 O O . PHE A 1 340 ? 17.446 -16.310 -19.246 1.00 93.56 340 PHE A O 1
ATOM 2654 N N . PRO A 1 341 ? 15.414 -15.363 -19.518 1.00 93.31 341 PRO A N 1
ATOM 2655 C CA . PRO A 1 341 ? 15.852 -14.461 -20.572 1.00 93.31 341 PRO A CA 1
ATOM 2656 C C . PRO A 1 341 ? 16.888 -13.461 -20.056 1.00 93.31 341 PRO A C 1
ATOM 2658 O O . PRO A 1 341 ? 16.761 -12.922 -18.955 1.00 93.31 341 PRO A O 1
ATOM 2661 N N . ASP A 1 342 ? 17.877 -13.153 -20.892 1.00 93.31 342 ASP A N 1
ATOM 2662 C CA . ASP A 1 342 ? 18.798 -12.053 -20.629 1.00 93.31 342 ASP A CA 1
ATOM 2663 C C . ASP A 1 342 ? 18.058 -10.721 -20.778 1.00 93.31 342 ASP A C 1
ATOM 2665 O O . ASP A 1 342 ? 17.568 -10.364 -21.854 1.00 93.31 342 ASP A O 1
ATOM 2669 N N . LEU A 1 343 ? 17.958 -9.978 -19.676 1.00 93.75 343 LEU A N 1
ATOM 2670 C CA . LEU A 1 343 ? 17.271 -8.693 -19.653 1.00 93.75 343 LEU A CA 1
ATOM 2671 C C . LEU A 1 343 ? 18.259 -7.571 -20.007 1.00 93.75 343 LEU A C 1
ATOM 2673 O O . LEU A 1 343 ? 19.303 -7.452 -19.356 1.00 93.75 343 LEU A O 1
ATOM 2677 N N . PRO A 1 344 ? 17.963 -6.722 -21.009 1.00 94.12 344 PRO A N 1
ATOM 2678 C CA . PRO A 1 344 ? 18.832 -5.603 -21.341 1.00 94.12 344 PRO A CA 1
ATOM 2679 C C . PRO A 1 344 ? 18.845 -4.593 -20.192 1.00 94.12 344 PRO A C 1
ATOM 2681 O O . PRO A 1 344 ? 17.811 -4.331 -19.580 1.00 94.12 344 PRO A O 1
ATOM 2684 N N . LYS A 1 345 ? 20.006 -3.992 -19.924 1.00 92.31 345 LYS A N 1
ATOM 2685 C CA . LYS A 1 345 ? 20.131 -2.860 -18.996 1.00 92.31 345 LYS A CA 1
ATOM 2686 C C . LYS A 1 345 ? 19.969 -1.540 -19.742 1.00 92.31 345 LYS A C 1
ATOM 2688 O O . LYS A 1 345 ? 20.355 -1.431 -20.906 1.00 92.31 345 LYS A O 1
ATOM 2693 N N . ALA A 1 346 ? 19.419 -0.538 -19.063 1.00 93.06 346 ALA A N 1
ATOM 2694 C CA . ALA A 1 346 ? 19.374 0.817 -19.594 1.00 93.06 346 ALA A CA 1
ATOM 2695 C C . ALA A 1 346 ? 20.787 1.420 -19.688 1.00 93.06 346 ALA A C 1
ATOM 2697 O O . ALA A 1 346 ? 21.693 1.066 -18.930 1.00 93.06 346 ALA A O 1
ATOM 2698 N N . GLU A 1 347 ? 20.967 2.355 -20.620 1.00 91.00 347 GLU A N 1
ATOM 2699 C CA . GLU A 1 347 ? 22.216 3.101 -20.767 1.00 91.00 347 GLU A CA 1
ATOM 2700 C C . GLU A 1 347 ? 22.488 3.938 -19.506 1.00 91.00 347 GLU A C 1
ATOM 2702 O O . GLU A 1 347 ? 21.641 4.725 -19.080 1.00 91.00 347 GLU A O 1
ATOM 2707 N N . ARG A 1 348 ? 23.683 3.793 -18.924 1.00 90.44 348 ARG A N 1
ATOM 2708 C CA . ARG A 1 348 ? 24.123 4.564 -17.754 1.00 90.44 348 ARG A CA 1
ATOM 2709 C C . ARG A 1 348 ? 25.021 5.713 -18.195 1.00 90.44 348 ARG A C 1
ATOM 2711 O O . ARG A 1 348 ? 26.046 5.482 -18.830 1.00 90.44 348 ARG A O 1
ATOM 2718 N N . LYS A 1 349 ? 24.651 6.941 -17.827 1.00 90.62 349 LYS A N 1
ATOM 2719 C CA . LYS A 1 349 ? 25.431 8.164 -18.112 1.00 90.62 349 LYS A CA 1
ATOM 2720 C C . LYS A 1 349 ? 25.887 8.894 -16.851 1.00 90.62 349 LYS A C 1
ATOM 2722 O O . LYS A 1 349 ? 26.560 9.916 -16.946 1.00 90.62 349 LYS A O 1
ATOM 2727 N N . VAL A 1 350 ? 25.528 8.366 -15.685 1.00 90.31 350 VAL A N 1
ATOM 2728 C CA . VAL A 1 350 ? 25.925 8.879 -14.374 1.00 90.31 350 VAL A CA 1
ATOM 2729 C C . VAL A 1 350 ? 26.760 7.826 -13.631 1.00 90.31 350 VAL A C 1
ATOM 2731 O O . VAL A 1 350 ? 26.600 6.631 -13.904 1.00 90.31 350 VAL A O 1
ATOM 2734 N N . PRO A 1 351 ? 27.657 8.240 -12.717 1.00 87.81 351 PRO A N 1
ATOM 2735 C CA . PRO A 1 351 ? 28.418 7.321 -11.873 1.00 87.81 351 PRO A CA 1
ATOM 2736 C C . PRO A 1 351 ? 27.537 6.385 -11.029 1.00 87.81 351 PRO A C 1
ATOM 2738 O O . PRO A 1 351 ? 26.431 6.748 -10.626 1.00 87.81 351 PRO A O 1
ATOM 2741 N N . GLN A 1 352 ? 28.043 5.181 -10.742 1.00 82.88 352 GLN A N 1
ATOM 2742 C CA . GLN A 1 352 ? 27.308 4.112 -10.047 1.00 82.88 352 GLN A CA 1
ATOM 2743 C C . GLN A 1 352 ? 26.844 4.532 -8.648 1.00 82.88 352 GLN A C 1
ATOM 2745 O O . GLN A 1 352 ? 25.750 4.175 -8.220 1.00 82.88 352 GLN A O 1
ATOM 2750 N N . GLU A 1 353 ? 27.672 5.295 -7.941 1.00 82.81 353 GLU A N 1
ATOM 2751 C CA . GLU A 1 353 ? 27.420 5.801 -6.595 1.00 82.81 353 GLU A CA 1
ATOM 2752 C C . GLU A 1 353 ? 26.228 6.764 -6.513 1.00 82.81 353 GLU A C 1
ATOM 2754 O O . GLU A 1 353 ? 25.748 7.038 -5.416 1.00 82.81 353 GLU A O 1
ATOM 2759 N N . LEU A 1 354 ? 25.742 7.267 -7.653 1.00 83.56 354 LEU A N 1
ATOM 2760 C CA . LEU A 1 354 ? 24.587 8.157 -7.711 1.00 83.56 354 LEU A CA 1
ATOM 2761 C C . LEU A 1 354 ? 23.270 7.426 -7.983 1.00 83.56 354 LEU A C 1
ATOM 2763 O O . LEU A 1 354 ? 22.230 8.043 -7.794 1.00 83.56 354 LEU A O 1
ATOM 2767 N N . LEU A 1 355 ? 23.293 6.165 -8.433 1.00 81.12 355 LEU A N 1
ATOM 2768 C CA . LEU A 1 355 ? 22.106 5.461 -8.950 1.00 81.12 355 LEU A CA 1
ATOM 2769 C C . LEU A 1 355 ? 21.102 5.047 -7.871 1.00 81.12 355 LEU A C 1
ATOM 2771 O O . LEU A 1 355 ? 19.921 4.904 -8.152 1.00 81.12 355 LEU A O 1
ATOM 2775 N N . VAL A 1 356 ? 21.549 4.882 -6.629 1.00 76.88 356 VAL A N 1
ATOM 2776 C CA . VAL A 1 356 ? 20.672 4.511 -5.516 1.00 76.88 356 VAL A CA 1
ATOM 2777 C C . VAL A 1 356 ? 20.833 5.542 -4.423 1.00 76.88 356 VAL A C 1
ATOM 2779 O O . VAL A 1 356 ? 21.932 5.754 -3.905 1.00 76.88 356 VAL A O 1
ATOM 2782 N N . THR A 1 357 ? 19.726 6.164 -4.041 1.00 69.81 357 THR A N 1
ATOM 2783 C CA . THR A 1 357 ? 19.692 6.993 -2.851 1.00 69.81 357 THR A CA 1
ATOM 2784 C C . THR A 1 357 ? 19.081 6.189 -1.722 1.00 69.81 357 THR A C 1
ATOM 2786 O O . THR A 1 357 ? 17.931 5.773 -1.774 1.00 69.81 357 THR A O 1
ATOM 2789 N N . ASN A 1 358 ? 19.856 5.953 -0.663 1.00 66.06 358 ASN A N 1
ATOM 2790 C CA . ASN A 1 358 ? 19.399 5.212 0.512 1.00 66.06 358 ASN A CA 1
ATOM 2791 C C . ASN A 1 358 ? 18.410 6.055 1.348 1.00 66.06 358 ASN A C 1
ATOM 2793 O O . ASN A 1 358 ? 18.702 6.428 2.483 1.00 66.06 358 ASN A O 1
ATOM 2797 N N . THR A 1 359 ? 17.255 6.388 0.763 1.00 55.59 359 THR A N 1
ATOM 2798 C CA . THR A 1 359 ? 16.213 7.287 1.290 1.00 55.59 359 THR A CA 1
ATOM 2799 C C . THR A 1 359 ? 15.689 6.856 2.661 1.00 55.59 359 THR A C 1
ATOM 2801 O O . THR A 1 359 ? 15.185 7.682 3.416 1.00 55.59 359 THR A O 1
ATOM 2804 N N . THR A 1 360 ? 15.834 5.576 3.008 1.00 53.06 360 THR A N 1
ATOM 2805 C CA . THR A 1 360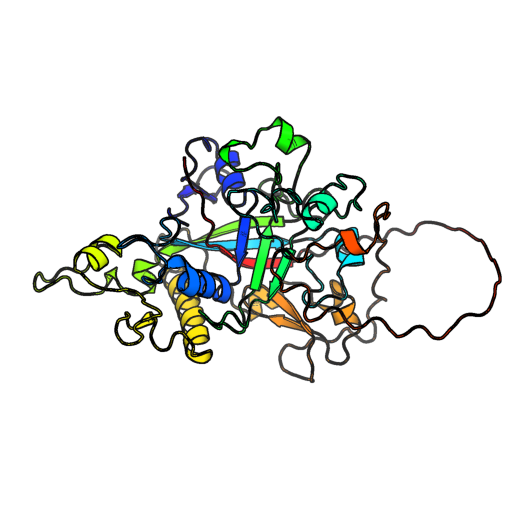 ? 15.303 4.955 4.230 1.00 53.06 360 THR A CA 1
ATOM 2806 C C . THR A 1 360 ? 16.391 4.465 5.185 1.00 53.06 360 THR A C 1
ATOM 2808 O O . THR A 1 360 ? 16.083 3.970 6.268 1.00 53.06 360 THR A O 1
ATOM 2811 N N . GLY A 1 361 ? 17.667 4.535 4.794 1.00 45.31 361 GLY A N 1
ATOM 2812 C CA . GLY A 1 361 ? 18.759 3.873 5.510 1.00 45.31 361 GLY A CA 1
ATOM 2813 C C . GLY A 1 361 ? 18.769 2.337 5.386 1.00 45.31 361 GLY A C 1
ATOM 2814 O O . GLY A 1 361 ? 19.753 1.713 5.791 1.00 45.31 361 GLY A O 1
ATOM 2815 N N . ALA A 1 362 ? 17.728 1.715 4.819 1.00 43.97 362 ALA A N 1
ATOM 2816 C CA . ALA A 1 362 ? 17.528 0.265 4.799 1.00 43.97 362 ALA A CA 1
ATOM 2817 C C . ALA A 1 362 ? 17.900 -0.417 3.464 1.00 43.97 362 ALA A C 1
ATOM 2819 O O . ALA A 1 362 ? 18.170 -1.620 3.467 1.00 43.97 362 ALA A O 1
ATOM 2820 N N . PHE A 1 363 ? 18.142 0.338 2.384 1.00 41.53 363 PHE A N 1
ATOM 2821 C CA . PHE A 1 363 ? 18.757 -0.184 1.147 1.00 41.53 363 PHE A CA 1
ATOM 2822 C C . PHE A 1 363 ? 20.270 -0.471 1.259 1.00 41.53 363 PHE A C 1
ATOM 2824 O O . PHE A 1 363 ? 20.953 -0.695 0.263 1.00 41.53 363 PHE A O 1
ATOM 2831 N N . GLY A 1 364 ? 20.807 -0.522 2.483 1.00 31.62 364 GLY A N 1
ATOM 2832 C CA . GLY A 1 364 ? 22.235 -0.690 2.769 1.00 31.62 364 GLY A CA 1
ATOM 2833 C C . GLY A 1 364 ? 22.618 -1.876 3.658 1.00 31.62 364 GLY A C 1
ATOM 2834 O O . GLY A 1 364 ? 23.763 -1.926 4.095 1.00 31.62 364 GLY A O 1
ATOM 2835 N N . LYS A 1 365 ? 21.719 -2.826 3.961 1.00 29.12 365 LYS A N 1
ATOM 2836 C CA . LYS A 1 365 ? 22.071 -3.992 4.809 1.00 29.12 365 LYS A CA 1
ATOM 2837 C C . LYS A 1 365 ? 22.062 -5.356 4.118 1.00 29.12 365 LYS A C 1
ATOM 2839 O O . LYS A 1 365 ? 22.335 -6.344 4.783 1.00 29.12 365 LYS A O 1
ATOM 2844 N N . ASN A 1 366 ? 21.822 -5.420 2.807 1.00 27.66 366 ASN A N 1
ATOM 2845 C CA . ASN A 1 366 ? 21.983 -6.658 2.028 1.00 27.66 366 ASN A CA 1
ATOM 2846 C C . ASN A 1 366 ? 22.365 -6.424 0.552 1.00 27.66 366 ASN A C 1
ATOM 2848 O O . ASN A 1 366 ? 22.053 -7.242 -0.312 1.00 27.66 366 ASN A O 1
ATOM 2852 N N . ALA A 1 367 ? 23.082 -5.334 0.253 1.00 26.89 367 ALA A N 1
ATOM 2853 C CA . ALA A 1 367 ? 23.912 -5.315 -0.947 1.00 26.89 367 ALA A CA 1
ATOM 2854 C C . ALA A 1 367 ? 25.069 -6.289 -0.690 1.00 26.89 367 ALA A C 1
ATOM 2856 O O . ALA A 1 367 ? 25.890 -6.072 0.202 1.00 26.89 367 ALA A O 1
ATOM 2857 N N . THR A 1 368 ? 25.064 -7.410 -1.401 1.00 25.67 368 THR A N 1
ATOM 2858 C CA . THR A 1 368 ? 26.125 -8.417 -1.407 1.00 25.67 368 THR A CA 1
ATOM 2859 C C . THR A 1 368 ? 27.494 -7.724 -1.447 1.00 25.67 368 THR A C 1
ATOM 2861 O O . THR A 1 368 ? 27.669 -6.811 -2.260 1.00 25.67 368 THR A O 1
ATOM 2864 N N . PRO A 1 369 ? 28.476 -8.114 -0.610 1.00 23.56 369 PRO A N 1
ATOM 2865 C CA . PRO A 1 369 ? 29.832 -7.616 -0.773 1.00 23.56 369 PRO A CA 1
ATOM 2866 C C . PRO A 1 369 ? 30.295 -7.943 -2.194 1.00 23.56 369 PRO A C 1
ATOM 2868 O O . PRO A 1 369 ? 30.150 -9.076 -2.658 1.00 23.56 369 PRO A O 1
ATOM 2871 N N . SER A 1 370 ? 30.808 -6.927 -2.888 1.00 24.31 370 SER A N 1
ATOM 2872 C CA . SER A 1 370 ? 31.444 -7.086 -4.194 1.00 24.31 370 SER A CA 1
ATOM 2873 C C . SER A 1 370 ? 32.461 -8.235 -4.120 1.00 24.31 370 SER A C 1
ATOM 2875 O O . SER A 1 370 ? 33.216 -8.283 -3.140 1.00 24.31 370 SER A O 1
ATOM 2877 N N . PRO A 1 371 ? 32.522 -9.162 -5.096 1.00 26.70 371 PRO A N 1
ATOM 2878 C CA . PRO A 1 371 ? 33.609 -10.125 -5.149 1.00 26.70 371 PRO A CA 1
ATOM 2879 C C . PRO A 1 371 ? 34.920 -9.340 -5.198 1.00 26.70 371 PRO A C 1
ATOM 2881 O O . PRO A 1 371 ? 35.118 -8.503 -6.080 1.00 26.70 371 PRO A O 1
ATOM 2884 N N . ALA A 1 372 ? 35.793 -9.574 -4.219 1.00 24.70 372 ALA A N 1
ATOM 2885 C CA . ALA A 1 372 ? 37.130 -9.008 -4.214 1.00 24.70 372 ALA A CA 1
ATOM 2886 C C . ALA A 1 372 ? 37.800 -9.310 -5.561 1.00 24.70 372 ALA A C 1
ATOM 2888 O O . ALA A 1 372 ? 37.843 -10.462 -5.995 1.00 24.70 372 ALA A O 1
ATOM 2889 N N . ALA A 1 373 ? 38.280 -8.262 -6.227 1.00 22.19 373 ALA A N 1
ATOM 2890 C CA . ALA A 1 373 ? 38.956 -8.359 -7.509 1.00 22.19 373 ALA A CA 1
ATOM 2891 C C . ALA A 1 373 ? 40.175 -9.295 -7.409 1.00 22.19 373 ALA A C 1
ATOM 2893 O O . ALA A 1 373 ? 41.078 -9.021 -6.614 1.00 22.19 373 ALA A O 1
ATOM 2894 N N . PRO A 1 374 ? 40.275 -10.351 -8.233 1.00 27.31 374 PRO A N 1
ATOM 2895 C CA . PRO A 1 374 ? 41.560 -10.937 -8.566 1.00 27.31 374 PRO A CA 1
ATOM 2896 C C . PRO A 1 374 ? 42.211 -10.043 -9.628 1.00 27.31 374 PRO A C 1
ATOM 28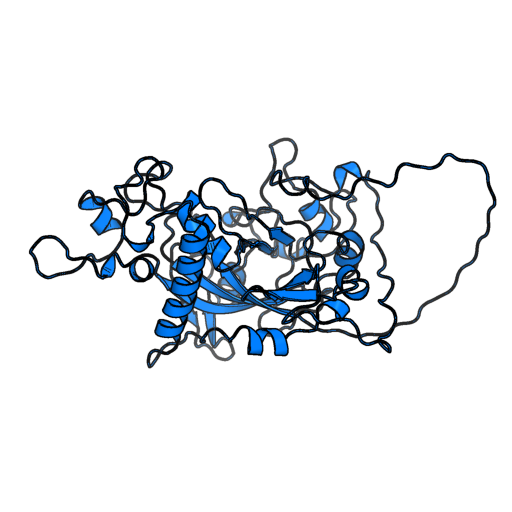98 O O . PRO A 1 374 ? 41.576 -9.679 -10.618 1.00 27.31 374 PRO A O 1
ATOM 2901 N N . GLY A 1 375 ? 43.455 -9.638 -9.379 1.00 25.22 375 GLY A N 1
ATOM 2902 C CA . GLY A 1 375 ? 44.186 -8.650 -10.169 1.00 25.22 375 GLY A CA 1
ATOM 2903 C C . GLY A 1 375 ? 44.276 -8.932 -11.674 1.00 25.22 375 GLY A C 1
ATOM 2904 O O . GLY A 1 375 ? 44.252 -10.073 -12.129 1.00 25.22 375 GLY A O 1
ATOM 2905 N N . SER A 1 376 ? 44.431 -7.847 -12.436 1.00 22.75 376 SER A N 1
ATOM 2906 C CA . SER A 1 376 ? 44.820 -7.852 -13.851 1.00 22.75 376 SER A CA 1
ATOM 2907 C C . SER A 1 376 ? 46.080 -8.700 -14.084 1.00 22.75 376 SER A C 1
ATOM 2909 O O . SER A 1 376 ? 47.000 -8.660 -13.262 1.00 22.75 376 SER A O 1
ATOM 2911 N N . PRO A 1 377 ? 46.179 -9.395 -15.233 1.00 28.25 377 PRO A N 1
ATOM 2912 C CA . PRO A 1 377 ? 46.737 -8.722 -16.408 1.00 28.25 377 PRO A CA 1
ATOM 2913 C C . PRO A 1 377 ? 46.065 -9.033 -17.765 1.00 28.25 377 PRO A C 1
ATOM 2915 O O . PRO A 1 377 ? 45.637 -10.145 -18.045 1.00 28.25 377 PRO A O 1
ATOM 2918 N N . SER A 1 378 ? 46.118 -8.000 -18.614 1.00 23.56 378 SER A N 1
ATOM 2919 C CA . SER A 1 378 ? 46.316 -7.988 -20.076 1.00 23.56 378 SER A CA 1
ATOM 2920 C C . SER A 1 378 ? 45.289 -8.596 -21.050 1.00 23.56 378 SER A C 1
ATOM 2922 O O . SER A 1 378 ? 45.172 -9.801 -21.208 1.00 23.56 378 SER A O 1
ATOM 2924 N N . SER A 1 379 ? 44.685 -7.673 -21.815 1.00 24.80 379 SER A N 1
ATOM 2925 C CA . SER A 1 379 ? 44.437 -7.663 -23.274 1.00 24.80 379 SER A CA 1
ATOM 2926 C C . SER A 1 379 ? 44.062 -8.960 -24.008 1.00 24.80 379 SER A C 1
ATOM 2928 O O . SER A 1 379 ? 44.875 -9.871 -24.093 1.00 24.80 379 SER A O 1
ATOM 2930 N N . ILE A 1 380 ? 42.948 -8.923 -24.750 1.00 24.38 380 ILE A N 1
ATOM 2931 C CA . ILE A 1 380 ? 42.902 -8.991 -26.228 1.00 24.38 380 ILE A CA 1
ATOM 2932 C C . ILE A 1 380 ? 41.475 -8.649 -26.698 1.00 24.38 380 ILE A C 1
ATOM 2934 O O . ILE A 1 380 ? 40.479 -9.023 -26.086 1.00 24.38 380 ILE A O 1
ATOM 2938 N N . ALA A 1 381 ? 41.411 -7.873 -27.778 1.00 24.44 381 ALA A N 1
ATOM 2939 C CA . ALA A 1 381 ? 40.210 -7.396 -28.445 1.00 24.44 381 ALA A CA 1
ATOM 2940 C C . ALA A 1 381 ? 39.504 -8.482 -29.279 1.00 24.44 381 ALA A C 1
ATOM 2942 O O . ALA A 1 381 ? 40.153 -9.355 -29.848 1.00 24.44 381 ALA A O 1
ATOM 2943 N N . GLY A 1 382 ? 38.188 -8.339 -29.462 1.00 24.11 382 GLY A N 1
ATOM 2944 C CA . GLY A 1 382 ? 37.417 -9.117 -30.433 1.00 24.11 382 GLY A CA 1
ATOM 2945 C C . GLY A 1 382 ? 35.988 -8.599 -30.586 1.00 24.11 382 GLY A C 1
ATOM 2946 O O . GLY A 1 382 ? 35.139 -8.846 -29.741 1.00 24.11 382 GLY A O 1
ATOM 2947 N N . LYS A 1 383 ? 35.736 -7.852 -31.666 1.00 23.62 383 LYS A N 1
ATOM 2948 C CA . LYS A 1 383 ? 34.408 -7.410 -32.126 1.00 23.62 383 LYS A CA 1
ATOM 2949 C C . LYS A 1 383 ? 33.605 -8.599 -32.669 1.00 23.62 383 LYS A C 1
ATOM 2951 O O . LYS A 1 383 ? 34.189 -9.408 -33.384 1.00 23.62 383 LYS A O 1
ATOM 2956 N N . SER A 1 384 ? 32.281 -8.610 -32.499 1.00 23.80 384 SER A N 1
ATOM 2957 C CA . SER A 1 384 ? 31.304 -8.775 -33.602 1.00 23.80 384 SER A CA 1
ATOM 2958 C C . SER A 1 384 ? 29.847 -8.807 -33.114 1.00 23.80 384 SER A C 1
ATOM 2960 O O . SER A 1 384 ? 29.539 -9.145 -31.978 1.00 23.80 384 SER A O 1
ATOM 2962 N N . SER A 1 385 ? 28.984 -8.353 -34.015 1.00 24.56 385 SER A N 1
ATOM 2963 C CA . SER A 1 385 ? 27.572 -7.983 -33.913 1.00 24.56 385 SER A CA 1
ATOM 2964 C C . SER A 1 385 ? 26.643 -9.090 -34.437 1.00 24.56 385 SER A C 1
ATOM 2966 O O . SER A 1 385 ? 27.038 -9.775 -35.373 1.00 24.56 385 SER A O 1
ATOM 2968 N N . ALA A 1 386 ? 25.403 -9.175 -33.928 1.00 23.36 386 ALA A N 1
ATOM 2969 C CA . ALA A 1 386 ? 24.144 -9.566 -34.618 1.00 23.36 386 ALA A CA 1
ATOM 2970 C C . ALA A 1 386 ? 23.039 -9.788 -33.552 1.00 23.36 386 ALA A C 1
ATOM 2972 O O . ALA A 1 386 ? 23.255 -10.514 -32.594 1.00 23.36 386 ALA A O 1
ATOM 2973 N N . ALA A 1 387 ? 21.964 -8.993 -33.512 1.00 22.52 387 ALA A N 1
ATOM 2974 C CA . ALA A 1 387 ? 20.700 -9.114 -34.261 1.00 22.52 387 ALA A CA 1
ATOM 2975 C C . ALA A 1 387 ? 19.619 -9.979 -33.560 1.00 22.52 387 ALA A C 1
ATOM 2977 O O . ALA A 1 387 ? 19.661 -11.200 -33.576 1.00 22.52 387 ALA A O 1
ATOM 2978 N N . VAL A 1 388 ? 18.659 -9.256 -32.965 1.00 26.61 388 VAL A N 1
ATOM 2979 C CA . VAL A 1 388 ? 17.200 -9.465 -32.828 1.00 26.61 388 VAL A CA 1
ATOM 2980 C C . VAL A 1 388 ? 16.632 -10.895 -32.880 1.00 26.61 388 VAL A C 1
ATOM 2982 O O . VAL A 1 388 ? 16.611 -11.536 -33.925 1.00 26.61 388 VAL A O 1
ATOM 2985 N N . GLY A 1 389 ? 15.949 -11.271 -31.793 1.00 22.50 389 GLY A N 1
ATOM 2986 C CA . GLY A 1 389 ? 14.897 -12.289 -31.767 1.00 22.50 389 GLY A CA 1
ATOM 2987 C C . GLY A 1 389 ? 13.862 -11.946 -30.693 1.00 22.50 389 GLY A C 1
ATOM 2988 O O . GLY A 1 389 ? 14.135 -12.051 -29.504 1.00 22.50 389 GLY A O 1
ATOM 2989 N N . SER A 1 390 ? 12.692 -11.466 -31.117 1.00 27.95 390 SER A N 1
ATOM 2990 C CA . SER A 1 390 ? 11.533 -11.176 -30.266 1.00 27.95 390 SER A CA 1
ATOM 2991 C C . SER A 1 390 ? 10.887 -12.477 -29.786 1.00 27.95 390 SER A C 1
ATOM 2993 O O . SER A 1 390 ? 10.597 -13.336 -30.612 1.00 27.95 390 SER A O 1
ATOM 2995 N N . ASN A 1 391 ? 10.599 -12.597 -28.486 1.00 25.09 391 ASN A N 1
ATOM 2996 C CA . ASN A 1 391 ? 9.552 -13.492 -27.999 1.00 25.09 391 ASN A CA 1
ATOM 2997 C C . ASN A 1 391 ? 8.832 -12.876 -26.792 1.00 25.09 391 ASN A C 1
ATOM 2999 O O . ASN A 1 391 ? 9.400 -12.676 -25.721 1.00 25.09 391 ASN A O 1
ATOM 3003 N N . ASN A 1 392 ? 7.560 -12.541 -27.011 1.00 30.66 392 ASN A N 1
ATOM 3004 C CA . ASN A 1 392 ? 6.623 -12.036 -26.016 1.00 30.66 392 ASN A CA 1
ATOM 3005 C C . ASN A 1 392 ? 6.074 -13.197 -25.175 1.00 30.66 392 ASN A C 1
ATOM 3007 O O . ASN A 1 392 ? 5.228 -13.951 -25.648 1.00 30.66 392 ASN A O 1
ATOM 3011 N N . GLY A 1 393 ? 6.477 -13.276 -23.909 1.00 25.50 393 GLY A N 1
ATOM 3012 C CA . GLY A 1 393 ? 5.764 -14.007 -22.861 1.00 25.50 393 GLY A CA 1
ATOM 3013 C C . GLY A 1 393 ? 5.460 -13.047 -21.715 1.00 25.50 393 GLY A C 1
ATOM 3014 O O . GLY A 1 393 ? 6.327 -12.787 -20.891 1.00 25.50 393 GLY A O 1
ATOM 3015 N N . ARG A 1 394 ? 4.262 -12.452 -21.704 1.00 36.88 394 ARG A N 1
ATOM 3016 C CA . ARG A 1 394 ? 3.837 -11.458 -20.703 1.00 36.88 394 ARG A CA 1
ATOM 3017 C C . ARG A 1 394 ? 2.887 -12.109 -19.699 1.00 36.88 394 ARG A C 1
ATOM 3019 O O . ARG A 1 394 ? 1.804 -12.533 -20.092 1.00 36.88 394 ARG A O 1
ATOM 3026 N N . TRP A 1 395 ? 3.252 -12.114 -18.419 1.00 37.56 395 TRP A N 1
ATOM 3027 C CA . TRP A 1 395 ? 2.368 -12.492 -17.312 1.00 37.56 395 TRP A CA 1
ATOM 3028 C C . TRP A 1 395 ? 2.339 -11.360 -16.283 1.00 37.56 395 TRP A C 1
ATOM 3030 O O . TRP A 1 395 ? 3.385 -10.897 -15.838 1.00 37.56 395 TRP A O 1
ATOM 3040 N N . GLY A 1 396 ? 1.139 -10.878 -15.952 1.00 29.70 396 GLY A N 1
ATOM 3041 C CA . GLY A 1 396 ? 0.928 -9.879 -14.903 1.00 29.70 396 GLY A CA 1
ATOM 3042 C C . GLY A 1 396 ? 0.738 -10.524 -13.537 1.00 29.70 396 GLY A C 1
ATOM 3043 O O . GLY A 1 396 ? 0.173 -11.611 -13.441 1.00 29.70 396 GLY A O 1
ATOM 3044 N N . LEU A 1 397 ? 1.216 -9.846 -12.495 1.00 34.31 397 LEU A N 1
ATOM 3045 C CA . LEU A 1 397 ? 1.031 -10.213 -11.091 1.00 34.31 397 LEU A CA 1
ATOM 3046 C C . LEU A 1 397 ? -0.215 -9.509 -10.542 1.00 34.31 397 LEU A C 1
ATOM 3048 O O . LEU A 1 397 ? -0.366 -8.327 -10.809 1.00 34.31 397 LEU A O 1
ATOM 3052 N N . VAL A 1 398 ? -1.068 -10.175 -9.765 1.00 31.45 398 VAL A N 1
ATOM 3053 C CA . VAL A 1 398 ? -2.226 -9.610 -9.047 1.00 31.45 398 VAL A CA 1
ATOM 3054 C C . VAL A 1 398 ? -1.970 -9.691 -7.538 1.00 31.45 398 VAL A C 1
ATOM 3056 O O . VAL A 1 398 ? -1.752 -10.766 -6.991 1.00 31.45 398 VAL A O 1
ATOM 3059 N N . VAL A 1 399 ? -2.007 -8.565 -6.837 1.00 36.47 399 VAL A N 1
ATOM 3060 C CA . VAL A 1 399 ? -1.596 -8.418 -5.437 1.00 36.47 399 VAL A CA 1
ATOM 3061 C C . VAL A 1 399 ? -2.707 -7.761 -4.626 1.00 36.47 399 VAL A C 1
ATOM 3063 O O . VAL A 1 399 ? -3.255 -6.755 -5.058 1.00 36.47 399 VAL A O 1
ATOM 3066 N N . ALA A 1 400 ? -3.007 -8.250 -3.421 1.00 28.36 400 ALA A N 1
ATOM 3067 C CA . ALA A 1 400 ? -3.887 -7.546 -2.490 1.00 28.36 400 ALA A CA 1
ATOM 3068 C C . ALA A 1 400 ? -3.054 -6.771 -1.453 1.00 28.36 400 ALA A C 1
ATOM 3070 O O . ALA A 1 400 ? -2.257 -7.358 -0.722 1.00 28.36 400 ALA A O 1
ATOM 3071 N N . MET A 1 401 ? -3.217 -5.451 -1.369 1.00 29.67 401 MET A N 1
ATOM 3072 C CA . MET A 1 401 ? -2.430 -4.598 -0.466 1.00 29.67 401 MET A CA 1
ATOM 3073 C C . MET A 1 401 ? -3.300 -3.664 0.358 1.00 29.67 401 MET A C 1
ATOM 3075 O O . MET A 1 401 ? -4.390 -3.289 -0.059 1.00 29.67 401 MET A O 1
ATOM 3079 N N . ALA A 1 402 ? -2.796 -3.250 1.518 1.00 27.41 402 ALA A N 1
ATOM 3080 C CA . ALA A 1 402 ? -3.441 -2.254 2.358 1.00 27.41 402 ALA A CA 1
ATOM 3081 C C . ALA A 1 402 ? -2.711 -0.909 2.218 1.00 27.41 402 ALA A C 1
ATOM 3083 O O . ALA A 1 402 ? -1.484 -0.855 2.168 1.00 27.41 402 ALA A O 1
ATOM 3084 N N . SER A 1 403 ? -3.435 0.206 2.161 1.00 30.73 403 SER A N 1
ATOM 3085 C CA . SER A 1 403 ? -2.819 1.534 2.210 1.00 30.73 403 SER A CA 1
ATOM 3086 C C . SER A 1 403 ? -3.333 2.347 3.391 1.00 30.73 403 SER A C 1
ATOM 3088 O O . SER A 1 403 ? -4.517 2.342 3.747 1.00 30.73 403 SER A O 1
ATOM 3090 N N . VAL A 1 404 ? -2.406 3.100 3.976 1.00 30.72 404 VAL A N 1
ATOM 3091 C CA . VAL A 1 404 ? -2.692 4.232 4.851 1.00 30.72 404 VAL A CA 1
ATOM 3092 C C . VAL A 1 404 ? -2.059 5.453 4.187 1.00 30.72 404 VAL A C 1
ATOM 3094 O O . VAL A 1 404 ? -1.044 5.960 4.645 1.00 30.72 404 VAL A O 1
ATOM 3097 N N . VAL A 1 405 ? -2.620 5.920 3.065 1.00 28.08 405 VAL A N 1
ATOM 3098 C CA . VAL A 1 405 ? -2.150 7.190 2.482 1.00 28.08 405 VAL A CA 1
ATOM 3099 C C . VAL A 1 405 ? -2.642 8.349 3.349 1.00 28.08 405 VAL A C 1
ATOM 3101 O O . VAL A 1 405 ? -3.743 8.313 3.915 1.00 28.08 405 VAL A O 1
ATOM 3104 N N . ALA A 1 406 ? -1.795 9.365 3.467 1.00 27.91 406 ALA A N 1
ATOM 3105 C CA . ALA A 1 406 ? -2.129 10.672 3.995 1.00 27.91 406 ALA A CA 1
ATOM 3106 C C . ALA A 1 406 ? -2.289 11.647 2.825 1.00 27.91 406 ALA A C 1
ATOM 3108 O O . ALA A 1 406 ? -1.316 11.968 2.148 1.00 27.91 406 ALA A O 1
ATOM 3109 N N . ALA A 1 407 ? -3.508 12.128 2.599 1.00 25.95 407 ALA A N 1
ATOM 3110 C CA . ALA A 1 407 ? -3.724 13.369 1.873 1.00 25.95 407 ALA A CA 1
ATOM 3111 C C . ALA A 1 407 ? -3.905 14.474 2.916 1.00 25.95 407 ALA A C 1
ATOM 3113 O O . ALA A 1 407 ? -4.916 14.511 3.618 1.00 25.95 407 ALA A O 1
ATOM 3114 N N . MET A 1 408 ? -2.900 15.336 3.066 1.00 22.75 408 MET A N 1
ATOM 3115 C CA . MET A 1 408 ? -3.090 16.612 3.748 1.00 22.75 408 MET A CA 1
ATOM 3116 C C . MET A 1 408 ? -3.811 17.546 2.775 1.00 22.75 408 MET A C 1
ATOM 3118 O O . MET A 1 408 ? -3.275 17.866 1.715 1.00 22.75 408 MET A O 1
ATOM 3122 N N . LEU A 1 409 ? -5.029 17.959 3.123 1.00 25.53 409 LEU A N 1
ATOM 3123 C CA . LEU A 1 409 ? -5.624 19.160 2.547 1.00 25.53 409 LEU A CA 1
ATOM 3124 C C . LEU A 1 409 ? -4.943 20.370 3.196 1.00 25.53 409 LEU A C 1
ATOM 3126 O O . LEU A 1 409 ? -4.827 20.424 4.424 1.00 25.53 409 LEU A O 1
ATOM 3130 N N . VAL A 1 410 ? -4.487 21.300 2.356 1.00 27.88 410 VAL A N 1
ATOM 3131 C CA . VAL A 1 410 ? -4.366 22.717 2.725 1.00 27.88 410 VAL A CA 1
ATOM 3132 C C . VAL A 1 410 ? -5.770 23.300 2.809 1.00 27.88 410 VAL A C 1
ATOM 3134 O O . VAL A 1 410 ? -6.584 22.962 1.915 1.00 27.88 410 VAL A O 1
#

Foldseek 3Di:
DQDWFDQDPPVLQLFTFADPDPPQDDSQSRNCVRQLWWKFKFLLQVVQCCQLQFAAPAHDDQLAGVLNFFKKWKKKKWFDAALQQLLVQLVDQQSLFHAAFHQAQSARCALDPVRGHFLQLCCQCCHPNAFVRHATKHKDAPQCPQSAHANRIMMIIFHAFLRHDGPVGDDPVRCVVRVHAEDRRPDHGDNPNHTMYMGGQGMDGPFVLLCQLVDDDDPPPHGDPGSSRCSVVVAGQHHSVDLPRHRPLCHPRNDNVSSVVSSVSVLVVLQVQCPDPPRSHDRQDDPVVQQVLFDAPLQSHVCQQPQPQHWAQDHLQRGTGRDPDNDPRHDYDDPPDDDHDNRDHTDHPDDPVRNGDCSPVRSPPPPPPDPDDDDDDDDDDDDDDDDDDDDDDDDMRIGMTIGDHNNDDD

Organism: Aphanomyces astaci (NCBI:txid112090)

Sequence (410 aa):
QAFPPSYDAGPGHNTFVADFVKDAVTFQDKYRVSMDTVNTASVEGALMYLQAEGIDYAVNKPCYRKNNMSYIWFYNITIVQPTYMLAEFQDTQMPEYGPFVAMDNGICTPISAAVPVPAECKEIDGLDNFPKLGPFVGGEPRKDDPRAPYDENIWFSYPNSCYLSPFGGKSEACRKTQTGGLCPRGTKPDGIKCTFAFEVIGFVAIDDLVGITSMPFGTSGRTYSGFVEFCKDNKVEFDSRNLTSMIPFWRDPFNRTANQARSTALINYYNQVAKQPNSYMQPLPTLKELTDNNPPCYLNSKKCYDAAFGCRRVLLAQVCQVCTTDGTGCVKKPANAEPFPDLPKAERKVPQELLVTNTTGAFGKNATPSPAAPGSPSSIAGKSSAAVGSNNGRWGLVVAMASVVAAMLV